Protein AF-0000000078658826 (afdb_homodimer)

Structure (mmCIF, N/CA/C/O backbone):
data_AF-0000000078658826-model_v1
#
loop_
_entity.id
_entity.type
_entity.pdbx_description
1 polymer 'WYL domain-containing protein'
#
loop_
_atom_site.group_PDB
_atom_site.id
_atom_site.type_symbol
_atom_site.label_atom_id
_atom_site.label_alt_id
_atom_site.label_comp_id
_atom_site.label_asym_id
_atom_site.label_entity_id
_atom_site.label_seq_id
_atom_site.pdbx_PDB_ins_code
_atom_site.Cartn_x
_atom_site.Cartn_y
_atom_site.Cartn_z
_atom_site.occupancy
_atom_site.B_iso_or_equiv
_atom_site.auth_seq_id
_atom_site.auth_comp_id
_atom_site.auth_asym_id
_atom_site.auth_atom_id
_atom_site.pdbx_PDB_model_num
ATOM 1 N N . MET A 1 1 ? -10.609 -42.812 -29.875 1 31.66 1 MET A N 1
ATOM 2 C CA . MET A 1 1 ? -9.359 -42.625 -29.156 1 31.66 1 MET A CA 1
ATOM 3 C C . MET A 1 1 ? -9.242 -41.188 -28.656 1 31.66 1 MET A C 1
ATOM 5 O O . MET A 1 1 ? -9.383 -40.25 -29.453 1 31.66 1 MET A O 1
ATOM 9 N N . SER A 1 2 ? -9.516 -40.938 -27.438 1 41.84 2 SER A N 1
ATOM 10 C CA . SER A 1 2 ? -9.594 -39.562 -26.922 1 41.84 2 SER A CA 1
ATOM 11 C C . SER A 1 2 ? -8.344 -38.781 -27.266 1 41.84 2 SER A C 1
ATOM 13 O O . SER A 1 2 ? -7.234 -39.312 -27.234 1 41.84 2 SER A O 1
ATOM 15 N N . ASP A 1 3 ? -8.438 -37.719 -27.938 1 45.75 3 ASP A N 1
ATOM 16 C CA . ASP A 1 3 ? -7.363 -36.812 -28.375 1 45.75 3 ASP A CA 1
ATOM 17 C C . ASP A 1 3 ? -6.367 -36.562 -27.25 1 45.75 3 ASP A C 1
ATOM 19 O O . ASP A 1 3 ? -6.762 -36.344 -26.094 1 45.75 3 ASP A O 1
ATOM 23 N N . PRO A 1 4 ? -5.148 -37 -27.453 1 43.88 4 PRO A N 1
ATOM 24 C CA . PRO A 1 4 ? -4.086 -36.875 -26.453 1 43.88 4 PRO A CA 1
ATOM 25 C C . PRO A 1 4 ? -4.148 -35.562 -25.672 1 43.88 4 PRO A C 1
ATOM 27 O O . PRO A 1 4 ? -3.852 -35.531 -24.469 1 43.88 4 PRO A O 1
ATOM 30 N N . LYS A 1 5 ? -4.375 -34.531 -26.391 1 48.12 5 LYS A N 1
ATOM 31 C CA . LYS A 1 5 ? -4.586 -33.219 -25.781 1 48.12 5 LYS A CA 1
ATOM 32 C C . LYS A 1 5 ? -5.672 -33.312 -24.703 1 48.12 5 LYS A C 1
ATOM 34 O O . LYS A 1 5 ? -5.539 -32.688 -23.641 1 48.12 5 LYS A O 1
ATOM 39 N N . ASP A 1 6 ? -6.586 -34.094 -25.031 1 53.62 6 ASP A N 1
ATOM 40 C CA . ASP A 1 6 ? -7.75 -34.219 -24.156 1 53.62 6 ASP A CA 1
ATOM 41 C C . ASP A 1 6 ? -7.395 -35 -22.891 1 53.62 6 ASP A C 1
ATOM 43 O O . ASP A 1 6 ? -7.871 -34.656 -21.797 1 53.62 6 ASP A O 1
ATOM 47 N N . ARG A 1 7 ? -6.41 -35.844 -23.094 1 57.22 7 ARG A N 1
ATOM 48 C CA . ARG A 1 7 ? -6.027 -36.688 -21.953 1 57.22 7 ARG A CA 1
ATOM 49 C C . ARG A 1 7 ? -5.219 -35.875 -20.938 1 57.22 7 ARG A C 1
ATOM 51 O O . ARG A 1 7 ? -5.43 -36.031 -19.734 1 57.22 7 ARG A O 1
ATOM 58 N N . LEU A 1 8 ? -4.309 -35.125 -21.406 1 54.53 8 LEU A N 1
ATOM 59 C CA . LEU A 1 8 ? -3.518 -34.281 -20.516 1 54.53 8 LEU A CA 1
ATOM 60 C C . LEU A 1 8 ? -4.418 -33.344 -19.703 1 54.53 8 LEU A C 1
ATOM 62 O O . LEU A 1 8 ? -4.281 -33.25 -18.484 1 54.53 8 LEU A O 1
ATOM 66 N N . PHE A 1 9 ? -5.125 -32.719 -20.5 1 56.12 9 PHE A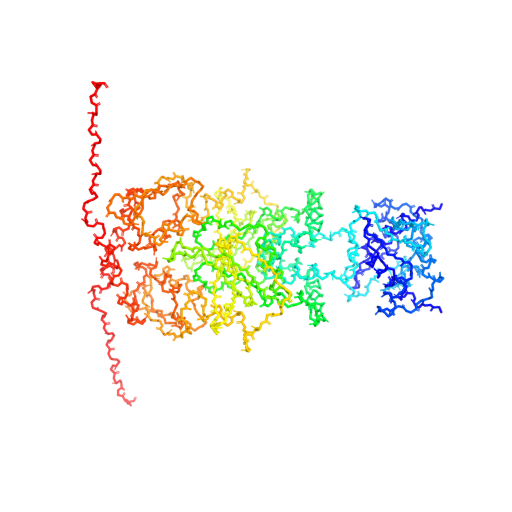 N 1
ATOM 67 C CA . PHE A 1 9 ? -6.016 -31.766 -19.828 1 56.12 9 PHE A CA 1
ATOM 68 C C . PHE A 1 9 ? -6.941 -32.469 -18.859 1 56.12 9 PHE A C 1
ATOM 70 O O . PHE A 1 9 ? -7.266 -31.938 -17.797 1 56.12 9 PHE A O 1
ATOM 77 N N . ARG A 1 10 ? -7.152 -33.688 -19.266 1 63.91 10 ARG A N 1
ATOM 78 C CA . ARG A 1 10 ? -7.973 -34.5 -18.391 1 63.91 10 ARG A CA 1
ATOM 79 C C . ARG A 1 10 ? -7.215 -34.875 -17.109 1 63.91 10 ARG A C 1
ATOM 81 O O . ARG A 1 10 ? -7.762 -34.781 -16.016 1 63.91 10 ARG A O 1
ATOM 88 N N . HIS A 1 11 ? -5.949 -35.156 -17.297 1 63.53 11 HIS A N 1
ATOM 89 C CA . HIS A 1 11 ? -5.145 -35.5 -16.125 1 63.53 11 HIS A CA 1
ATOM 90 C C . HIS A 1 11 ? -4.918 -34.25 -15.242 1 63.53 11 HIS A C 1
ATOM 92 O O . HIS A 1 11 ? -4.949 -34.344 -14.016 1 63.53 11 HIS A O 1
ATOM 98 N N . LEU A 1 12 ? -4.703 -33.219 -15.938 1 59.38 12 LEU A N 1
ATOM 99 C CA . LEU A 1 12 ? -4.555 -32 -15.18 1 59.38 12 LEU A CA 1
ATOM 100 C C . LEU A 1 12 ? -5.84 -31.656 -14.43 1 59.38 12 LEU A C 1
ATOM 102 O O . LEU A 1 12 ? -5.789 -31.219 -13.281 1 59.38 12 LEU A O 1
ATOM 106 N N . ALA A 1 13 ? -6.906 -31.891 -15.125 1 63.84 13 ALA A N 1
ATOM 107 C CA . ALA A 1 13 ? -8.195 -31.703 -14.461 1 63.84 13 ALA A CA 1
ATOM 108 C C . ALA A 1 13 ? -8.352 -32.625 -13.273 1 63.84 13 ALA A C 1
ATOM 110 O O . ALA A 1 13 ? -8.844 -32.219 -12.219 1 63.84 13 ALA A O 1
ATOM 111 N N . LEU A 1 14 ? -7.852 -33.844 -13.516 1 70.25 14 LEU A N 1
ATOM 112 C CA . LEU A 1 14 ? -7.938 -34.844 -12.453 1 70.25 14 LEU A CA 1
ATOM 113 C C . LEU A 1 14 ? -7.102 -34.406 -11.242 1 70.25 14 LEU A C 1
ATOM 115 O O . LEU A 1 14 ? -7.539 -34.562 -10.102 1 70.25 14 LEU A O 1
ATOM 119 N N . LEU A 1 15 ? -5.93 -33.906 -11.586 1 66.25 15 LEU A N 1
ATOM 120 C CA . LEU A 1 15 ? -5.043 -33.469 -10.516 1 66.25 15 LEU A CA 1
ATOM 121 C C . LEU A 1 15 ? -5.676 -32.312 -9.719 1 66.25 15 LEU A C 1
ATOM 123 O O . LEU A 1 15 ? -5.449 -32.188 -8.516 1 66.25 15 LEU A O 1
ATOM 127 N N . ARG A 1 16 ? -6.469 -31.625 -10.414 1 64.69 16 ARG A N 1
ATOM 128 C CA . ARG A 1 16 ? -7.141 -30.484 -9.789 1 64.69 16 ARG A CA 1
ATOM 129 C C . ARG A 1 16 ? -8.367 -30.953 -9.008 1 64.69 16 ARG A C 1
ATOM 131 O O . ARG A 1 16 ? -8.648 -30.422 -7.922 1 64.69 16 ARG A O 1
ATOM 138 N N . LEU A 1 17 ? -9.047 -31.875 -9.547 1 69.94 17 LEU A N 1
ATOM 139 C CA . LEU A 1 17 ? -10.352 -32.25 -9.031 1 69.94 17 LEU A CA 1
ATOM 140 C C . LEU A 1 17 ? -10.211 -33.188 -7.832 1 69.94 17 LEU A C 1
ATOM 142 O O . LEU A 1 17 ? -11.102 -33.25 -6.98 1 69.94 17 LEU A O 1
ATOM 146 N N . ILE A 1 18 ? -9.102 -33.938 -7.707 1 73.69 18 ILE A N 1
ATOM 147 C CA . ILE A 1 18 ? -8.945 -34.906 -6.617 1 73.69 18 ILE A CA 1
ATOM 148 C C . ILE A 1 18 ? -8.516 -34.156 -5.344 1 73.69 18 ILE A C 1
ATOM 150 O O . ILE A 1 18 ? -7.496 -33.469 -5.328 1 73.69 18 ILE A O 1
ATOM 154 N N . PRO A 1 19 ? -9.359 -34.219 -4.363 1 73.75 19 PRO A N 1
ATOM 155 C CA . PRO A 1 19 ? -9.055 -33.531 -3.121 1 73.75 19 PRO A CA 1
ATOM 156 C C . PRO A 1 19 ? -7.898 -34.156 -2.348 1 73.75 19 PRO A C 1
ATOM 158 O O . PRO A 1 19 ? -7.406 -35.219 -2.721 1 73.75 19 PRO A O 1
ATOM 161 N N . ARG A 1 20 ? -7.402 -33.406 -1.362 1 70.38 20 ARG A N 1
ATOM 162 C CA . ARG A 1 20 ? -6.387 -33.906 -0.445 1 70.38 20 ARG A CA 1
ATOM 163 C C . ARG A 1 20 ? -7.027 -34.594 0.745 1 70.38 20 ARG A C 1
ATOM 165 O O . ARG A 1 20 ? -8.102 -34.219 1.202 1 70.38 20 ARG A O 1
ATOM 172 N N . ALA A 1 21 ? -6.242 -35.719 1.244 1 72.5 21 ALA A N 1
ATOM 173 C CA . ALA A 1 21 ? -6.723 -36.375 2.455 1 72.5 21 ALA A CA 1
ATOM 174 C C . ALA A 1 21 ? -6.883 -35.375 3.596 1 72.5 21 ALA A C 1
ATOM 176 O O . ALA A 1 21 ? -6.113 -34.406 3.705 1 72.5 21 ALA A O 1
ATOM 177 N N . PRO A 1 22 ? -8.078 -35.406 4.457 1 78.12 22 PRO A N 1
ATOM 178 C CA . PRO A 1 22 ? -9 -36.531 4.602 1 78.12 22 PRO A CA 1
ATOM 179 C C . PRO A 1 22 ? -10.18 -36.469 3.633 1 78.12 22 PRO A C 1
ATOM 181 O O . PRO A 1 22 ? -11.016 -37.375 3.605 1 78.12 22 PRO A O 1
ATOM 184 N N . LYS A 1 23 ? -10.25 -35.344 2.883 1 80.25 23 LYS A N 1
ATOM 185 C CA . LYS A 1 23 ? -11.312 -35.344 1.884 1 80.25 23 LYS A CA 1
ATOM 186 C C . LYS A 1 23 ? -11.008 -36.312 0.744 1 80.25 23 LYS A C 1
ATOM 188 O O . LYS A 1 23 ? -9.844 -36.562 0.423 1 80.25 23 LYS A O 1
ATOM 193 N N . SER A 1 24 ? -12.086 -37 0.304 1 84.62 24 SER A N 1
ATOM 194 C CA . SER A 1 24 ? -11.945 -37.938 -0.813 1 84.62 24 SER A CA 1
ATOM 195 C C . SER A 1 24 ? -13.086 -37.781 -1.811 1 84.62 24 SER A C 1
ATOM 197 O O . SER A 1 24 ? -14.102 -37.125 -1.506 1 84.62 24 SER A O 1
ATOM 199 N N . ILE A 1 25 ? -12.82 -38.125 -3.029 1 87.19 25 ILE A N 1
ATOM 200 C CA . ILE A 1 25 ? -13.844 -38.062 -4.066 1 87.19 25 ILE A CA 1
ATOM 201 C C . ILE A 1 25 ? -14.031 -39.438 -4.684 1 87.19 25 ILE A C 1
ATOM 203 O O . ILE A 1 25 ? -13.055 -40.156 -4.902 1 87.19 25 ILE A O 1
ATOM 207 N N . SER A 1 26 ? -15.305 -39.812 -4.805 1 88.06 26 SER A N 1
ATOM 208 C CA . SER A 1 26 ? -15.594 -41.125 -5.395 1 88.06 26 SER A CA 1
ATOM 209 C C . SER A 1 26 ? -15.344 -41.125 -6.902 1 88.06 26 SER A C 1
ATOM 211 O O . SER A 1 26 ? -15.375 -40.062 -7.535 1 88.06 26 SER A O 1
ATOM 213 N N . THR A 1 27 ? -15.141 -42.281 -7.434 1 87.19 27 THR A N 1
ATOM 214 C CA . THR A 1 27 ? -14.922 -42.438 -8.867 1 87.19 27 THR A CA 1
ATOM 215 C C . THR A 1 27 ? -16.125 -41.906 -9.656 1 87.19 27 THR A C 1
ATOM 217 O O . THR A 1 27 ? -15.953 -41.25 -10.688 1 87.19 27 THR A O 1
ATOM 220 N N . THR A 1 28 ? -17.25 -42.188 -9.141 1 87.38 28 THR A N 1
ATOM 221 C CA . THR A 1 28 ? -18.484 -41.75 -9.805 1 87.38 28 THR A CA 1
ATOM 222 C C . THR A 1 28 ? -18.594 -40.219 -9.789 1 87.38 28 THR A C 1
ATOM 224 O O . THR A 1 28 ? -18.969 -39.625 -10.789 1 87.38 28 THR A O 1
ATOM 227 N N . GLU A 1 29 ? -18.328 -39.688 -8.688 1 88.44 29 GLU A N 1
ATOM 228 C CA . GLU A 1 29 ? -18.359 -38.25 -8.57 1 88.44 29 GLU A CA 1
ATOM 229 C C . GLU A 1 29 ? -17.297 -37.594 -9.438 1 88.44 29 GLU A C 1
ATOM 231 O O . GLU A 1 29 ? -17.531 -36.531 -10.047 1 88.44 29 GLU A O 1
ATOM 236 N N . LEU A 1 30 ? -16.188 -38.094 -9.43 1 86.88 30 LEU A N 1
ATOM 237 C CA . LEU A 1 30 ? -15.078 -37.625 -10.234 1 86.88 30 LEU A CA 1
ATOM 238 C C . LEU A 1 30 ? -15.422 -37.656 -11.727 1 86.88 30 LEU A C 1
ATOM 240 O O . LEU A 1 30 ? -15.094 -36.719 -12.461 1 86.88 30 LEU A O 1
ATOM 244 N N . LEU A 1 31 ? -16.078 -38.719 -12.078 1 86.19 31 LEU A N 1
ATOM 245 C CA . LEU A 1 31 ? -16.531 -38.875 -13.461 1 86.19 31 LEU A CA 1
ATOM 246 C C . LEU A 1 31 ? -17.516 -37.781 -13.836 1 86.19 31 LEU A C 1
ATOM 248 O O . LEU A 1 31 ? -17.453 -37.219 -14.922 1 86.19 31 LEU A O 1
ATOM 252 N N . LYS A 1 32 ? -18.391 -37.531 -12.984 1 84.5 32 LYS A N 1
ATOM 253 C CA . LYS A 1 32 ? -19.391 -36.469 -13.195 1 84.5 32 LYS A CA 1
ATOM 254 C C . LYS A 1 32 ? -18.719 -35.125 -13.32 1 84.5 32 LYS A C 1
ATOM 256 O O . LYS A 1 32 ? -19.078 -34.312 -14.195 1 84.5 32 LYS A O 1
ATOM 261 N N . LYS A 1 33 ? -17.797 -34.875 -12.461 1 80.06 33 LYS A N 1
ATOM 262 C CA . LYS A 1 33 ? -17.094 -33.594 -12.484 1 80.06 33 LYS A CA 1
ATOM 263 C C . LYS A 1 33 ? -16.266 -33.438 -13.75 1 80.06 33 LYS A C 1
ATOM 265 O O . LYS A 1 33 ? -16.172 -32.344 -14.312 1 80.06 33 LYS A O 1
ATOM 270 N N . LEU A 1 34 ? -15.727 -34.5 -14.203 1 77.69 34 LEU A N 1
ATOM 271 C CA . LEU A 1 34 ? -14.961 -34.469 -15.445 1 77.69 34 LEU A CA 1
ATOM 272 C C . LEU A 1 34 ? -15.867 -34.219 -16.641 1 77.69 34 LEU A C 1
ATOM 274 O O . LEU A 1 34 ? -15.508 -33.469 -17.547 1 77.69 34 LEU A O 1
ATOM 278 N N . LYS A 1 35 ? -16.984 -34.844 -16.562 1 75.56 35 LYS A N 1
ATOM 279 C CA . LYS A 1 35 ? -17.953 -34.656 -17.625 1 75.56 35 LYS A CA 1
ATOM 280 C C . LYS A 1 35 ? -18.422 -33.188 -17.656 1 75.56 35 LYS A C 1
ATOM 282 O O . LYS A 1 35 ? -18.594 -32.625 -18.734 1 75.56 35 LYS A O 1
ATOM 287 N N . ALA A 1 36 ? -18.516 -32.719 -16.516 1 73.06 36 ALA A N 1
ATOM 288 C CA . ALA A 1 36 ? -18.906 -31.312 -16.406 1 73.06 36 ALA A CA 1
ATOM 289 C C . ALA A 1 36 ? -17.828 -30.391 -16.969 1 73.06 36 ALA A C 1
ATOM 291 O O . ALA A 1 36 ? -18.125 -29.297 -17.453 1 73.06 36 ALA A O 1
ATOM 292 N N . GLU A 1 37 ? -16.688 -30.797 -16.938 1 62.56 37 GLU A N 1
ATOM 293 C CA . GLU A 1 37 ? -15.57 -30.031 -17.5 1 62.56 37 GLU A CA 1
ATOM 294 C C . GLU A 1 37 ? -15.305 -30.406 -18.938 1 62.56 37 GLU A C 1
ATOM 296 O O . GLU A 1 37 ? -14.234 -30.125 -19.484 1 62.56 37 GLU A O 1
ATOM 301 N N . ASN A 1 38 ? -16.25 -31.172 -19.5 1 61.78 38 ASN A N 1
ATOM 302 C CA . ASN A 1 38 ? -16.297 -31.516 -20.922 1 61.78 38 ASN A CA 1
ATOM 303 C C . ASN A 1 38 ? -15.297 -32.625 -21.266 1 61.78 38 ASN A C 1
ATOM 305 O O . ASN A 1 38 ? -14.773 -32.656 -22.391 1 61.78 38 ASN A O 1
ATOM 309 N N . PHE A 1 39 ? -14.906 -33.281 -20.266 1 72.69 39 PHE A N 1
ATOM 310 C CA . PHE A 1 39 ? -14.18 -34.5 -20.547 1 72.69 39 PHE A CA 1
ATOM 311 C C . PHE A 1 39 ? -15.125 -35.688 -20.562 1 72.69 39 PHE A C 1
ATOM 313 O O . PHE A 1 39 ? -15.586 -36.156 -19.516 1 72.69 39 PHE A O 1
ATOM 320 N N . ASP A 1 40 ? -15.438 -36.094 -21.766 1 74.81 40 ASP A N 1
ATOM 321 C CA . ASP A 1 40 ? -16.406 -37.188 -21.922 1 74.81 40 ASP A CA 1
ATOM 322 C C . ASP A 1 40 ? -15.695 -38.562 -21.969 1 74.81 40 ASP A C 1
ATOM 324 O O . ASP A 1 40 ? -15.328 -39.031 -23.031 1 74.81 40 ASP A O 1
ATOM 328 N N . ILE A 1 41 ? -15.367 -39.125 -20.828 1 80 41 ILE A N 1
ATOM 329 C CA . ILE A 1 41 ? -14.711 -40.406 -20.734 1 80 41 ILE A CA 1
ATOM 330 C C . ILE A 1 41 ? -15.609 -41.375 -19.953 1 80 41 ILE A C 1
ATOM 332 O O . ILE A 1 41 ? -16.531 -40.969 -19.266 1 80 41 ILE A O 1
ATOM 336 N N . ASP A 1 42 ? -15.43 -42.688 -20.188 1 82.88 42 ASP A N 1
ATOM 337 C CA . ASP A 1 42 ? -16.203 -43.688 -19.438 1 82.88 42 ASP A CA 1
ATOM 338 C C . ASP A 1 42 ? -15.492 -44.062 -18.141 1 82.88 42 ASP A C 1
ATOM 340 O O . ASP A 1 42 ? -14.344 -43.656 -17.906 1 82.88 42 ASP A O 1
ATOM 344 N N . GLN A 1 43 ? -16.203 -44.781 -17.281 1 85.12 43 GLN A N 1
ATOM 345 C CA . GLN A 1 43 ? -15.711 -45.156 -15.961 1 85.12 43 GLN A CA 1
ATOM 346 C C . GLN A 1 43 ? -14.445 -46 -16.062 1 85.12 43 GLN A C 1
ATOM 348 O O . GLN A 1 43 ? -13.531 -45.875 -15.234 1 85.12 43 GLN A O 1
ATOM 353 N N . ARG A 1 44 ? -14.406 -46.812 -17.031 1 81.06 44 ARG A N 1
ATOM 354 C CA . ARG A 1 44 ? -13.258 -47.719 -17.219 1 81.06 44 ARG A CA 1
ATOM 355 C C . ARG A 1 44 ? -12 -46.906 -17.547 1 81.06 44 ARG A C 1
ATOM 357 O O . ARG A 1 44 ? -10.93 -47.156 -17 1 81.06 44 ARG A O 1
ATOM 364 N N . THR A 1 45 ? -12.07 -45.938 -18.406 1 81 45 THR A N 1
ATOM 365 C CA . THR A 1 45 ? -10.969 -45.062 -18.781 1 81 45 THR A CA 1
ATOM 366 C C . THR A 1 45 ? -10.477 -44.25 -17.594 1 81 45 THR A C 1
ATOM 368 O O . THR A 1 45 ? -9.273 -44.125 -17.391 1 81 45 THR A O 1
ATOM 371 N N . LEU A 1 46 ? -11.43 -43.75 -16.859 1 85.62 46 LEU A N 1
ATOM 372 C CA . LEU A 1 46 ? -11.078 -42.969 -15.664 1 85.62 46 LEU A CA 1
ATOM 373 C C . LEU A 1 46 ? -10.32 -43.844 -14.664 1 85.62 46 LEU A C 1
ATOM 375 O O . LEU A 1 46 ? -9.305 -43.406 -14.109 1 85.62 46 LEU A O 1
ATOM 379 N N . GLN A 1 47 ? -10.852 -45.031 -14.492 1 79.25 47 GLN A N 1
ATOM 380 C CA . GLN A 1 47 ? -10.188 -45.938 -13.562 1 79.25 47 GLN A CA 1
ATOM 381 C C . GLN A 1 47 ? -8.781 -46.312 -14.039 1 79.25 47 GLN A C 1
ATOM 383 O O . GLN A 1 47 ? -7.859 -46.406 -13.227 1 79.25 47 GLN A O 1
ATOM 388 N N . ARG A 1 48 ? -8.609 -46.438 -15.258 1 75.81 48 ARG A N 1
ATOM 389 C CA . ARG A 1 48 ? -7.297 -46.688 -15.836 1 75.81 48 ARG A CA 1
ATOM 390 C C . ARG A 1 48 ? -6.355 -45.531 -15.609 1 75.81 48 ARG A C 1
ATOM 392 O O . ARG A 1 48 ? -5.176 -45.719 -15.305 1 75.81 48 ARG A O 1
ATOM 399 N N . ASP A 1 49 ? -6.902 -44.375 -15.789 1 76 49 ASP A N 1
ATOM 400 C CA . ASP A 1 49 ? -6.102 -43.188 -15.562 1 76 49 ASP A CA 1
ATOM 401 C C . ASP A 1 49 ? -5.672 -43.094 -14.102 1 76 49 ASP A C 1
ATOM 403 O O . ASP A 1 49 ? -4.516 -42.781 -13.805 1 76 49 ASP A O 1
ATOM 407 N N . LEU A 1 50 ? -6.625 -43.281 -13.234 1 79.69 50 LEU A N 1
ATOM 408 C CA . LEU A 1 50 ? -6.391 -43.062 -11.805 1 79.69 50 LEU A CA 1
ATOM 409 C C . LEU A 1 50 ? -5.438 -44.125 -11.258 1 79.69 50 LEU A C 1
ATOM 411 O O . LEU A 1 50 ? -4.551 -43.812 -10.461 1 79.69 50 LEU A O 1
ATOM 415 N N . ILE A 1 51 ? -5.711 -45.344 -11.664 1 73.69 51 ILE A N 1
ATOM 416 C CA . ILE A 1 51 ? -4.922 -46.469 -11.156 1 73.69 51 ILE A CA 1
ATOM 417 C C . ILE A 1 51 ? -3.617 -46.594 -11.945 1 73.69 51 ILE A C 1
ATOM 419 O O . ILE A 1 51 ? -2.57 -46.906 -11.375 1 73.69 51 ILE A O 1
ATOM 423 N N . GLY A 1 52 ? -3.633 -46.281 -13.078 1 66.31 52 GLY A N 1
ATOM 424 C CA . GLY A 1 52 ? -2.469 -46.406 -13.938 1 66.31 52 GLY A CA 1
ATOM 425 C C . GLY A 1 52 ? -1.596 -45.188 -13.969 1 66.31 52 GLY A C 1
ATOM 426 O O . GLY A 1 52 ? -0.694 -45.031 -13.141 1 66.31 52 GLY A O 1
ATOM 427 N N . ARG A 1 53 ? -1.978 -44.281 -14.805 1 58.69 53 ARG A N 1
ATOM 428 C CA . ARG A 1 53 ? -1.101 -43.188 -15.203 1 58.69 53 ARG A CA 1
ATOM 429 C C . ARG A 1 53 ? -0.957 -42.156 -14.086 1 58.69 53 ARG A C 1
ATOM 431 O O . ARG A 1 53 ? 0.158 -41.75 -13.734 1 58.69 53 ARG A O 1
ATOM 438 N N . LEU A 1 54 ? -2.09 -41.75 -13.602 1 62.41 54 LEU A N 1
ATOM 439 C CA . LEU A 1 54 ? -2.049 -40.75 -12.547 1 62.41 54 LEU A CA 1
ATOM 440 C C . LEU A 1 54 ? -1.593 -41.344 -11.227 1 62.41 54 LEU A C 1
ATOM 442 O O . LEU A 1 54 ? -0.818 -40.719 -10.492 1 62.41 54 LEU A O 1
ATOM 446 N N . GLY A 1 55 ? -2.125 -42.562 -10.969 1 57.84 55 GLY A N 1
ATOM 447 C CA . GLY A 1 55 ? -1.773 -43.25 -9.734 1 57.84 55 GLY A CA 1
ATOM 448 C C . GLY A 1 55 ? -0.301 -43.594 -9.648 1 57.84 55 GLY A C 1
ATOM 449 O O . GLY A 1 55 ? 0.252 -43.719 -8.555 1 57.84 55 GLY A O 1
ATOM 450 N N . LEU A 1 56 ? 0.269 -43.688 -10.766 1 55.31 56 LEU A N 1
ATOM 451 C CA . LEU A 1 56 ? 1.689 -44.031 -10.805 1 55.31 56 LEU A CA 1
ATOM 452 C C . LEU A 1 56 ? 2.541 -42.781 -10.578 1 55.31 56 LEU A C 1
ATOM 454 O O . LEU A 1 56 ? 3.611 -42.844 -9.977 1 55.31 56 LEU A O 1
ATOM 458 N N . ASP A 1 57 ? 2.037 -41.719 -10.984 1 52.75 57 ASP A N 1
ATOM 459 C CA . ASP A 1 57 ? 2.848 -40.5 -10.961 1 52.75 57 ASP A CA 1
ATOM 460 C C . ASP A 1 57 ? 2.516 -39.656 -9.742 1 52.75 57 ASP A C 1
ATOM 462 O O . ASP A 1 57 ? 3.342 -38.844 -9.289 1 52.75 57 ASP A O 1
ATOM 466 N N . PHE A 1 58 ? 1.371 -39.719 -9.297 1 59.28 58 PHE A N 1
ATOM 467 C CA . PHE A 1 58 ? 0.912 -38.906 -8.172 1 59.28 58 PHE A CA 1
ATOM 468 C C . PHE A 1 58 ? 0.506 -39.812 -7 1 59.28 58 PHE A C 1
ATOM 470 O O . PHE A 1 58 ? 0.016 -40.906 -7.199 1 59.28 58 PHE A O 1
ATOM 477 N N . PRO A 1 59 ? 0.993 -39.312 -5.844 1 61.91 59 PRO A N 1
ATOM 478 C CA . PRO A 1 59 ? 0.603 -40.125 -4.672 1 61.91 59 PRO A CA 1
ATOM 479 C C . PRO A 1 59 ? -0.907 -40.125 -4.445 1 61.91 59 PRO A C 1
ATOM 481 O O . PRO A 1 59 ? -1.402 -39.469 -3.52 1 61.91 59 PRO A O 1
ATOM 484 N N . LEU A 1 60 ? -1.521 -40.812 -5.324 1 70.62 60 LEU A N 1
ATOM 485 C CA . LEU A 1 60 ? -2.971 -40.938 -5.23 1 70.62 60 LEU A CA 1
ATOM 486 C C . LEU A 1 60 ? -3.359 -42.094 -4.305 1 70.62 60 LEU A C 1
ATOM 488 O O . LEU A 1 60 ? -2.875 -43.219 -4.461 1 70.62 60 LEU A O 1
ATOM 492 N N . ASP A 1 61 ? -4.016 -41.719 -3.287 1 76.88 61 ASP A N 1
ATOM 493 C CA . ASP A 1 61 ? -4.547 -42.75 -2.381 1 76.88 61 ASP A CA 1
ATOM 494 C C . ASP A 1 61 ? -5.914 -43.25 -2.854 1 76.88 61 ASP A C 1
ATOM 496 O O . ASP A 1 61 ? -6.766 -42.438 -3.246 1 76.88 61 ASP A O 1
ATOM 500 N N . CYS A 1 62 ? -6.004 -44.531 -2.982 1 81.31 62 CYS A N 1
ATOM 501 C CA . CYS A 1 62 ? -7.273 -45.156 -3.336 1 81.31 62 CYS A CA 1
ATOM 502 C C . CYS A 1 62 ? -7.824 -45.938 -2.168 1 81.31 62 CYS A C 1
ATOM 504 O O . CYS A 1 62 ? -7.184 -46.875 -1.699 1 81.31 62 CYS A O 1
ATOM 506 N N . ASP A 1 63 ? -8.914 -45.469 -1.523 1 80.69 63 ASP A N 1
ATOM 507 C CA . ASP A 1 63 ? -9.641 -46.25 -0.515 1 80.69 63 ASP A CA 1
ATOM 508 C C . ASP A 1 63 ? -10.531 -47.312 -1.163 1 80.69 63 ASP A C 1
ATOM 510 O O . ASP A 1 63 ? -11.602 -46.969 -1.686 1 80.69 63 ASP A O 1
ATOM 514 N N . GLU A 1 64 ? -10.133 -48.531 -1.116 1 74.06 64 GLU A N 1
ATOM 515 C CA . GLU A 1 64 ? -10.852 -49.625 -1.766 1 74.06 64 GLU A CA 1
ATOM 516 C C . GLU A 1 64 ? -11.828 -50.281 -0.805 1 74.06 64 GLU A C 1
ATOM 518 O O . GLU A 1 64 ? -12.43 -51.312 -1.134 1 74.06 64 GLU A O 1
ATOM 523 N N . SER A 1 65 ? -11.914 -49.719 0.482 1 75.56 65 SER A N 1
ATOM 524 C CA . SER A 1 65 ? -12.789 -50.375 1.457 1 75.56 65 SER A CA 1
ATOM 525 C C . SER A 1 65 ? -14.258 -50.125 1.115 1 75.56 65 SER A C 1
ATOM 527 O O . SER A 1 65 ? -15.133 -50.844 1.639 1 75.56 65 SER A O 1
ATOM 529 N N . ARG A 1 66 ? -14.516 -49.094 0.343 1 74.19 66 ARG A N 1
ATOM 530 C CA . ARG A 1 66 ? -15.883 -48.75 -0.045 1 74.19 66 ARG A CA 1
ATOM 531 C C . ARG A 1 66 ? -16 -48.625 -1.559 1 74.19 66 ARG A C 1
ATOM 533 O O . ARG A 1 66 ? -15.109 -48.094 -2.215 1 74.19 66 ARG A O 1
ATOM 540 N N . LYS A 1 67 ? -16.875 -49.344 -2.217 1 76.69 67 LYS A N 1
ATOM 541 C CA . LYS A 1 67 ? -17.203 -49.156 -3.627 1 76.69 67 LYS A CA 1
ATOM 542 C C . LYS A 1 67 ? -18.312 -48.125 -3.801 1 76.69 67 LYS A C 1
ATOM 544 O O . LYS A 1 67 ? -19.312 -48.156 -3.09 1 76.69 67 LYS A O 1
ATOM 549 N N . PRO A 1 68 ? -18.188 -47.062 -4.676 1 78.19 68 PRO A N 1
ATOM 550 C CA . PRO A 1 68 ? -17.094 -46.781 -5.609 1 78.19 68 PRO A CA 1
ATOM 551 C C . PRO A 1 68 ? -15.844 -46.281 -4.918 1 78.19 68 PRO A C 1
ATOM 553 O O . PRO A 1 68 ? -15.938 -45.625 -3.865 1 78.19 68 PRO A O 1
ATOM 556 N N . PHE A 1 69 ? -14.719 -46.719 -5.551 1 83.81 69 PHE A N 1
ATOM 557 C CA . PHE A 1 69 ? -13.422 -46.344 -4.984 1 83.81 69 PHE A CA 1
ATOM 558 C C . PHE A 1 69 ? -13.352 -44.844 -4.738 1 83.81 69 PHE A C 1
ATOM 560 O O . PHE A 1 69 ? -13.922 -44.062 -5.496 1 83.81 69 PHE A O 1
ATOM 567 N N . ARG A 1 70 ? -12.82 -44.469 -3.652 1 86.69 70 ARG A N 1
ATOM 568 C CA . ARG A 1 70 ? -12.602 -43.031 -3.346 1 86.69 70 ARG A CA 1
ATOM 569 C C . ARG A 1 70 ? -11.125 -42.688 -3.453 1 86.69 70 ARG A C 1
ATOM 571 O O . ARG A 1 70 ? -10.258 -43.469 -3.102 1 86.69 70 ARG A O 1
ATOM 578 N N . TRP A 1 71 ? -10.898 -41.531 -4.016 1 85.56 71 TRP A N 1
ATOM 579 C CA . TRP A 1 71 ? -9.547 -41.062 -4.336 1 85.56 71 TRP A CA 1
ATOM 580 C C . TRP A 1 71 ? -9.203 -39.781 -3.586 1 85.56 71 TRP A C 1
ATOM 582 O O . TRP A 1 71 ? -10.062 -38.906 -3.422 1 85.56 71 TRP A O 1
ATOM 592 N N . SER A 1 72 ? -8.07 -39.75 -3.057 1 82.88 72 SER A N 1
ATOM 593 C CA . SER A 1 72 ? -7.555 -38.562 -2.42 1 82.88 72 SER A CA 1
ATOM 594 C C . SER A 1 72 ? -6.039 -38.469 -2.557 1 82.88 72 SER A C 1
ATOM 596 O O . SER A 1 72 ? -5.363 -39.469 -2.744 1 82.88 72 SER A O 1
ATOM 598 N N . PHE A 1 73 ? -5.543 -37.188 -2.646 1 72.38 73 PHE A N 1
ATOM 599 C CA . PHE A 1 73 ? -4.109 -36.969 -2.51 1 72.38 73 PHE A CA 1
ATOM 600 C C . PHE A 1 73 ? -3.709 -36.906 -1.04 1 72.38 73 PHE A C 1
ATOM 602 O O . PHE A 1 73 ? -4.535 -36.594 -0.179 1 72.38 73 PHE A O 1
ATOM 609 N N . PRO A 1 74 ? -2.412 -37.281 -0.799 1 67.5 74 PRO A N 1
ATOM 610 C CA . PRO A 1 74 ? -1.976 -37.094 0.589 1 67.5 74 PRO A CA 1
ATOM 611 C C . PRO A 1 74 ? -2.146 -35.656 1.086 1 67.5 74 PRO A C 1
ATOM 613 O O . PRO A 1 74 ? -2.072 -34.719 0.296 1 67.5 74 PRO A O 1
ATOM 616 N N . SER A 1 75 ? -2.432 -35.5 2.291 1 63.69 75 SER A N 1
ATOM 617 C CA . SER A 1 75 ? -2.725 -34.219 2.926 1 63.69 75 SER A CA 1
ATOM 618 C C . SER A 1 75 ? -1.586 -33.25 2.717 1 63.69 75 SER A C 1
ATOM 620 O O . SER A 1 75 ? -1.811 -32.031 2.686 1 63.69 75 SER A O 1
ATOM 622 N N . ASP A 1 76 ? -0.517 -33.781 2.553 1 49.94 76 ASP A N 1
ATOM 623 C CA . ASP A 1 76 ? 0.665 -32.938 2.512 1 49.94 76 ASP A CA 1
ATOM 624 C C . ASP A 1 76 ? 1.023 -32.562 1.076 1 49.94 76 ASP A C 1
ATOM 626 O O . ASP A 1 76 ? 2.033 -31.891 0.837 1 49.94 76 ASP A O 1
ATOM 630 N N . MET A 1 77 ? 0.301 -33.031 0.157 1 52.28 77 MET A N 1
ATOM 631 C CA . MET A 1 77 ? 0.628 -32.781 -1.24 1 52.28 77 MET A CA 1
ATOM 632 C C . MET A 1 77 ? 0.22 -31.359 -1.631 1 52.28 77 MET A C 1
ATOM 634 O O . MET A 1 77 ? -0.89 -30.922 -1.324 1 52.28 77 MET A O 1
ATOM 638 N N . PRO A 1 78 ? 1.185 -30.531 -2.213 1 45.72 78 PRO A N 1
ATOM 639 C CA . PRO A 1 78 ? 0.822 -29.203 -2.688 1 45.72 78 PRO A CA 1
ATOM 640 C C . PRO A 1 78 ? -0.238 -29.234 -3.785 1 45.72 78 PRO A C 1
ATOM 642 O O . PRO A 1 78 ? -0.351 -30.219 -4.512 1 45.72 78 PRO A O 1
ATOM 645 N N . ARG A 1 79 ? -1.284 -28.469 -3.666 1 47.16 79 ARG A N 1
ATOM 646 C CA . ARG A 1 79 ? -2.322 -28.422 -4.691 1 47.16 79 ARG A CA 1
ATOM 647 C C . ARG A 1 79 ? -1.722 -28.141 -6.062 1 47.16 79 ARG A C 1
ATOM 649 O O . ARG A 1 79 ? -0.85 -27.281 -6.199 1 47.16 79 ARG A O 1
ATOM 656 N N . PHE A 1 80 ? -1.729 -29.156 -6.906 1 43.34 80 PHE A N 1
ATOM 657 C CA . PHE A 1 80 ? -1.232 -29.047 -8.273 1 43.34 80 PHE A CA 1
ATOM 658 C C . PHE A 1 80 ? -2.107 -28.109 -9.094 1 43.34 80 PHE A C 1
ATOM 660 O O . PHE A 1 80 ? -3.162 -28.516 -9.586 1 43.34 80 PHE A O 1
ATOM 667 N N . ASP A 1 81 ? -2.482 -26.984 -8.742 1 43.16 81 ASP A N 1
ATOM 668 C CA . ASP A 1 81 ? -3.344 -26.219 -9.641 1 43.16 81 ASP A CA 1
ATOM 669 C C . ASP A 1 81 ? -2.686 -26.031 -11.008 1 43.16 81 ASP A C 1
ATOM 671 O O . ASP A 1 81 ? -1.62 -25.422 -11.117 1 43.16 81 ASP A O 1
ATOM 675 N N . PHE A 1 82 ? -2.68 -27.078 -12.008 1 40.75 82 PHE A N 1
ATOM 676 C CA . PHE A 1 82 ? -2.375 -26.922 -13.422 1 40.75 82 PHE A CA 1
ATOM 677 C C . PHE A 1 82 ? -2.656 -25.484 -13.883 1 40.75 82 PHE A C 1
ATOM 679 O O . PHE A 1 82 ? -3.27 -24.703 -13.156 1 40.75 82 PHE A O 1
ATOM 686 N N . PRO A 1 83 ? -2.785 -25.234 -15.289 1 42.91 83 PRO A N 1
ATOM 687 C CA . PRO A 1 83 ? -2.824 -23.906 -15.891 1 42.91 83 PRO A CA 1
ATOM 688 C C . PRO A 1 83 ? -3.762 -22.953 -15.156 1 42.91 83 PRO A C 1
ATOM 690 O O . PRO A 1 83 ? -3.49 -21.75 -15.086 1 42.91 83 PRO A O 1
ATOM 693 N N . ALA A 1 84 ? -5.027 -23.406 -14.828 1 45.38 84 ALA A N 1
ATOM 694 C CA . ALA A 1 84 ? -6.031 -22.484 -14.297 1 45.38 84 ALA A CA 1
ATOM 695 C C . ALA A 1 84 ? -5.75 -22.141 -12.836 1 45.38 84 ALA A C 1
ATOM 697 O O . ALA A 1 84 ? -5.465 -23.031 -12.031 1 45.38 84 ALA A O 1
ATOM 698 N N . LEU A 1 85 ? -5.18 -21.094 -12.711 1 57.78 85 LEU A N 1
ATOM 699 C CA . LEU A 1 85 ? -5.09 -20.609 -11.336 1 57.78 85 LEU A CA 1
ATOM 700 C C . LEU A 1 85 ? -6.371 -20.922 -10.562 1 57.78 85 LEU A C 1
ATOM 702 O O . LEU A 1 85 ? -7.473 -20.719 -11.086 1 57.78 85 LEU A O 1
ATOM 706 N N . ASP A 1 86 ? -6.305 -21.812 -9.539 1 64.44 86 ASP A N 1
ATOM 707 C CA . ASP A 1 86 ? -7.508 -21.891 -8.719 1 64.44 86 ASP A CA 1
ATOM 708 C C . ASP A 1 86 ? -8.008 -20.5 -8.344 1 64.44 86 ASP A C 1
ATOM 710 O O . ASP A 1 86 ? -7.266 -19.516 -8.438 1 64.44 86 ASP A O 1
ATOM 714 N N . THR A 1 87 ? -9.227 -20.453 -8.062 1 70 87 THR A N 1
ATOM 715 C CA . THR A 1 87 ? -9.906 -19.172 -7.887 1 70 87 THR A CA 1
ATOM 716 C C . THR A 1 87 ? -9.195 -18.328 -6.828 1 70 87 THR A C 1
ATOM 718 O O . THR A 1 87 ? -8.953 -17.141 -7.035 1 70 87 THR A O 1
ATOM 721 N N . PRO A 1 88 ? -8.812 -18.969 -5.641 1 74 88 PRO A N 1
ATOM 722 C CA . PRO A 1 88 ? -8.07 -18.172 -4.664 1 74 88 PRO A CA 1
ATOM 723 C C . PRO A 1 88 ? -6.758 -17.625 -5.227 1 74 88 PRO A C 1
ATOM 725 O O . PRO A 1 88 ? -6.41 -16.469 -4.977 1 74 88 PRO A O 1
ATOM 728 N N . THR A 1 89 ? -6.117 -18.391 -6.004 1 79.25 89 THR A N 1
ATOM 729 C CA . THR A 1 89 ? -4.855 -17.969 -6.605 1 79.25 89 THR A CA 1
ATOM 730 C C . THR A 1 89 ? -5.094 -16.859 -7.633 1 79.25 89 THR A C 1
ATOM 732 O O . THR A 1 89 ? -4.348 -15.875 -7.68 1 79.25 89 THR A O 1
ATOM 735 N N . ALA A 1 90 ? -6.105 -17.047 -8.383 1 78.19 90 ALA A N 1
ATOM 736 C CA . ALA A 1 90 ? -6.457 -16.016 -9.359 1 78.19 90 ALA A CA 1
ATOM 737 C C . ALA A 1 90 ? -6.785 -14.688 -8.664 1 78.19 90 ALA A C 1
ATOM 739 O O . ALA A 1 90 ? -6.336 -13.625 -9.094 1 78.19 90 ALA A O 1
ATOM 740 N N . LEU A 1 91 ? -7.543 -14.805 -7.641 1 82.81 91 LEU A N 1
ATOM 741 C CA . LEU A 1 91 ? -7.906 -13.617 -6.867 1 82.81 91 LEU A CA 1
ATOM 742 C C . LEU A 1 91 ? -6.668 -12.953 -6.281 1 82.81 91 LEU A C 1
ATOM 744 O O . LEU A 1 91 ? -6.539 -11.727 -6.324 1 82.81 91 LEU A O 1
ATOM 748 N N . ALA A 1 92 ? -5.801 -13.734 -5.766 1 85.5 92 ALA A N 1
ATOM 749 C CA . ALA A 1 92 ? -4.555 -13.219 -5.203 1 85.5 92 ALA A CA 1
ATOM 750 C C . ALA A 1 92 ? -3.758 -12.445 -6.246 1 85.5 92 ALA A C 1
ATOM 752 O O . ALA A 1 92 ? -3.299 -11.328 -5.984 1 85.5 92 ALA A O 1
ATOM 753 N N . PHE A 1 93 ? -3.637 -12.992 -7.402 1 83.94 93 PHE A N 1
ATOM 754 C CA . PHE A 1 93 ? -2.889 -12.336 -8.469 1 83.94 93 PHE A CA 1
ATOM 755 C C . PHE A 1 93 ? -3.566 -11.039 -8.891 1 83.94 93 PHE A C 1
ATOM 757 O O . PHE A 1 93 ? -2.9 -10.023 -9.094 1 83.94 93 PHE A O 1
ATOM 764 N N . ALA A 1 94 ? -4.836 -11.094 -9.047 1 85.56 94 ALA A N 1
ATOM 765 C CA . ALA A 1 94 ? -5.574 -9.906 -9.477 1 85.56 94 ALA A CA 1
ATOM 766 C C . ALA A 1 94 ? -5.406 -8.766 -8.469 1 85.56 94 ALA A C 1
ATOM 768 O O . ALA A 1 94 ? -5.172 -7.621 -8.859 1 85.56 94 ALA A O 1
ATOM 769 N N . LEU A 1 95 ? -5.504 -9.133 -7.207 1 87.38 95 LEU A N 1
ATOM 770 C CA . LEU A 1 95 ? -5.441 -8.117 -6.164 1 87.38 95 LEU A CA 1
ATOM 771 C C . LEU A 1 95 ? -4.008 -7.648 -5.945 1 87.38 95 LEU A C 1
ATOM 773 O O . LEU A 1 95 ? -3.779 -6.508 -5.531 1 87.38 95 LEU A O 1
ATOM 777 N N . ALA A 1 96 ? -3.072 -8.484 -6.238 1 89.81 96 ALA A N 1
ATOM 778 C CA . ALA A 1 96 ? -1.671 -8.18 -5.965 1 89.81 96 ALA A CA 1
ATOM 779 C C . ALA A 1 96 ? -1.049 -7.383 -7.105 1 89.81 96 ALA A C 1
ATOM 781 O O . ALA A 1 96 ? 0.016 -6.781 -6.945 1 89.81 96 ALA A O 1
ATOM 782 N N . GLN A 1 97 ? -1.642 -7.391 -8.25 1 87.5 97 GLN A N 1
ATOM 783 C CA . GLN A 1 97 ? -1.023 -6.863 -9.469 1 87.5 97 GLN A CA 1
ATOM 784 C C . GLN A 1 97 ? -0.609 -5.406 -9.289 1 87.5 97 GLN A C 1
ATOM 786 O O . GLN A 1 97 ? 0.519 -5.031 -9.609 1 87.5 97 GLN A O 1
ATOM 791 N N . SER A 1 98 ? -1.479 -4.598 -8.766 1 82.75 98 SER A N 1
ATOM 792 C CA . SER A 1 98 ? -1.188 -3.178 -8.609 1 82.75 98 SER A CA 1
ATOM 793 C C . SER A 1 98 ? 0.001 -2.957 -7.684 1 82.75 98 SER A C 1
ATOM 795 O O . SER A 1 98 ? 0.818 -2.062 -7.914 1 82.75 98 SER A O 1
ATOM 797 N N . HIS A 1 99 ? 0.055 -3.719 -6.645 1 84.38 99 HIS A N 1
ATOM 798 C CA . HIS A 1 99 ? 1.167 -3.643 -5.703 1 84.38 99 HIS A CA 1
ATOM 799 C C . HIS A 1 99 ? 2.465 -4.125 -6.348 1 84.38 99 HIS A C 1
ATOM 801 O O . HIS A 1 99 ? 3.51 -3.49 -6.191 1 84.38 99 HIS A O 1
ATOM 807 N N . LEU A 1 100 ? 2.398 -5.191 -7.039 1 87.69 100 LEU A N 1
ATOM 808 C CA . LEU A 1 100 ? 3.578 -5.805 -7.637 1 87.69 100 LEU A CA 1
ATOM 809 C C . LEU A 1 100 ? 4.16 -4.914 -8.727 1 87.69 100 LEU A C 1
ATOM 811 O O . LEU A 1 100 ? 5.375 -4.898 -8.945 1 87.69 100 LEU A O 1
ATOM 815 N N . ASN A 1 101 ? 3.35 -4.16 -9.391 1 83 101 ASN A N 1
ATOM 816 C CA . ASN A 1 101 ? 3.809 -3.211 -10.398 1 83 101 ASN A CA 1
ATOM 817 C C . ASN A 1 101 ? 4.762 -2.178 -9.797 1 83 101 ASN A C 1
ATOM 819 O O . ASN A 1 101 ? 5.594 -1.611 -10.508 1 83 101 ASN A O 1
ATOM 823 N N . LYS A 1 102 ? 4.703 -2.025 -8.531 1 77.06 102 LYS A N 1
ATOM 824 C CA . LYS A 1 102 ? 5.512 -1.008 -7.867 1 77.06 102 LYS A CA 1
ATOM 825 C C . LYS A 1 102 ? 6.812 -1.6 -7.336 1 77.06 102 LYS A C 1
ATOM 827 O O . LYS A 1 102 ? 7.773 -0.871 -7.078 1 77.06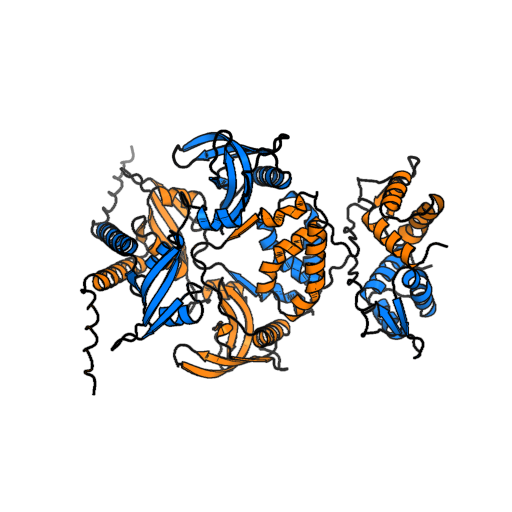 102 LYS A O 1
ATOM 832 N N . VAL A 1 103 ? 6.801 -2.883 -7.199 1 82.88 103 VAL A N 1
ATOM 833 C CA . VAL A 1 103 ? 7.91 -3.438 -6.438 1 82.88 103 VAL A CA 1
ATOM 834 C C . VAL A 1 103 ? 8.688 -4.426 -7.297 1 82.88 103 VAL A C 1
ATOM 836 O O . VAL A 1 103 ? 9.812 -4.805 -6.961 1 82.88 103 VAL A O 1
ATOM 839 N N . LEU A 1 104 ? 8.18 -4.809 -8.391 1 84.38 104 LEU A N 1
ATOM 840 C CA . LEU A 1 104 ? 8.883 -5.777 -9.227 1 84.38 104 LEU A CA 1
ATOM 841 C C . LEU A 1 104 ? 9.547 -5.09 -10.414 1 84.38 104 LEU A C 1
ATOM 843 O O . LEU A 1 104 ? 8.984 -4.156 -10.992 1 84.38 104 LEU A O 1
ATOM 847 N N . PRO A 1 105 ? 10.625 -5.617 -10.797 1 76.62 105 PRO A N 1
ATOM 848 C CA . PRO A 1 105 ? 11.219 -5.148 -12.055 1 76.62 105 PRO A CA 1
ATOM 849 C C . PRO A 1 105 ? 10.336 -5.43 -13.266 1 76.62 105 PRO A C 1
ATOM 851 O O . PRO A 1 105 ? 9.609 -6.426 -13.289 1 76.62 105 PRO A O 1
ATOM 854 N N . PRO A 1 106 ? 10.406 -4.598 -14.227 1 77.44 106 PRO A N 1
ATOM 855 C CA . PRO A 1 106 ? 9.586 -4.777 -15.422 1 77.44 106 PRO A CA 1
ATOM 856 C C . PRO A 1 106 ? 9.797 -6.137 -16.094 1 77.44 106 PRO A C 1
ATOM 858 O O . PRO A 1 106 ? 8.844 -6.734 -16.594 1 77.44 106 PRO A O 1
ATOM 861 N N . SER A 1 107 ? 11.016 -6.641 -16.094 1 74.25 107 SER A N 1
ATOM 862 C CA . SER A 1 107 ? 11.305 -7.926 -16.719 1 74.25 107 SER A CA 1
ATOM 863 C C . SER A 1 107 ? 10.555 -9.062 -16.031 1 74.25 107 SER A C 1
ATOM 865 O O . SER A 1 107 ? 10.094 -10 -16.688 1 74.25 107 SER A O 1
ATOM 867 N N . ILE A 1 108 ? 10.5 -8.945 -14.797 1 77.06 108 ILE A N 1
ATOM 868 C CA . ILE A 1 108 ? 9.789 -9.969 -14.039 1 77.06 108 ILE A CA 1
ATOM 869 C C . ILE A 1 108 ? 8.289 -9.812 -14.25 1 77.06 108 ILE A C 1
ATOM 871 O O . ILE A 1 108 ? 7.562 -10.797 -14.375 1 77.06 108 ILE A O 1
ATOM 875 N N . LEU A 1 109 ? 7.785 -8.562 -14.242 1 84.62 109 LEU A N 1
ATOM 876 C CA . LEU A 1 109 ? 6.375 -8.305 -14.516 1 84.62 109 LEU A CA 1
ATOM 877 C C . LEU A 1 109 ? 5.965 -8.883 -15.859 1 84.62 109 LEU A C 1
ATOM 879 O O . LEU A 1 109 ? 4.863 -9.422 -16 1 84.62 109 LEU A O 1
ATOM 883 N N . GLU A 1 110 ? 6.84 -8.719 -16.75 1 79 110 GLU A N 1
ATOM 884 C CA . GLU A 1 110 ? 6.57 -9.273 -18.078 1 79 110 GLU A CA 1
ATOM 885 C C . GLU A 1 110 ? 6.418 -10.789 -18.016 1 79 110 GLU A C 1
ATOM 887 O O . GLU A 1 110 ? 5.562 -11.359 -18.703 1 79 110 GLU A O 1
ATOM 892 N N . LEU A 1 111 ? 7.25 -11.422 -17.25 1 71.75 111 LEU A N 1
ATOM 893 C CA . LEU A 1 111 ? 7.176 -12.867 -17.078 1 71.75 111 LEU A CA 1
ATOM 894 C C . LEU A 1 111 ? 5.871 -13.266 -16.391 1 71.75 111 LEU A C 1
ATOM 896 O O . LEU A 1 111 ? 5.352 -14.359 -16.641 1 71.75 111 LEU A O 1
ATOM 900 N N . LEU A 1 112 ? 5.336 -12.375 -15.602 1 81.31 112 LEU A N 1
ATOM 901 C CA . LEU A 1 112 ? 4.133 -12.68 -14.836 1 81.31 112 LEU A CA 1
ATOM 902 C C . LEU A 1 112 ? 2.881 -12.25 -15.594 1 81.31 112 LEU A C 1
ATOM 904 O O . LEU A 1 112 ? 1.764 -12.586 -15.195 1 81.31 112 LEU A O 1
ATOM 908 N N . ALA A 1 113 ? 3.039 -11.5 -16.656 1 80.62 113 ALA A N 1
ATOM 909 C CA . ALA A 1 113 ? 1.92 -10.93 -17.391 1 80.62 113 ALA A CA 1
ATOM 910 C C . ALA A 1 113 ? 0.885 -12 -17.734 1 80.62 113 ALA A C 1
ATOM 912 O O . ALA A 1 113 ? -0.314 -11.797 -17.531 1 80.62 113 ALA A O 1
ATOM 913 N N . PRO A 1 114 ? 1.305 -13.172 -18.188 1 72.25 114 PRO A N 1
ATOM 914 C CA . PRO A 1 114 ? 0.315 -14.211 -18.484 1 72.25 114 PRO A CA 1
ATOM 915 C C . PRO A 1 114 ? -0.48 -14.641 -17.25 1 72.25 114 PRO A C 1
ATOM 917 O O . PRO A 1 114 ? -1.667 -14.961 -17.359 1 72.25 114 PRO A O 1
ATOM 920 N N . HIS A 1 115 ? 0.182 -14.703 -16.141 1 76.31 115 HIS A N 1
ATOM 921 C CA . HIS A 1 115 ? -0.5 -15.07 -14.898 1 76.31 115 HIS A CA 1
ATOM 922 C C . HIS A 1 115 ? -1.555 -14.039 -14.523 1 76.31 115 HIS A C 1
ATOM 924 O O . HIS A 1 115 ? -2.662 -14.391 -14.109 1 76.31 115 HIS A O 1
ATOM 930 N N . PHE A 1 116 ? -1.223 -12.766 -14.68 1 82.44 116 PHE A N 1
ATOM 931 C CA . PHE A 1 116 ? -2.191 -11.711 -14.406 1 82.44 116 PHE A CA 1
ATOM 932 C C . PHE A 1 116 ? -3.369 -11.797 -15.367 1 82.44 116 PHE A C 1
ATOM 934 O O . PHE A 1 116 ? -4.523 -11.688 -14.953 1 82.44 116 PHE A O 1
ATOM 941 N N . ASP A 1 117 ? -3.029 -11.984 -16.594 1 77.19 117 ASP A N 1
ATOM 942 C CA . ASP A 1 117 ? -4.074 -12.086 -17.609 1 77.19 117 ASP A CA 1
ATOM 943 C C . ASP A 1 117 ? -4.996 -13.266 -17.328 1 77.19 117 ASP A C 1
ATOM 945 O O . ASP A 1 117 ? -6.219 -13.141 -17.406 1 77.19 117 ASP A O 1
ATOM 949 N N . LEU A 1 118 ? -4.391 -14.375 -17.047 1 72.38 118 LEU A N 1
ATOM 950 C CA . LEU A 1 118 ? -5.164 -15.57 -16.734 1 72.38 118 LEU A CA 1
ATOM 951 C C . LEU A 1 118 ? -6.047 -15.344 -15.508 1 72.38 118 LEU A C 1
ATOM 953 O O . LEU A 1 118 ? -7.207 -15.758 -15.492 1 72.38 118 LEU A O 1
ATOM 957 N N . ALA A 1 119 ? -5.461 -14.773 -14.516 1 79.06 119 ALA A N 1
ATOM 958 C CA . ALA A 1 119 ? -6.211 -14.492 -13.297 1 79.06 119 ALA A CA 1
ATOM 959 C C . ALA A 1 119 ? -7.441 -13.633 -13.594 1 79.06 119 ALA A C 1
ATOM 961 O O . ALA A 1 119 ? -8.547 -13.953 -13.156 1 79.06 119 ALA A O 1
ATOM 962 N N . HIS A 1 120 ? -7.242 -12.617 -14.391 1 78.25 120 HIS A N 1
ATOM 963 C CA . HIS A 1 120 ? -8.344 -11.727 -14.734 1 78.25 120 HIS A CA 1
ATOM 964 C C . HIS A 1 120 ? -9.398 -12.445 -15.555 1 78.25 120 HIS A C 1
ATOM 966 O O . HIS A 1 120 ? -10.594 -12.312 -15.297 1 78.25 120 HIS A O 1
ATOM 972 N N . ARG A 1 121 ? -8.992 -13.164 -16.469 1 72.25 121 ARG A N 1
ATOM 973 C CA . ARG A 1 121 ? -9.922 -13.906 -17.328 1 72.25 121 ARG A CA 1
ATOM 974 C C . ARG A 1 121 ? -10.719 -14.922 -16.516 1 72.25 121 ARG A C 1
ATOM 976 O O . ARG A 1 121 ? -11.93 -15.062 -16.719 1 72.25 121 ARG A O 1
ATOM 983 N N . GLN A 1 122 ? -10.023 -15.609 -15.719 1 69.69 122 GLN A N 1
ATOM 984 C CA . GLN A 1 122 ? -10.68 -16.609 -14.891 1 69.69 122 GLN A CA 1
ATOM 985 C C . GLN A 1 122 ? -11.734 -15.977 -13.992 1 69.69 122 GLN A C 1
ATOM 987 O O . GLN A 1 122 ? -12.844 -16.5 -13.852 1 69.69 122 GLN A O 1
ATOM 992 N N . LEU A 1 123 ? -11.414 -14.945 -13.367 1 75.88 123 LEU A N 1
ATOM 993 C CA . LEU A 1 123 ? -12.352 -14.266 -12.477 1 75.88 123 LEU A CA 1
ATOM 994 C C . LEU A 1 123 ? -13.539 -13.719 -13.258 1 75.88 123 LEU A C 1
ATOM 996 O O . LEU A 1 123 ? -14.672 -13.742 -12.766 1 75.88 123 LEU A O 1
ATOM 1000 N N . GLN A 1 124 ? -13.227 -13.18 -14.375 1 71.69 124 GLN A N 1
ATOM 1001 C CA . GLN A 1 124 ? -14.297 -12.641 -15.211 1 71.69 124 GLN A CA 1
ATOM 1002 C C . GLN A 1 124 ? -15.25 -13.742 -15.664 1 71.69 124 GLN A C 1
ATOM 1004 O O . GLN A 1 124 ? -16.438 -13.508 -15.859 1 71.69 124 GLN A O 1
ATOM 1009 N N . GLY A 1 125 ? -14.734 -14.852 -15.906 1 64.94 125 GLY A N 1
ATOM 1010 C CA . GLY A 1 125 ? -15.531 -15.977 -16.375 1 64.94 125 GLY A CA 1
ATOM 1011 C C . GLY A 1 125 ? -16.391 -16.594 -15.281 1 64.94 125 GLY A C 1
ATOM 1012 O O . GLY A 1 125 ? -17.328 -17.344 -15.57 1 64.94 125 GLY A O 1
ATOM 1013 N N . LEU A 1 126 ? -16.062 -16.281 -14.055 1 61.81 126 LEU A N 1
ATOM 1014 C CA . LEU A 1 126 ? -16.797 -16.844 -12.922 1 61.81 126 LEU A CA 1
ATOM 1015 C C . LEU A 1 126 ? -18 -15.984 -12.562 1 61.81 126 LEU A C 1
ATOM 1017 O O . LEU A 1 126 ? -18.062 -15.43 -11.461 1 61.81 126 LEU A O 1
ATOM 1021 N N . GLU A 1 127 ? -18.875 -15.633 -13.469 1 57.75 127 GLU A N 1
ATOM 1022 C CA . GLU A 1 127 ? -19.984 -14.711 -13.281 1 57.75 127 GLU A CA 1
ATOM 1023 C C . GLU A 1 127 ? -20.719 -14.984 -11.969 1 57.75 127 GLU A C 1
ATOM 1025 O O . GLU A 1 127 ? -21.156 -14.047 -11.297 1 57.75 127 GLU A O 1
ATOM 1030 N N . HIS A 1 128 ? -20.734 -16.281 -11.562 1 63.09 128 HIS A N 1
ATOM 1031 C CA . HIS A 1 128 ? -21.578 -16.578 -10.398 1 63.09 128 HIS A CA 1
ATOM 1032 C C . HIS A 1 128 ? -20.719 -16.891 -9.172 1 63.09 128 HIS A C 1
ATOM 1034 O O . HIS A 1 128 ? -21.25 -17.25 -8.117 1 63.09 128 HIS A O 1
ATOM 1040 N N . ASN A 1 129 ? -19.469 -16.641 -9.266 1 68.38 129 ASN A N 1
ATOM 1041 C CA . ASN A 1 129 ? -18.578 -16.891 -8.133 1 68.38 129 ASN A CA 1
ATOM 1042 C C . ASN A 1 129 ? -18.328 -15.617 -7.332 1 68.38 129 ASN A C 1
ATOM 1044 O O . ASN A 1 129 ? -17.891 -14.609 -7.887 1 68.38 129 ASN A O 1
ATOM 1048 N N . PRO A 1 130 ? -18.766 -15.594 -6.055 1 73.25 130 PRO A N 1
ATOM 1049 C CA . PRO A 1 130 ? -18.578 -14.414 -5.203 1 73.25 130 PRO A CA 1
ATOM 1050 C C . PRO A 1 130 ? -17.125 -13.914 -5.207 1 73.25 130 PRO A C 1
ATOM 1052 O O . PRO A 1 130 ? -16.891 -12.711 -5.062 1 73.25 130 PRO A O 1
ATOM 1055 N N . LEU A 1 131 ? -16.25 -14.789 -5.473 1 73.75 131 LEU A N 1
ATOM 1056 C CA . LEU A 1 131 ? -14.836 -14.398 -5.457 1 73.75 131 LEU A CA 1
ATOM 1057 C C . LEU A 1 131 ? -14.492 -13.539 -6.664 1 73.75 131 LEU A C 1
ATOM 1059 O O . LEU A 1 131 ? -13.586 -12.703 -6.594 1 73.75 131 LEU A O 1
ATOM 1063 N N . ALA A 1 132 ? -15.211 -13.711 -7.691 1 74 132 ALA A N 1
ATOM 1064 C CA . ALA A 1 132 ? -14.961 -12.953 -8.914 1 74 132 ALA A CA 1
ATOM 1065 C C . ALA A 1 132 ? -15.281 -11.477 -8.719 1 74 132 ALA A C 1
ATOM 1067 O O . ALA A 1 132 ? -14.672 -10.609 -9.359 1 74 132 ALA A O 1
ATOM 1068 N N . ASN A 1 133 ? -16.141 -11.164 -7.801 1 78.75 133 ASN A N 1
ATOM 1069 C CA . ASN A 1 133 ? -16.562 -9.789 -7.582 1 78.75 133 ASN A CA 1
ATOM 1070 C C . ASN A 1 133 ? -15.797 -9.141 -6.426 1 78.75 133 ASN A C 1
ATOM 1072 O O . ASN A 1 133 ? -15.961 -7.949 -6.156 1 78.75 133 ASN A O 1
ATOM 1076 N N . TRP A 1 134 ? -15.016 -9.891 -5.82 1 82.19 134 TRP A N 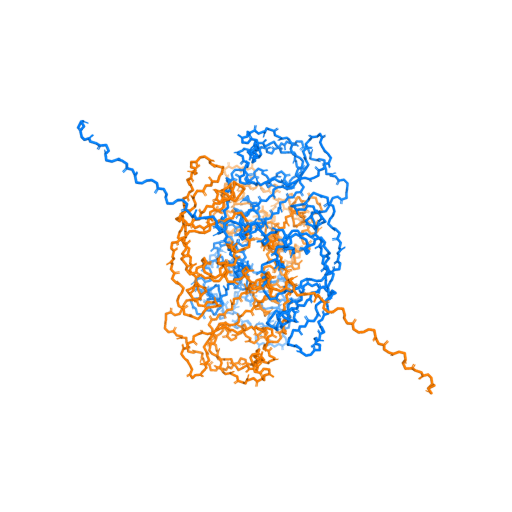1
ATOM 1077 C CA . TRP A 1 134 ? -14.328 -9.438 -4.617 1 82.19 134 TRP A CA 1
ATOM 1078 C C . TRP A 1 134 ? -13.422 -8.242 -4.922 1 82.19 134 TRP A C 1
ATOM 1080 O O . TRP A 1 134 ? -13.406 -7.266 -4.168 1 82.19 134 TRP A O 1
ATOM 1090 N N . PRO A 1 135 ? -12.695 -8.234 -6.078 1 80.81 135 PRO A N 1
ATOM 1091 C CA . PRO A 1 135 ? -11.836 -7.082 -6.359 1 80.81 135 PRO A CA 1
ATOM 1092 C C . PRO A 1 135 ? -12.617 -5.77 -6.418 1 80.81 135 PRO A C 1
ATOM 1094 O O . PRO A 1 135 ? -12.062 -4.707 -6.109 1 80.81 135 PRO A O 1
ATOM 1097 N N . GLY A 1 136 ? -13.812 -5.863 -6.75 1 85.62 136 GLY A N 1
ATOM 1098 C CA . GLY A 1 136 ? -14.648 -4.672 -6.809 1 85.62 136 GLY A CA 1
ATOM 1099 C C . GLY A 1 136 ? -15.195 -4.258 -5.453 1 85.62 136 GLY A C 1
ATOM 1100 O O . GLY A 1 136 ? -15.727 -3.154 -5.305 1 85.62 136 GLY A O 1
ATOM 1101 N N . ARG A 1 137 ? -15.008 -5.078 -4.461 1 89.44 137 ARG A N 1
ATOM 1102 C CA . ARG A 1 137 ? -15.625 -4.836 -3.16 1 89.44 137 ARG A CA 1
ATOM 1103 C C . ARG A 1 137 ? -14.57 -4.531 -2.102 1 89.44 137 ARG A C 1
ATOM 1105 O O . ARG A 1 137 ? -14.906 -4.297 -0.937 1 89.44 137 ARG A O 1
ATOM 1112 N N . VAL A 1 138 ? -13.367 -4.547 -2.545 1 89.19 138 VAL A N 1
ATOM 1113 C CA . VAL A 1 138 ? -12.305 -4.246 -1.6 1 89.19 138 VAL A CA 1
ATOM 1114 C C . VAL A 1 138 ? -11.367 -3.193 -2.193 1 89.19 138 VAL A C 1
ATOM 1116 O O . VAL A 1 138 ? -11.094 -3.207 -3.395 1 89.19 138 VAL A O 1
ATOM 1119 N N . ARG A 1 139 ? -10.898 -2.285 -1.372 1 87.56 139 ARG A N 1
ATOM 1120 C CA . ARG A 1 139 ? -9.961 -1.25 -1.803 1 87.56 139 ARG A CA 1
ATOM 1121 C C . ARG A 1 139 ? -8.961 -0.924 -0.699 1 87.56 139 ARG A C 1
ATOM 1123 O O . ARG A 1 139 ? -9.312 -0.933 0.484 1 87.56 139 ARG A O 1
ATOM 1130 N N . VAL A 1 140 ? -7.781 -0.716 -1.14 1 81.69 140 VAL A N 1
ATOM 1131 C CA . VAL A 1 140 ? -6.766 -0.133 -0.267 1 81.69 140 VAL A CA 1
ATOM 1132 C C . VAL A 1 140 ? -6.473 1.302 -0.702 1 81.69 140 VAL A C 1
ATOM 1134 O O . VAL A 1 140 ? -6.148 1.55 -1.866 1 81.69 140 VAL A O 1
ATOM 1137 N N . ILE A 1 141 ? -6.594 2.189 0.184 1 81.12 141 ILE A N 1
ATOM 1138 C CA . ILE A 1 141 ? -6.379 3.592 -0.161 1 81.12 141 ILE A CA 1
ATOM 1139 C C . ILE A 1 141 ? -5.324 4.195 0.761 1 81.12 141 ILE A C 1
ATOM 1141 O O . ILE A 1 141 ? -5.129 3.723 1.883 1 81.12 141 ILE A O 1
ATOM 1145 N N . PRO A 1 142 ? -4.555 5.145 0.264 1 76.69 142 PRO A N 1
ATOM 1146 C CA . PRO A 1 142 ? -3.531 5.793 1.09 1 76.69 142 PRO A CA 1
ATOM 1147 C C . PRO A 1 142 ? -4.129 6.613 2.23 1 76.69 142 PRO A C 1
ATOM 1149 O O . PRO A 1 142 ? -5.32 6.93 2.213 1 76.69 142 PRO A O 1
ATOM 1152 N N . ASN A 1 143 ? -3.121 6.801 3.186 1 74.88 143 ASN A N 1
ATOM 1153 C CA . ASN A 1 143 ? -3.496 7.707 4.266 1 74.88 143 ASN A CA 1
ATOM 1154 C C . ASN A 1 143 ? -3.277 9.164 3.875 1 74.88 143 ASN A C 1
ATOM 1156 O O . ASN A 1 143 ? -2.193 9.531 3.424 1 74.88 143 ASN A O 1
ATOM 1160 N N . GLY A 1 144 ? -4.277 9.914 3.793 1 74.94 144 GLY A N 1
ATOM 1161 C CA . GLY A 1 144 ? -4.125 11.312 3.441 1 74.94 144 GLY A CA 1
ATOM 1162 C C . GLY A 1 144 ? -4.223 11.57 1.949 1 74.94 144 GLY A C 1
ATOM 1163 O O . GLY A 1 144 ? -4.781 10.758 1.21 1 74.94 144 GLY A O 1
ATOM 1164 N N . LYS A 1 145 ? -3.646 12.703 1.532 1 78.75 145 LYS A N 1
ATOM 1165 C CA . LYS A 1 145 ? -3.713 13.094 0.127 1 78.75 145 LYS A CA 1
ATOM 1166 C C . LYS A 1 145 ? -2.641 12.375 -0.692 1 78.75 145 LYS A C 1
ATOM 1168 O O . LYS A 1 145 ? -1.462 12.398 -0.33 1 78.75 145 LYS A O 1
ATOM 1173 N N . ALA A 1 146 ? -3.109 11.727 -1.65 1 77.06 146 ALA A N 1
ATOM 1174 C CA . ALA A 1 146 ? -2.182 11.078 -2.578 1 77.06 146 ALA A CA 1
ATOM 1175 C C . ALA A 1 146 ? -1.942 11.953 -3.807 1 77.06 146 ALA A C 1
ATOM 1177 O O . ALA A 1 146 ? -2.881 12.266 -4.543 1 77.06 146 ALA A O 1
ATOM 1178 N N . LEU A 1 147 ? -0.66 12.359 -4.012 1 83.69 147 LEU A N 1
ATOM 1179 C CA . LEU A 1 147 ? -0.289 13.078 -5.223 1 83.69 147 LEU A CA 1
ATOM 1180 C C . LEU A 1 147 ? -0.158 12.125 -6.402 1 83.69 147 LEU A C 1
ATOM 1182 O O . LEU A 1 147 ? -0.1 10.906 -6.219 1 83.69 147 LEU A O 1
ATOM 1186 N N . LEU A 1 148 ? -0.2 12.703 -7.516 1 86.12 148 LEU A N 1
ATOM 1187 C CA . LEU A 1 148 ? -0.014 11.875 -8.703 1 86.12 148 LEU A CA 1
ATOM 1188 C C . LEU A 1 148 ? 1.435 11.414 -8.82 1 86.12 148 LEU A C 1
ATOM 1190 O O . LEU A 1 148 ? 2.361 12.203 -8.633 1 86.12 148 LEU A O 1
ATOM 1194 N N . PRO A 1 149 ? 1.591 10.18 -9.109 1 84.5 149 PRO A N 1
ATOM 1195 C CA . PRO A 1 149 ? 2.951 9.633 -9.109 1 84.5 149 PRO A CA 1
ATOM 1196 C C . PRO A 1 149 ? 3.836 10.266 -10.18 1 84.5 149 PRO A C 1
ATOM 1198 O O . PRO A 1 149 ? 3.352 10.609 -11.266 1 84.5 149 PRO A O 1
ATOM 1201 N N . ALA A 1 150 ? 5.07 10.391 -9.836 1 87.19 150 ALA A N 1
ATOM 1202 C CA . ALA A 1 150 ? 6.074 10.828 -10.805 1 87.19 150 ALA A CA 1
ATOM 1203 C C . ALA A 1 150 ? 6.367 9.727 -11.82 1 87.19 150 ALA A C 1
ATOM 1205 O O . ALA A 1 150 ? 6.551 8.562 -11.453 1 87.19 150 ALA A O 1
ATOM 1206 N N . ALA A 1 151 ? 6.422 10.039 -13.031 1 81.81 151 ALA A N 1
ATOM 1207 C CA . ALA A 1 151 ? 6.633 9.062 -14.086 1 81.81 151 ALA A CA 1
ATOM 1208 C C . ALA A 1 151 ? 8.109 8.68 -14.195 1 81.81 151 ALA A C 1
ATOM 1210 O O . ALA A 1 151 ? 8.984 9.547 -14.211 1 81.81 151 ALA A O 1
ATOM 1211 N N . VAL A 1 152 ? 8.383 7.434 -14.125 1 87.25 152 VAL A N 1
ATOM 1212 C CA . VAL A 1 152 ? 9.719 6.914 -14.367 1 87.25 152 VAL A CA 1
ATOM 1213 C C . VAL A 1 152 ? 9.773 6.215 -15.719 1 87.25 152 VAL A C 1
ATOM 1215 O O . VAL A 1 152 ? 8.906 5.395 -16.031 1 87.25 152 VAL A O 1
ATOM 1218 N N . GLU A 1 153 ? 10.734 6.562 -16.484 1 87 153 GLU A N 1
ATOM 1219 C CA . GLU A 1 153 ? 10.891 5.906 -17.781 1 87 153 GLU A CA 1
ATOM 1220 C C . GLU A 1 153 ? 11.109 4.406 -17.609 1 87 153 GLU A C 1
ATOM 1222 O O . GLU A 1 153 ? 11.875 3.977 -16.75 1 87 153 GLU A O 1
ATOM 1227 N N . ALA A 1 154 ? 10.539 3.656 -18.438 1 82.5 154 ALA A N 1
ATOM 1228 C CA . ALA A 1 154 ? 10.586 2.201 -18.344 1 82.5 154 ALA A CA 1
ATOM 1229 C C . ALA A 1 154 ? 12.016 1.688 -18.453 1 82.5 154 ALA A C 1
ATOM 1231 O O . ALA A 1 154 ? 12.398 0.749 -17.75 1 82.5 154 ALA A O 1
ATOM 1232 N N . THR A 1 155 ? 12.758 2.271 -19.328 1 86.69 155 THR A N 1
ATOM 1233 C CA . THR A 1 155 ? 14.141 1.842 -19.531 1 86.69 155 THR A CA 1
ATOM 1234 C C . THR A 1 155 ? 14.977 2.104 -18.281 1 86.69 155 THR A C 1
ATOM 1236 O O . THR A 1 155 ? 15.805 1.276 -17.906 1 86.69 155 THR A O 1
ATOM 1239 N N . VAL A 1 156 ? 14.766 3.227 -17.688 1 92.44 156 VAL A N 1
ATOM 1240 C CA . VAL A 1 156 ? 15.477 3.564 -16.453 1 92.44 156 VAL A CA 1
ATOM 1241 C C . VAL A 1 156 ? 15.109 2.564 -15.359 1 92.44 156 VAL A C 1
ATOM 1243 O O . VAL A 1 156 ? 15.992 2.035 -14.68 1 92.44 156 VAL A O 1
ATOM 1246 N N . TRP A 1 157 ? 13.859 2.352 -15.258 1 88.38 157 TRP A N 1
ATOM 1247 C CA . TRP A 1 157 ? 13.406 1.385 -14.266 1 88.38 157 TRP A CA 1
ATOM 1248 C C . TRP A 1 157 ? 14.07 0.028 -14.484 1 88.38 157 TRP A C 1
ATOM 1250 O O . TRP A 1 157 ? 14.547 -0.592 -13.539 1 88.38 157 TRP A O 1
ATOM 1260 N N . SER A 1 158 ? 14.078 -0.403 -15.664 1 86.56 158 SER A N 1
ATOM 1261 C CA . SER A 1 158 ? 14.633 -1.711 -15.992 1 86.56 158 SER A CA 1
ATOM 1262 C C . SER A 1 158 ? 16.125 -1.776 -15.656 1 86.56 158 SER A C 1
ATOM 1264 O O . SER A 1 158 ? 16.594 -2.748 -15.062 1 86.56 158 SER A O 1
ATOM 1266 N N . GLU A 1 159 ? 16.844 -0.751 -16.031 1 92.5 159 GLU A N 1
ATOM 1267 C CA . GLU A 1 159 ? 18.281 -0.714 -15.781 1 92.5 159 GLU A CA 1
ATOM 1268 C C . GLU A 1 159 ? 18.578 -0.666 -14.289 1 92.5 159 GLU A C 1
ATOM 1270 O O . GLU A 1 159 ? 19.484 -1.353 -13.812 1 92.5 159 GLU A O 1
ATOM 1275 N N . VAL A 1 160 ? 17.844 0.118 -13.609 1 94.31 160 VAL A N 1
ATOM 1276 C CA . VAL A 1 160 ? 18.047 0.237 -12.172 1 94.31 160 VAL A CA 1
ATOM 1277 C C . VAL A 1 160 ? 17.719 -1.094 -11.492 1 94.31 160 VAL A C 1
ATOM 1279 O O . VAL A 1 160 ? 18.484 -1.581 -10.664 1 94.31 160 VAL A O 1
ATOM 1282 N N . ALA A 1 161 ? 16.594 -1.632 -11.844 1 88.5 161 ALA A N 1
ATOM 1283 C CA . ALA A 1 161 ? 16.172 -2.9 -11.266 1 88.5 161 ALA A CA 1
ATOM 1284 C C . ALA A 1 161 ? 17.188 -4 -11.539 1 88.5 161 ALA A C 1
ATOM 1286 O O . ALA A 1 161 ? 17.516 -4.793 -10.648 1 88.5 161 ALA A O 1
ATOM 1287 N N . MET A 1 162 ? 17.656 -4.031 -12.688 1 86.25 162 MET A N 1
ATOM 1288 C CA . MET A 1 162 ? 18.656 -5.023 -13.062 1 86.25 162 MET A CA 1
ATOM 1289 C C . MET A 1 162 ? 19.922 -4.848 -12.234 1 86.25 162 MET A C 1
ATOM 1291 O O . MET A 1 162 ? 20.5 -5.828 -11.742 1 86.25 162 MET A O 1
ATOM 1295 N N . ALA A 1 163 ? 20.359 -3.631 -12.133 1 93.44 163 ALA A N 1
ATOM 1296 C CA . ALA A 1 163 ? 21.562 -3.342 -11.359 1 93.44 163 ALA A CA 1
ATOM 1297 C C . ALA A 1 163 ? 21.406 -3.781 -9.906 1 93.44 163 ALA A C 1
ATOM 1299 O O . ALA A 1 163 ? 22.312 -4.371 -9.328 1 93.44 163 ALA A O 1
ATOM 1300 N N . VAL A 1 164 ? 20.312 -3.502 -9.352 1 91.81 164 VAL A N 1
ATOM 1301 C CA . VAL A 1 164 ? 20.047 -3.877 -7.969 1 91.81 164 VAL A CA 1
ATOM 1302 C C . VAL A 1 164 ? 19.953 -5.398 -7.855 1 91.81 164 VAL A C 1
ATOM 1304 O O . VAL A 1 164 ? 20.531 -5.992 -6.941 1 91.81 164 VAL A O 1
ATOM 1307 N N . LEU A 1 165 ? 19.281 -5.984 -8.773 1 83.88 165 LEU A N 1
ATOM 1308 C CA . LEU A 1 165 ? 19.047 -7.426 -8.773 1 83.88 165 LEU A CA 1
ATOM 1309 C C . LEU A 1 165 ? 20.359 -8.18 -8.914 1 83.88 165 LEU A C 1
ATOM 1311 O O . LEU A 1 165 ? 20.625 -9.125 -8.164 1 83.88 165 LEU A O 1
ATOM 1315 N N . GLU A 1 166 ? 21.156 -7.797 -9.828 1 84.19 166 GLU A N 1
ATOM 1316 C CA . GLU A 1 166 ? 22.391 -8.5 -10.156 1 84.19 166 GLU A CA 1
ATOM 1317 C C . GLU A 1 166 ? 23.578 -7.945 -9.359 1 84.19 166 GLU A C 1
ATOM 1319 O O . GLU A 1 166 ? 24.703 -8.398 -9.531 1 84.19 166 GLU A O 1
ATOM 1324 N N . ARG A 1 167 ? 23.344 -6.996 -8.586 1 89.56 167 ARG A N 1
ATOM 1325 C CA . ARG A 1 167 ? 24.375 -6.367 -7.766 1 89.56 167 ARG A CA 1
ATOM 1326 C C . ARG A 1 167 ? 25.516 -5.852 -8.633 1 89.56 167 ARG A C 1
ATOM 1328 O O . ARG A 1 167 ? 26.688 -6.184 -8.391 1 89.56 167 ARG A O 1
ATOM 1335 N N . ARG A 1 168 ? 25.125 -5.016 -9.562 1 94.56 168 ARG A N 1
ATOM 1336 C CA . ARG A 1 168 ? 26.078 -4.406 -10.484 1 94.56 168 ARG A CA 1
ATOM 1337 C C . ARG A 1 168 ? 26.078 -2.889 -10.336 1 94.56 168 ARG A C 1
ATOM 1339 O O . ARG A 1 168 ? 25.125 -2.301 -9.836 1 94.56 168 ARG A O 1
ATOM 1346 N N . GLN A 1 169 ? 27.172 -2.369 -10.82 1 97.06 169 GLN A N 1
ATOM 1347 C CA . GLN A 1 169 ? 27.281 -0.915 -10.789 1 97.06 169 GLN A CA 1
ATOM 1348 C C . GLN A 1 169 ? 26.359 -0.276 -11.82 1 97.06 169 GLN A C 1
ATOM 1350 O O . GLN A 1 169 ? 25.969 -0.922 -12.797 1 97.06 169 GLN A O 1
ATOM 1355 N N . LEU A 1 170 ? 25.969 0.983 -11.547 1 97.56 170 LEU A N 1
ATOM 1356 C CA . LEU A 1 170 ? 25.016 1.694 -12.383 1 97.56 170 LEU A CA 1
ATOM 1357 C C . LEU A 1 170 ? 25.5 3.1 -12.703 1 97.56 170 LEU A C 1
ATOM 1359 O O . LEU A 1 170 ? 25.859 3.865 -11.805 1 97.56 170 LEU A O 1
ATOM 1363 N N . ASP A 1 171 ? 25.578 3.4 -13.984 1 97.75 171 ASP A N 1
ATOM 1364 C CA . ASP A 1 171 ? 25.844 4.77 -14.422 1 97.75 171 ASP A CA 1
ATOM 1365 C C . ASP A 1 171 ? 24.531 5.516 -14.68 1 97.75 171 ASP A C 1
ATOM 1367 O O . ASP A 1 171 ? 23.672 5.031 -15.414 1 97.75 171 ASP A O 1
ATOM 1371 N N . ILE A 1 172 ? 24.438 6.645 -14.023 1 96.44 172 ILE A N 1
ATOM 1372 C CA . ILE A 1 172 ? 23.203 7.387 -14.234 1 96.44 172 ILE A CA 1
ATOM 1373 C C . ILE A 1 172 ? 23.516 8.836 -14.57 1 96.44 172 ILE A C 1
ATOM 1375 O O . ILE A 1 172 ? 24.594 9.344 -14.219 1 96.44 172 ILE A O 1
ATOM 1379 N N . ARG A 1 173 ? 22.688 9.469 -15.352 1 95.62 173 ARG A N 1
ATOM 1380 C CA . ARG A 1 173 ? 22.594 10.914 -15.5 1 95.62 173 ARG A CA 1
ATOM 1381 C C . ARG A 1 173 ? 21.422 11.477 -14.68 1 95.62 173 ARG A C 1
ATOM 1383 O O . ARG A 1 173 ? 20.266 11.219 -14.992 1 95.62 173 ARG A O 1
ATOM 1390 N N . TYR A 1 174 ? 21.781 12.211 -13.68 1 93.31 174 TYR A N 1
ATOM 1391 C CA . TYR A 1 174 ? 20.812 12.602 -12.664 1 93.31 174 TYR A CA 1
ATOM 1392 C C . TYR A 1 174 ? 20.562 14.109 -12.688 1 93.31 174 TYR A C 1
ATOM 1394 O O . TYR A 1 174 ? 21.516 14.898 -12.742 1 93.31 174 TYR A O 1
ATOM 1402 N N . HIS A 1 175 ? 19.25 14.484 -12.695 1 87.5 175 HIS A N 1
ATOM 1403 C CA . HIS A 1 175 ? 18.844 15.883 -12.633 1 87.5 175 HIS A CA 1
ATOM 1404 C C . HIS A 1 175 ? 18.578 16.312 -11.195 1 87.5 175 HIS A C 1
ATOM 1406 O O . HIS A 1 175 ? 17.484 16.125 -10.672 1 87.5 175 HIS A O 1
ATOM 1412 N N . SER A 1 176 ? 19.625 16.938 -10.617 1 77.19 176 SER A N 1
ATOM 1413 C CA . SER A 1 176 ? 19.5 17.328 -9.211 1 77.19 176 SER A CA 1
ATOM 1414 C C . SER A 1 176 ? 18.734 18.625 -9.062 1 77.19 176 SER A C 1
ATOM 1416 O O . SER A 1 176 ? 18.812 19.516 -9.922 1 77.19 176 SER A O 1
ATOM 1418 N N . ARG A 1 177 ? 17.984 18.781 -8 1 67.62 177 ARG A N 1
ATOM 1419 C CA . ARG A 1 177 ? 17.188 19.953 -7.672 1 67.62 177 ARG A CA 1
ATOM 1420 C C . ARG A 1 177 ? 18.062 21.188 -7.469 1 67.62 177 ARG A C 1
ATOM 1422 O O . ARG A 1 177 ? 17.719 22.281 -7.93 1 67.62 177 ARG A O 1
ATOM 1429 N N . SER A 1 178 ? 19.062 20.984 -6.648 1 59.62 178 SER A N 1
ATOM 1430 C CA . SER A 1 178 ? 19.859 22.109 -6.148 1 59.62 178 SER A CA 1
ATOM 1431 C C . SER A 1 178 ? 20.594 22.812 -7.285 1 59.62 178 SER A C 1
ATOM 1433 O O . SER A 1 178 ? 20.734 24.031 -7.273 1 59.62 178 SER A O 1
ATOM 1435 N N . LYS A 1 179 ? 21.016 22.016 -8.273 1 58.44 179 LYS A N 1
ATOM 1436 C CA . LYS A 1 179 ? 21.922 22.641 -9.227 1 58.44 179 LYS A CA 1
ATOM 1437 C C . LYS A 1 179 ? 21.297 22.719 -10.617 1 58.44 179 LYS A C 1
ATOM 1439 O O . LYS A 1 179 ? 21.859 23.297 -11.539 1 58.44 179 LYS A O 1
ATOM 1444 N N . ALA A 1 180 ? 20.078 22.406 -10.758 1 65.44 180 ALA A N 1
ATOM 1445 C CA . ALA A 1 180 ? 19.375 22.391 -12.039 1 65.44 180 ALA A CA 1
ATOM 1446 C C . ALA A 1 180 ? 20.281 21.875 -13.148 1 65.44 180 ALA A C 1
ATOM 1448 O O . ALA A 1 180 ? 20.219 22.344 -14.289 1 65.44 180 ALA A O 1
ATOM 1449 N N . GLU A 1 181 ? 21.391 21.141 -12.664 1 75.56 181 GLU A N 1
ATOM 1450 C CA . GLU A 1 181 ? 22.328 20.594 -13.648 1 75.56 181 GLU A CA 1
ATOM 1451 C C . GLU A 1 181 ? 22.297 19.078 -13.656 1 75.56 181 GLU A C 1
ATOM 1453 O O . GLU A 1 181 ? 21.953 18.453 -12.648 1 75.56 181 GLU A O 1
ATOM 1458 N N . HIS A 1 182 ? 22.562 18.562 -14.812 1 84.62 182 HIS A N 1
ATOM 1459 C CA . HIS A 1 182 ? 22.703 17.125 -14.977 1 84.62 182 HIS A CA 1
ATOM 1460 C C . HIS A 1 182 ? 24.094 16.656 -14.547 1 84.62 182 HIS A C 1
ATOM 1462 O O . HIS A 1 182 ? 25.094 17.266 -14.914 1 84.62 182 HIS A O 1
ATOM 1468 N N . LYS A 1 183 ? 24.094 15.695 -13.664 1 90.12 183 LYS A N 1
ATOM 1469 C CA . LYS A 1 183 ? 25.344 15.117 -13.203 1 90.12 183 LYS A CA 1
ATOM 1470 C C . LYS A 1 183 ? 25.438 13.641 -13.555 1 90.12 183 LYS A C 1
ATOM 1472 O O . LYS A 1 183 ? 24.453 12.906 -13.43 1 90.12 183 LYS A O 1
ATOM 1477 N N . ALA A 1 184 ? 26.609 13.344 -14.055 1 93.25 184 ALA A N 1
ATOM 1478 C CA . ALA A 1 184 ? 26.875 11.93 -14.273 1 93.25 184 ALA A CA 1
ATOM 1479 C C . ALA A 1 184 ? 27.422 11.273 -13 1 93.25 184 ALA A C 1
ATOM 1481 O O . ALA A 1 184 ? 28.391 11.766 -12.406 1 93.25 184 ALA A O 1
ATOM 1482 N N . LEU A 1 185 ? 26.797 10.203 -12.617 1 95.38 185 LEU A N 1
ATOM 1483 C CA . LEU A 1 185 ? 27.188 9.539 -11.375 1 95.38 185 LEU A CA 1
ATOM 1484 C C . LEU A 1 185 ? 27.328 8.039 -11.586 1 95.38 185 LEU A C 1
ATOM 1486 O O . LEU A 1 185 ? 26.562 7.434 -12.344 1 95.38 185 LEU A O 1
ATOM 1490 N N . ARG A 1 186 ? 28.359 7.477 -10.93 1 97.31 186 ARG A N 1
ATOM 1491 C CA . ARG A 1 186 ? 28.469 6.027 -10.805 1 97.31 186 ARG A CA 1
ATOM 1492 C C . ARG A 1 186 ? 27.969 5.555 -9.445 1 97.31 186 ARG A C 1
ATOM 1494 O O . ARG A 1 186 ? 28.531 5.922 -8.414 1 97.31 186 ARG A O 1
ATOM 1501 N N . ILE A 1 187 ? 26.953 4.656 -9.484 1 97.19 187 ILE A N 1
ATOM 1502 C CA . ILE A 1 187 ? 26.281 4.281 -8.25 1 97.19 187 ILE A CA 1
ATOM 1503 C C . ILE A 1 187 ? 26.5 2.795 -7.977 1 97.19 187 ILE A C 1
ATOM 1505 O O . ILE A 1 187 ? 26.5 1.979 -8.898 1 97.19 187 ILE A O 1
ATOM 1509 N N . HIS A 1 188 ? 26.75 2.502 -6.758 1 96.94 188 HIS A N 1
ATOM 1510 C CA . HIS A 1 188 ? 26.641 1.149 -6.223 1 96.94 188 HIS A CA 1
ATOM 1511 C C . HIS A 1 188 ? 25.297 0.925 -5.559 1 96.94 188 HIS A C 1
ATOM 1513 O O . HIS A 1 188 ? 25.109 1.233 -4.379 1 96.94 188 HIS A O 1
ATOM 1519 N N . PRO A 1 189 ? 24.344 0.393 -6.312 1 95.81 189 PRO A N 1
ATOM 1520 C CA . PRO A 1 189 ? 22.953 0.317 -5.836 1 95.81 189 PRO A CA 1
ATOM 1521 C C . PRO A 1 189 ? 22.781 -0.709 -4.723 1 95.81 189 PRO A C 1
ATOM 1523 O O . PRO A 1 189 ? 23.391 -1.778 -4.754 1 95.81 189 PRO A O 1
ATOM 1526 N N . SER A 1 190 ? 21.938 -0.419 -3.787 1 93.5 190 SER A N 1
ATOM 1527 C CA . SER A 1 190 ? 21.688 -1.285 -2.641 1 93.5 190 SER A CA 1
ATOM 1528 C C . SER A 1 190 ? 20.219 -1.688 -2.559 1 93.5 190 SER A C 1
ATOM 1530 O O . SER A 1 190 ? 19.875 -2.689 -1.927 1 93.5 190 SER A O 1
ATOM 1532 N N . GLY A 1 191 ? 19.375 -0.87 -3.102 1 94.12 191 GLY A N 1
ATOM 1533 C CA . GLY A 1 191 ? 17.953 -1.211 -3.049 1 94.12 191 GLY A CA 1
ATOM 1534 C C . GLY A 1 191 ? 17.062 -0.138 -3.639 1 94.12 191 GLY A C 1
ATOM 1535 O O . GLY A 1 191 ? 17.547 0.888 -4.117 1 94.12 191 GLY A O 1
ATOM 1536 N N . ILE A 1 192 ? 15.734 -0.451 -3.672 1 93 192 ILE A N 1
ATOM 1537 C CA . ILE A 1 192 ? 14.711 0.46 -4.176 1 93 192 ILE A CA 1
ATOM 1538 C C . ILE A 1 192 ? 13.633 0.654 -3.115 1 93 192 ILE A C 1
ATOM 1540 O O . ILE A 1 192 ? 13.164 -0.314 -2.51 1 93 192 ILE A O 1
ATOM 1544 N N . VAL A 1 193 ? 13.297 1.85 -2.865 1 91.69 193 VAL A N 1
ATOM 1545 C CA . VAL A 1 193 ? 12.242 2.188 -1.914 1 91.69 193 VAL A CA 1
ATOM 1546 C C . VAL A 1 193 ? 11.148 2.98 -2.619 1 91.69 193 VAL A C 1
ATOM 1548 O O . VAL A 1 193 ? 11.422 3.992 -3.268 1 91.69 193 VAL A O 1
ATOM 1551 N N . SER A 1 194 ? 9.977 2.477 -2.521 1 87.44 194 SER A N 1
ATOM 1552 C CA . SER A 1 194 ? 8.828 3.188 -3.07 1 87.44 194 SER A CA 1
ATOM 1553 C C . SER A 1 194 ? 8.016 3.857 -1.969 1 87.44 194 SER A C 1
ATOM 1555 O O . SER A 1 194 ? 7.531 3.189 -1.051 1 87.44 194 SER A O 1
ATOM 1557 N N . ARG A 1 195 ? 7.91 5.09 -2.09 1 84.62 195 ARG A N 1
ATOM 1558 C CA . ARG A 1 195 ? 7.086 5.879 -1.181 1 84.62 195 ARG A CA 1
ATOM 1559 C C . ARG A 1 195 ? 5.957 6.578 -1.93 1 84.62 195 ARG A C 1
ATOM 1561 O O . ARG A 1 195 ? 6.148 7.656 -2.492 1 84.62 195 ARG A O 1
ATOM 1568 N N . HIS A 1 196 ? 4.812 5.918 -1.834 1 76 196 HIS A N 1
ATOM 1569 C CA . HIS A 1 196 ? 3.592 6.387 -2.482 1 76 196 HIS A CA 1
ATOM 1570 C C . HIS A 1 196 ? 3.857 6.797 -3.926 1 76 196 HIS A C 1
ATOM 1572 O O . HIS A 1 196 ? 4.082 5.945 -4.789 1 76 196 HIS A O 1
ATOM 1578 N N . ALA A 1 197 ? 4.148 8.227 -4.156 1 77.62 197 ALA A N 1
ATOM 1579 C CA . ALA A 1 197 ? 4.16 8.758 -5.52 1 77.62 197 ALA A CA 1
ATOM 1580 C C . ALA A 1 197 ? 5.57 8.742 -6.102 1 77.62 197 ALA A C 1
ATOM 1582 O O . ALA A 1 197 ? 5.758 9.016 -7.293 1 77.62 197 ALA A O 1
ATOM 1583 N N . VAL A 1 198 ? 6.555 8.352 -5.277 1 87.31 198 VAL A N 1
ATOM 1584 C CA . VAL A 1 198 ? 7.926 8.461 -5.766 1 87.31 198 VAL A CA 1
ATOM 1585 C C . VAL A 1 198 ? 8.703 7.195 -5.426 1 87.31 198 VAL A C 1
ATOM 1587 O O . VAL A 1 198 ? 8.586 6.664 -4.316 1 87.31 198 VAL A O 1
ATOM 1590 N N . SER A 1 199 ? 9.461 6.723 -6.297 1 90.75 199 SER A N 1
ATOM 1591 C CA . SER A 1 199 ? 10.398 5.621 -6.082 1 90.75 199 SER A CA 1
ATOM 1592 C C . SER A 1 199 ? 11.836 6.125 -6.016 1 90.75 199 SER A C 1
ATOM 1594 O O . SER A 1 199 ? 12.227 7.012 -6.781 1 90.75 199 SER A O 1
ATOM 1596 N N . TYR A 1 200 ? 12.586 5.504 -5.102 1 93.38 200 TYR A N 1
ATOM 1597 C CA . TYR A 1 200 ? 13.961 5.938 -4.875 1 93.38 200 TYR A CA 1
ATOM 1598 C C . TYR A 1 200 ? 14.938 4.781 -5.066 1 93.38 200 TYR A C 1
ATOM 1600 O O . TYR A 1 200 ? 14.672 3.66 -4.625 1 93.38 200 TYR A O 1
ATOM 1608 N N . LEU A 1 201 ? 15.992 5.117 -5.703 1 96.06 201 LEU A N 1
ATOM 1609 C CA . LEU A 1 201 ? 17.156 4.242 -5.691 1 96.06 201 LEU A CA 1
ATOM 1610 C C . LEU A 1 201 ? 18.062 4.551 -4.496 1 96.06 201 LEU A C 1
ATOM 1612 O O . LEU A 1 201 ? 18.406 5.707 -4.266 1 96.06 201 LEU A O 1
ATOM 1616 N N . VAL A 1 202 ? 18.328 3.562 -3.76 1 95.38 202 VAL A N 1
ATOM 1617 C CA . VAL A 1 202 ? 19.234 3.697 -2.627 1 95.38 202 VAL A CA 1
ATOM 1618 C C . VAL A 1 202 ? 20.594 3.096 -2.982 1 95.38 202 VAL A C 1
ATOM 1620 O O . VAL A 1 202 ? 20.672 1.975 -3.494 1 95.38 202 VAL A O 1
ATOM 1623 N N . GLY A 1 203 ? 21.594 3.867 -2.705 1 94.81 203 GLY A N 1
ATOM 1624 C CA . GLY A 1 203 ? 22.922 3.361 -3.008 1 94.81 203 GLY A CA 1
ATOM 1625 C C . GLY A 1 203 ? 24.031 4.352 -2.686 1 94.81 203 GLY A C 1
ATOM 1626 O O . GLY A 1 203 ? 23.75 5.457 -2.211 1 94.81 203 GLY A O 1
ATOM 1627 N N . ARG A 1 204 ? 25.219 3.912 -2.973 1 94.75 204 ARG A N 1
ATOM 1628 C CA . ARG A 1 204 ? 26.422 4.719 -2.74 1 94.75 204 ARG A CA 1
ATOM 1629 C C . ARG A 1 204 ? 27.016 5.211 -4.059 1 94.75 204 ARG A C 1
ATOM 1631 O O . ARG A 1 204 ? 27.078 4.461 -5.035 1 94.75 204 ARG A O 1
ATOM 1638 N N . VAL A 1 205 ? 27.391 6.465 -4.031 1 94.88 205 VAL A N 1
ATOM 1639 C CA . VAL A 1 205 ? 28.109 7.004 -5.188 1 94.88 205 VAL A CA 1
ATOM 1640 C C . VAL A 1 205 ? 29.578 6.594 -5.133 1 94.88 205 VAL A C 1
ATOM 1642 O O . VAL A 1 205 ? 30.188 6.602 -4.062 1 94.88 205 VAL A O 1
ATOM 1645 N N . GLU A 1 206 ? 30.062 6.305 -6.234 1 94.69 206 GLU A N 1
ATOM 1646 C CA . GLU A 1 206 ? 31.484 5.953 -6.297 1 94.69 206 GLU A CA 1
ATOM 1647 C C . GLU A 1 206 ? 32.344 7.078 -5.738 1 94.69 206 GLU A C 1
ATOM 1649 O O . GLU A 1 206 ? 32.156 8.242 -6.086 1 94.69 206 GLU A O 1
ATOM 1654 N N . GLY A 1 207 ? 33.281 6.672 -4.891 1 91.69 207 GLY A N 1
ATOM 1655 C CA . GLY A 1 207 ? 34.156 7.664 -4.297 1 91.69 207 GLY A CA 1
ATOM 1656 C C . GLY A 1 207 ? 33.656 8.18 -2.957 1 91.69 207 GLY A C 1
ATOM 1657 O O . GLY A 1 207 ? 34.375 8.867 -2.244 1 91.69 207 GLY A O 1
ATOM 1658 N N . TYR A 1 208 ? 32.438 7.902 -2.656 1 91 208 TYR A N 1
ATOM 1659 C CA . TYR A 1 208 ? 31.844 8.312 -1.382 1 91 208 TYR A CA 1
ATOM 1660 C C . TYR A 1 208 ? 31.469 7.105 -0.537 1 91 208 TYR A C 1
ATOM 1662 O O . TYR A 1 208 ? 31.328 5.996 -1.059 1 91 208 TYR A O 1
ATOM 1670 N N . SER A 1 209 ? 31.359 7.273 0.684 1 87.19 209 SER A N 1
ATOM 1671 C CA . SER A 1 209 ? 31.078 6.148 1.573 1 87.19 209 SER A CA 1
ATOM 1672 C C . SER A 1 209 ? 29.625 6.176 2.057 1 87.19 209 SER A C 1
ATOM 1674 O O . SER A 1 209 ? 29.109 5.16 2.518 1 87.19 209 SER A O 1
ATOM 1676 N N . ASP A 1 210 ? 29 7.285 1.948 1 88.06 210 ASP A N 1
ATOM 1677 C CA . ASP A 1 210 ? 27.641 7.398 2.486 1 88.06 210 ASP A CA 1
ATOM 1678 C C . ASP A 1 210 ? 26.609 6.859 1.496 1 88.06 210 ASP A C 1
ATOM 1680 O O . ASP A 1 210 ? 26.766 7.023 0.284 1 88.06 210 ASP A O 1
ATOM 1684 N N . VAL A 1 211 ? 25.656 6.203 2.02 1 91.25 211 VAL A N 1
ATOM 1685 C CA . VAL A 1 211 ? 24.516 5.742 1.224 1 91.25 211 VAL A CA 1
ATOM 1686 C C . VAL A 1 211 ? 23.5 6.863 1.082 1 91.25 211 VAL A C 1
ATOM 1688 O O . VAL A 1 211 ? 23.172 7.543 2.059 1 91.25 211 VAL A O 1
ATOM 1691 N N . ARG A 1 212 ? 23.031 7.023 -0.129 1 91.62 212 ARG A N 1
ATOM 1692 C CA . ARG A 1 212 ? 22.062 8.086 -0.411 1 91.62 212 ARG A CA 1
ATOM 1693 C C . ARG A 1 212 ? 20.891 7.547 -1.209 1 91.62 212 ARG A C 1
ATOM 1695 O O . ARG A 1 212 ? 20.891 6.395 -1.648 1 91.62 212 ARG A O 1
ATOM 1702 N N . GLN A 1 213 ? 19.875 8.391 -1.247 1 92.94 213 GLN A N 1
ATOM 1703 C CA . GLN A 1 213 ? 18.719 8.062 -2.059 1 92.94 213 GLN A CA 1
ATOM 1704 C C . GLN A 1 213 ? 18.609 8.984 -3.268 1 92.94 213 GLN A C 1
ATOM 1706 O O . GLN A 1 213 ? 18.922 10.172 -3.18 1 92.94 213 GLN A O 1
ATOM 1711 N N . PHE A 1 214 ? 18.219 8.445 -4.371 1 93.38 214 PHE A N 1
ATOM 1712 C CA . PHE A 1 214 ? 18.047 9.172 -5.625 1 93.38 214 PHE A CA 1
ATOM 1713 C C . PHE A 1 214 ? 16.641 8.953 -6.184 1 93.38 214 PHE A C 1
ATOM 1715 O O . PHE A 1 214 ? 16.25 7.82 -6.457 1 93.38 214 PHE A O 1
ATOM 1722 N N . ALA A 1 215 ? 15.93 10.039 -6.359 1 92.94 215 ALA A N 1
ATOM 1723 C CA . ALA A 1 215 ? 14.609 9.914 -6.977 1 92.94 215 ALA A CA 1
ATOM 1724 C C . ALA A 1 215 ? 14.719 9.359 -8.391 1 92.94 215 ALA A C 1
ATOM 1726 O O . ALA A 1 215 ? 15.398 9.93 -9.242 1 92.94 215 ALA A O 1
ATOM 1727 N N . MET A 1 216 ? 14.047 8.344 -8.695 1 93.31 216 MET A N 1
ATOM 1728 C CA . MET A 1 216 ? 14.219 7.629 -9.961 1 93.31 216 MET A CA 1
ATOM 1729 C C . MET A 1 216 ? 13.68 8.445 -11.125 1 93.31 216 MET A C 1
ATOM 1731 O O . MET A 1 216 ? 14.203 8.359 -12.242 1 93.31 216 MET A O 1
ATOM 1735 N N . HIS A 1 217 ? 12.578 9.188 -10.852 1 91.56 217 HIS A N 1
ATOM 1736 C CA . HIS A 1 217 ? 11.992 9.969 -11.938 1 91.56 217 HIS A CA 1
ATOM 1737 C C . HIS A 1 217 ? 12.945 11.07 -12.391 1 91.56 217 HIS A C 1
ATOM 1739 O O . HIS A 1 217 ? 12.758 11.672 -13.453 1 91.56 217 HIS A O 1
ATOM 1745 N N . ARG A 1 218 ? 13.984 11.391 -11.648 1 93.38 218 ARG A N 1
ATOM 1746 C CA . ARG A 1 218 ? 14.961 12.414 -11.984 1 93.38 218 ARG A CA 1
ATOM 1747 C C . ARG A 1 218 ? 16.172 11.812 -12.703 1 93.38 218 ARG A C 1
ATOM 1749 O O . ARG A 1 218 ? 17.109 12.523 -13.062 1 93.38 218 ARG A O 1
ATOM 1756 N N . ILE A 1 219 ? 16.156 10.523 -12.812 1 95 219 ILE A N 1
ATOM 1757 C CA . ILE A 1 219 ? 17.188 9.844 -13.602 1 95 219 ILE A CA 1
ATOM 1758 C C . ILE A 1 219 ? 16.797 9.883 -15.078 1 95 219 ILE A C 1
ATOM 1760 O O . ILE A 1 219 ? 15.812 9.273 -15.492 1 95 219 ILE A O 1
ATOM 1764 N N . GLN A 1 220 ? 17.578 10.484 -15.805 1 92.06 220 GLN A N 1
ATOM 1765 C CA . GLN A 1 220 ? 17.281 10.648 -17.219 1 92.06 220 GLN A CA 1
ATOM 1766 C C . GLN A 1 220 ? 17.75 9.445 -18.031 1 92.06 220 GLN A C 1
ATOM 1768 O O . GLN A 1 220 ? 17.141 9.078 -19.031 1 92.06 220 GLN A O 1
ATOM 1773 N N . GLN A 1 221 ? 18.891 9.031 -17.594 1 94.44 221 GLN A N 1
ATOM 1774 C CA . GLN A 1 221 ? 19.5 7.863 -18.234 1 94.44 221 GLN A CA 1
ATOM 1775 C C . GLN A 1 221 ? 20.156 6.953 -17.203 1 94.44 221 GLN A C 1
ATOM 1777 O O . GLN A 1 221 ? 20.75 7.43 -16.234 1 94.44 221 GLN A O 1
ATOM 1782 N N . ALA A 1 222 ? 20.031 5.703 -17.469 1 96.44 222 ALA A N 1
ATOM 1783 C CA . ALA A 1 222 ? 20.641 4.703 -16.609 1 96.44 222 ALA A CA 1
ATOM 1784 C C . ALA A 1 222 ? 21.219 3.545 -17.406 1 96.44 222 ALA A C 1
ATOM 1786 O O . ALA A 1 222 ? 20.609 3.102 -18.391 1 96.44 222 ALA A O 1
ATOM 1787 N N . THR A 1 223 ? 22.375 3.178 -17.047 1 96.31 223 THR A N 1
ATOM 1788 C CA . THR A 1 223 ? 23.016 2.031 -17.688 1 96.31 223 THR A CA 1
ATOM 1789 C C . THR A 1 223 ? 23.594 1.079 -16.656 1 96.31 223 THR A C 1
ATOM 1791 O O . THR A 1 223 ? 24.469 1.457 -15.883 1 96.31 223 THR A O 1
ATOM 1794 N N . CYS A 1 224 ? 23.062 -0.097 -16.609 1 95.44 224 CYS A N 1
ATOM 1795 C CA . CYS A 1 224 ? 23.609 -1.144 -15.75 1 95.44 224 CYS A CA 1
ATOM 1796 C C . CYS A 1 224 ? 24.953 -1.652 -16.297 1 95.44 224 CYS A C 1
ATOM 1798 O O . CYS A 1 224 ? 25.016 -2.117 -17.438 1 95.44 224 CYS A O 1
ATOM 1800 N N . LEU A 1 225 ? 25.953 -1.608 -15.469 1 96.38 225 LEU A N 1
ATOM 1801 C CA . LEU A 1 225 ? 27.297 -1.998 -15.898 1 96.38 225 LEU A CA 1
ATOM 1802 C C . LEU A 1 225 ? 27.562 -3.461 -15.57 1 96.38 225 LEU A C 1
ATOM 1804 O O . LEU A 1 225 ? 26.75 -4.113 -14.906 1 96.38 225 LEU A O 1
ATOM 1808 N N . ASP A 1 226 ? 28.688 -3.984 -16 1 93.69 226 ASP A N 1
ATOM 1809 C CA . ASP A 1 226 ? 29.047 -5.375 -15.758 1 93.69 226 ASP A CA 1
ATOM 1810 C C . ASP A 1 226 ? 29.812 -5.52 -14.438 1 93.69 226 ASP A C 1
ATOM 1812 O O . ASP A 1 226 ? 29.812 -6.598 -13.836 1 93.69 226 ASP A O 1
ATOM 1816 N N . GLN A 1 227 ? 30.375 -4.461 -14.039 1 94.38 227 GLN A N 1
ATOM 1817 C CA . GLN A 1 227 ? 31.156 -4.484 -12.812 1 94.38 227 GLN A CA 1
ATOM 1818 C C . GLN A 1 227 ? 30.266 -4.715 -11.586 1 94.38 227 GLN A C 1
ATOM 1820 O O . GLN A 1 227 ? 29.172 -4.168 -11.5 1 94.38 227 GLN A O 1
ATOM 1825 N N . ALA A 1 228 ? 30.781 -5.473 -10.727 1 93.44 228 ALA A N 1
ATOM 1826 C CA . ALA A 1 228 ? 30.062 -5.762 -9.492 1 93.44 228 ALA A CA 1
ATOM 1827 C C . ALA A 1 228 ? 30.031 -4.543 -8.57 1 93.44 228 ALA A C 1
ATOM 1829 O O . ALA A 1 228 ? 30.984 -3.748 -8.555 1 93.44 228 ALA A O 1
ATOM 1830 N N . CYS A 1 229 ? 28.938 -4.441 -7.871 1 91.44 229 CYS A N 1
ATOM 1831 C CA . CYS A 1 229 ? 28.859 -3.338 -6.922 1 91.44 229 CYS A CA 1
ATOM 1832 C C . CYS A 1 229 ? 29.547 -3.701 -5.605 1 91.44 229 CYS A C 1
ATOM 1834 O O . CYS A 1 229 ? 29.781 -4.879 -5.328 1 91.44 229 CYS A O 1
ATOM 1836 N N . VAL A 1 230 ? 29.984 -2.723 -4.926 1 89.56 230 VAL A N 1
ATOM 1837 C CA . VAL A 1 230 ? 30.562 -2.867 -3.594 1 89.56 230 VAL A CA 1
ATOM 1838 C C . VAL A 1 230 ? 29.547 -2.396 -2.545 1 89.56 230 VAL A C 1
ATOM 1840 O O . VAL A 1 230 ? 29.219 -1.21 -2.482 1 89.56 230 VAL A O 1
ATOM 1843 N N . GLU A 1 231 ? 29 -3.307 -1.822 1 82 231 GLU A N 1
ATOM 1844 C CA . GLU A 1 231 ? 28.047 -2.955 -0.786 1 82 231 GLU A CA 1
ATOM 1845 C C . GLU A 1 231 ? 28.734 -2.631 0.532 1 82 231 GLU A C 1
ATOM 1847 O O . GLU A 1 231 ? 29.703 -3.291 0.907 1 82 231 GLU A O 1
ATOM 1852 N N . PRO A 1 232 ? 28.234 -1.613 1.073 1 83.88 232 PRO A N 1
ATOM 1853 C CA . PRO A 1 232 ? 28.797 -1.34 2.396 1 83.88 232 PRO A CA 1
ATOM 1854 C C . PRO A 1 232 ? 28.578 -2.488 3.379 1 83.88 232 PRO A C 1
ATOM 1856 O O . PRO A 1 232 ? 27.547 -3.15 3.34 1 83.88 232 PRO A O 1
ATOM 1859 N N . ALA A 1 233 ? 29.547 -2.762 4.168 1 82.19 233 ALA A N 1
ATOM 1860 C CA . ALA A 1 233 ? 29.484 -3.846 5.145 1 82.19 233 ALA A CA 1
ATOM 1861 C C . ALA A 1 233 ? 28.281 -3.666 6.074 1 82.19 233 ALA A C 1
ATOM 1863 O O . ALA A 1 233 ? 28.078 -2.582 6.625 1 82.19 233 ALA A O 1
ATOM 1864 N N . GLY A 1 234 ? 27.5 -4.691 6.18 1 83.31 234 GLY A N 1
ATOM 1865 C CA . GLY A 1 234 ? 26.406 -4.703 7.137 1 83.31 234 GLY A CA 1
ATOM 1866 C C . GLY A 1 234 ? 25.203 -3.895 6.688 1 83.31 234 GLY A C 1
ATOM 1867 O O . GLY A 1 234 ? 24.328 -3.568 7.492 1 83.31 234 GLY A O 1
ATOM 1868 N N . PHE A 1 235 ? 25.172 -3.51 5.484 1 87.56 235 PHE A N 1
ATOM 1869 C CA . PHE A 1 235 ? 24.062 -2.688 5.02 1 87.56 235 PHE A CA 1
ATOM 1870 C C . PHE A 1 235 ? 22.75 -3.469 5.062 1 87.56 235 PHE A C 1
ATOM 1872 O O . PHE A 1 235 ? 22.703 -4.613 4.609 1 87.56 235 PHE A O 1
ATOM 1879 N N . GLU A 1 236 ? 21.734 -2.82 5.641 1 88.88 236 GLU A N 1
ATOM 1880 C CA . GLU A 1 236 ? 20.359 -3.297 5.621 1 88.88 236 GLU A CA 1
ATOM 1881 C C . GLU A 1 236 ? 19.391 -2.188 5.207 1 88.88 236 GLU A C 1
ATOM 1883 O O . GLU A 1 236 ? 19.359 -1.122 5.824 1 88.88 236 GLU A O 1
ATOM 1888 N N . LEU A 1 237 ? 18.641 -2.484 4.18 1 90.69 237 LEU A N 1
ATOM 1889 C CA . LEU A 1 237 ? 17.734 -1.484 3.627 1 90.69 237 LEU A CA 1
ATOM 1890 C C . LEU A 1 237 ? 16.781 -0.974 4.695 1 90.69 237 LEU A C 1
ATOM 1892 O O . LEU A 1 237 ? 16.531 0.23 4.789 1 90.69 237 LEU A O 1
ATOM 1896 N N . ASP A 1 238 ? 16.297 -1.858 5.574 1 87.19 238 ASP A N 1
ATOM 1897 C CA . ASP A 1 238 ? 15.344 -1.48 6.613 1 87.19 238 ASP A CA 1
ATOM 1898 C C . ASP A 1 238 ? 15.984 -0.531 7.625 1 87.19 238 ASP A C 1
ATOM 1900 O O . ASP A 1 238 ? 15.328 0.4 8.102 1 87.19 238 ASP A O 1
ATOM 1904 N N . THR A 1 239 ? 17.219 -0.804 7.914 1 84.38 239 THR A N 1
ATOM 1905 C CA . THR A 1 239 ? 17.938 0.074 8.828 1 84.38 239 THR A CA 1
ATOM 1906 C C . THR A 1 239 ? 18.125 1.457 8.211 1 84.38 239 THR A C 1
ATOM 1908 O O . THR A 1 239 ? 17.969 2.473 8.883 1 84.38 239 THR A O 1
ATOM 1911 N N . PHE A 1 240 ? 18.469 1.483 6.953 1 87.31 240 PHE A N 1
ATOM 1912 C CA . PHE A 1 240 ? 18.641 2.752 6.254 1 87.31 240 PHE A CA 1
ATOM 1913 C C . PHE A 1 240 ? 17.328 3.535 6.23 1 87.31 240 PHE A C 1
ATOM 1915 O O . PHE A 1 240 ? 17.328 4.754 6.414 1 87.31 240 PHE A O 1
ATOM 1922 N N . ILE A 1 241 ? 16.172 2.902 6.047 1 85.75 241 ILE A N 1
ATOM 1923 C CA . ILE A 1 241 ? 14.859 3.535 5.992 1 85.75 241 ILE A CA 1
ATOM 1924 C C . ILE A 1 241 ? 14.531 4.156 7.348 1 85.75 241 ILE A C 1
ATOM 1926 O O . ILE A 1 241 ? 14 5.27 7.414 1 85.75 241 ILE A O 1
ATOM 1930 N N . ARG A 1 242 ? 14.875 3.51 8.383 1 76.56 242 ARG A N 1
ATOM 1931 C CA . ARG A 1 242 ? 14.57 3.979 9.727 1 76.56 242 ARG A CA 1
ATOM 1932 C C . ARG A 1 242 ? 15.484 5.137 10.125 1 76.56 242 ARG A C 1
ATOM 1934 O O . ARG A 1 242 ? 15.07 6.031 10.867 1 76.56 242 ARG A O 1
ATOM 1941 N N . SER A 1 243 ? 16.641 5.141 9.57 1 72.38 243 SER A N 1
ATOM 1942 C CA . SER A 1 243 ? 17.625 6.07 10.125 1 72.38 243 SER A CA 1
ATOM 1943 C C . SER A 1 243 ? 18.141 7.027 9.055 1 72.38 243 SER A C 1
ATOM 1945 O O . SER A 1 243 ? 18.672 8.094 9.375 1 72.38 243 SER A O 1
ATOM 1947 N N . GLY A 1 244 ? 17.859 6.738 7.91 1 65 244 GLY A N 1
ATOM 1948 C CA . GLY A 1 244 ? 18.594 7.504 6.922 1 65 244 GLY A CA 1
ATOM 1949 C C . GLY A 1 244 ? 17.734 8.016 5.785 1 65 244 GLY A C 1
ATOM 1950 O O . GLY A 1 244 ? 18.125 8.938 5.066 1 65 244 GLY A O 1
ATOM 1951 N N . PHE A 1 245 ? 16.656 7.465 5.703 1 74.19 245 PHE A N 1
ATOM 1952 C CA . PHE A 1 245 ? 15.836 7.836 4.562 1 74.19 245 PHE A CA 1
ATOM 1953 C C . PHE A 1 245 ? 15.195 9.203 4.773 1 74.19 245 PHE A C 1
ATOM 1955 O O . PHE A 1 245 ? 14.453 9.406 5.734 1 74.19 245 PHE A O 1
ATOM 1962 N N . ASN A 1 246 ? 15.484 10.141 3.996 1 66.06 246 ASN A N 1
ATOM 1963 C CA . ASN A 1 246 ? 15.031 11.531 4.027 1 66.06 246 ASN A CA 1
ATOM 1964 C C . ASN A 1 246 ? 15.695 12.312 5.156 1 66.06 246 ASN A C 1
ATOM 1966 O O . ASN A 1 246 ? 15.188 13.352 5.582 1 66.06 246 ASN A O 1
ATOM 1970 N N . HIS A 1 247 ? 16.703 11.711 5.805 1 67 247 HIS A N 1
ATOM 1971 C CA . HIS A 1 247 ? 17.422 12.375 6.891 1 67 247 HIS A CA 1
ATOM 1972 C C . HIS A 1 247 ? 18.922 12.156 6.777 1 67 247 HIS A C 1
ATOM 1974 O O . HIS A 1 247 ? 19.359 11.109 6.293 1 67 247 HIS A O 1
ATOM 1980 N N . LYS A 1 248 ? 19.406 13.359 7.137 1 63.28 248 LYS A N 1
ATOM 1981 C CA . LYS A 1 248 ? 20.859 13.242 7.223 1 63.28 248 LYS A CA 1
ATOM 1982 C C . LYS A 1 248 ? 21.297 12.648 8.562 1 63.28 248 LYS A C 1
ATOM 1984 O O . LYS A 1 248 ? 21.094 13.266 9.609 1 63.28 248 LYS A O 1
ATOM 1989 N N . GLY A 1 249 ? 21.609 11.43 8.68 1 62.5 249 GLY A N 1
ATOM 1990 C CA . GLY A 1 249 ? 22.172 10.844 9.883 1 62.5 249 GLY A CA 1
ATOM 1991 C C . GLY A 1 249 ? 21.219 9.898 10.594 1 62.5 249 GLY A C 1
ATOM 1992 O O . GLY A 1 249 ? 20.125 9.609 10.086 1 62.5 249 GLY A O 1
ATOM 1993 N N . GLN A 1 250 ? 21.531 9.43 11.781 1 69.62 250 GLN A N 1
ATOM 1994 C CA . GLN A 1 250 ? 20.75 8.477 12.562 1 69.62 250 GLN A CA 1
ATOM 1995 C C . GLN A 1 250 ? 19.594 9.164 13.289 1 69.62 250 GLN A C 1
ATOM 1997 O O . GLN A 1 250 ? 19.766 10.25 13.852 1 69.62 250 GLN A O 1
ATOM 2002 N N . ILE A 1 251 ? 18.469 8.727 13.102 1 77.94 251 ILE A N 1
ATOM 2003 C CA . ILE A 1 251 ? 17.281 9.25 13.773 1 77.94 251 ILE A CA 1
ATOM 2004 C C . ILE A 1 251 ? 17.172 8.641 15.172 1 77.94 251 ILE A C 1
ATOM 2006 O O . ILE A 1 251 ? 17.047 7.422 15.312 1 77.94 251 ILE A O 1
ATOM 2010 N N . GLY A 1 252 ? 17.375 9.438 16.203 1 81.75 252 GLY A N 1
ATOM 2011 C CA . GLY A 1 252 ? 17.219 8.969 17.578 1 81.75 252 GLY A CA 1
ATOM 2012 C C . GLY A 1 252 ? 15.766 8.969 18.031 1 81.75 252 GLY A C 1
ATOM 2013 O O . GLY A 1 252 ? 14.898 9.523 17.359 1 81.75 252 GLY A O 1
ATOM 2014 N N . GLN A 1 253 ? 15.57 8.234 19.078 1 89.25 253 GLN A N 1
ATOM 2015 C CA . GLN A 1 253 ? 14.266 8.242 19.719 1 89.25 253 GLN A CA 1
ATOM 2016 C C . GLN A 1 253 ? 14.172 9.367 20.75 1 89.25 253 GLN A C 1
ATOM 2018 O O . GLN A 1 253 ? 15.18 9.773 21.344 1 89.25 253 GLN A O 1
ATOM 2023 N N . GLN A 1 254 ? 12.969 9.867 20.875 1 93.38 254 GLN A N 1
ATOM 2024 C CA . GLN A 1 254 ? 12.766 10.914 21.875 1 93.38 254 GLN A CA 1
ATOM 2025 C C . GLN A 1 254 ? 11.398 10.781 22.547 1 93.38 254 GLN A C 1
ATOM 2027 O O . GLN A 1 254 ? 10.5 10.133 22 1 93.38 254 GLN A O 1
ATOM 2032 N N . ARG A 1 255 ? 11.328 11.375 23.672 1 95.94 255 ARG A N 1
ATOM 2033 C CA . ARG A 1 255 ? 10.086 11.367 24.438 1 95.94 255 ARG A CA 1
ATOM 2034 C C . ARG A 1 255 ? 9.148 12.477 23.969 1 95.94 255 ARG A C 1
ATOM 2036 O O . ARG A 1 255 ? 9.57 13.625 23.812 1 95.94 255 ARG A O 1
ATOM 2043 N N . LEU A 1 256 ? 7.918 12.117 23.688 1 97.06 256 LEU A N 1
ATOM 2044 C CA . LEU A 1 256 ? 6.875 13.062 23.312 1 97.06 256 LEU A CA 1
ATOM 2045 C C . LEU A 1 256 ? 5.805 13.148 24.391 1 97.06 256 LEU A C 1
ATOM 2047 O O . LEU A 1 256 ? 5.234 12.133 24.797 1 97.06 256 LEU A O 1
ATOM 2051 N N . VAL A 1 257 ? 5.609 14.312 24.953 1 97.69 257 VAL A N 1
ATOM 2052 C CA . VAL A 1 257 ? 4.547 14.586 25.922 1 97.69 257 VAL A CA 1
ATOM 2053 C C . VAL A 1 257 ? 3.621 15.672 25.375 1 97.69 257 VAL A C 1
ATOM 2055 O O . VAL A 1 257 ? 4.082 16.75 25 1 97.69 257 VAL A O 1
ATOM 2058 N N . ALA A 1 258 ? 2.35 15.375 25.344 1 97.62 258 ALA A N 1
ATOM 2059 C CA . ALA A 1 258 ? 1.41 16.344 24.797 1 97.62 258 ALA A CA 1
ATOM 2060 C C . ALA A 1 258 ? 0.015 16.156 25.375 1 97.62 258 ALA A C 1
ATOM 2062 O O . ALA A 1 258 ? -0.339 15.062 25.828 1 97.62 258 ALA A O 1
ATOM 2063 N N . ASP A 1 259 ? -0.723 17.234 25.469 1 97.19 259 ASP A N 1
ATOM 2064 C CA . ASP A 1 259 ? -2.16 17.141 25.719 1 97.19 259 ASP A CA 1
ATOM 2065 C C . ASP A 1 259 ? -2.93 17.031 24.391 1 97.19 259 ASP A C 1
ATOM 2067 O O . ASP A 1 259 ? -2.727 17.828 23.484 1 97.19 259 ASP A O 1
ATOM 2071 N N . VAL A 1 260 ? -3.779 16.047 24.328 1 96.94 260 VAL A N 1
ATOM 2072 C CA . VAL A 1 260 ? -4.484 15.812 23.062 1 96.94 260 VAL A CA 1
ATOM 2073 C C . VAL A 1 260 ? -5.988 15.914 23.281 1 96.94 260 VAL A C 1
ATOM 2075 O O . VAL A 1 260 ? -6.492 15.531 24.344 1 96.94 260 VAL A O 1
ATOM 2078 N N . ALA A 1 261 ? -6.68 16.422 22.281 1 95.56 261 ALA A N 1
ATOM 2079 C CA . ALA A 1 261 ? -8.133 16.531 22.312 1 95.56 261 ALA A CA 1
ATOM 2080 C C . ALA A 1 261 ? -8.789 15.156 22.391 1 95.56 261 ALA A C 1
ATOM 2082 O O . ALA A 1 261 ? -8.172 14.148 22.031 1 95.56 261 ALA A O 1
ATOM 2083 N N . PRO A 1 262 ? -10.016 15.109 22.766 1 93.31 262 PRO A N 1
ATOM 2084 C CA . PRO A 1 262 ? -10.703 13.836 22.953 1 93.31 262 PRO A CA 1
ATOM 2085 C C . PRO A 1 262 ? -10.742 12.992 21.672 1 93.31 262 PRO A C 1
ATOM 2087 O O . PRO A 1 262 ? -10.547 11.773 21.734 1 93.31 262 PRO A O 1
ATOM 2090 N N . SER A 1 263 ? -10.961 13.633 20.609 1 91 263 SER A N 1
ATOM 2091 C CA . SER A 1 263 ? -11.047 12.891 19.359 1 91 263 SER A CA 1
ATOM 2092 C C . SER A 1 263 ? -9.719 12.242 19 1 91 263 SER A C 1
ATOM 2094 O O . SER A 1 263 ? -9.68 11.094 18.547 1 91 263 SER A O 1
ATOM 2096 N N . ILE A 1 264 ? -8.656 12.953 19.266 1 93.25 264 ILE A N 1
ATOM 2097 C CA . ILE A 1 264 ? -7.32 12.438 18.984 1 93.25 264 ILE A CA 1
ATOM 2098 C C . ILE A 1 264 ? -6.973 11.336 19.984 1 93.25 264 ILE A C 1
ATOM 2100 O O . ILE A 1 264 ? -6.391 10.312 19.609 1 93.25 264 ILE A O 1
ATOM 2104 N N . ALA A 1 265 ? -7.332 11.594 21.203 1 94 265 ALA A N 1
ATOM 2105 C CA . ALA A 1 265 ? -7.098 10.578 22.234 1 94 265 ALA A CA 1
ATOM 2106 C C . ALA A 1 265 ? -7.781 9.266 21.859 1 94 265 ALA A C 1
ATOM 2108 O O . ALA A 1 265 ? -7.184 8.195 21.984 1 94 265 ALA A O 1
ATOM 2109 N N . TRP A 1 266 ? -8.945 9.414 21.469 1 89 266 TRP A N 1
ATOM 2110 C CA . TRP A 1 266 ? -9.703 8.242 21.062 1 89 266 TRP A CA 1
ATOM 2111 C C . TRP A 1 266 ? -8.992 7.516 19.922 1 89 266 TRP A C 1
ATOM 2113 O O . TRP A 1 266 ? -8.836 6.293 19.953 1 89 266 TRP A O 1
ATOM 2123 N N . MET A 1 267 ? -8.633 8.227 18.953 1 89.06 267 MET A N 1
ATOM 2124 C CA . MET A 1 267 ? -7.93 7.66 17.797 1 89.06 267 MET A CA 1
ATOM 2125 C C . MET A 1 267 ? -6.652 6.957 18.25 1 89.06 267 MET A C 1
ATOM 2127 O O . MET A 1 267 ? -6.371 5.84 17.812 1 89.06 267 MET A O 1
ATOM 2131 N N . LEU A 1 268 ? -5.918 7.555 19.125 1 93 268 LEU A N 1
ATOM 2132 C CA . LEU A 1 268 ? -4.621 7.031 19.547 1 93 268 LEU A CA 1
ATOM 2133 C C . LEU A 1 268 ? -4.789 5.812 20.438 1 93 268 LEU A C 1
ATOM 2135 O O . LEU A 1 268 ? -3.855 5.02 20.609 1 93 268 LEU A O 1
ATOM 2139 N N . HIS A 1 269 ? -5.953 5.73 21.016 1 90.88 269 HIS A N 1
ATOM 2140 C CA . HIS A 1 269 ? -6.258 4.508 21.75 1 90.88 269 HIS A CA 1
ATOM 2141 C C . HIS A 1 269 ? -6.402 3.318 20.812 1 90.88 269 HIS A C 1
ATOM 2143 O O . HIS A 1 269 ? -6.035 2.195 21.156 1 90.88 269 HIS A O 1
ATOM 2149 N N . GLU A 1 270 ? -6.941 3.637 19.734 1 89.06 270 GLU A N 1
ATOM 2150 C CA . GLU A 1 270 ? -7.207 2.596 18.734 1 89.06 270 GLU A CA 1
ATOM 2151 C C . GLU A 1 270 ? -5.984 2.338 17.859 1 89.06 270 GLU A C 1
ATOM 2153 O O . GLU A 1 270 ? -5.695 1.19 17.516 1 89.06 270 GLU A O 1
ATOM 2158 N N . THR A 1 271 ? -5.352 3.391 17.5 1 90.12 271 THR A N 1
ATOM 2159 C CA . THR A 1 271 ? -4.152 3.336 16.656 1 90.12 271 THR A CA 1
ATOM 2160 C C . THR A 1 271 ? -3.012 4.121 17.297 1 90.12 271 THR A C 1
ATOM 2162 O O . THR A 1 271 ? -2.762 5.273 16.938 1 90.12 271 THR A O 1
ATOM 2165 N N . PRO A 1 272 ? -2.266 3.416 18.125 1 92.5 272 PRO A N 1
ATOM 2166 C CA . PRO A 1 272 ? -1.238 4.113 18.906 1 92.5 272 PRO A CA 1
ATOM 2167 C C . PRO A 1 272 ? -0.125 4.688 18.031 1 92.5 272 PRO A C 1
ATOM 2169 O O . PRO A 1 272 ? 0.121 4.188 16.938 1 92.5 272 PRO A O 1
ATOM 2172 N N . LEU A 1 273 ? 0.446 5.695 18.578 1 91.94 273 LEU A N 1
ATOM 2173 C CA . LEU A 1 273 ? 1.564 6.363 17.922 1 91.94 273 LEU A CA 1
ATOM 2174 C C . LEU A 1 273 ? 2.83 5.516 18.016 1 91.94 273 LEU A C 1
ATOM 2176 O O . LEU A 1 273 ? 3.656 5.535 17.094 1 91.94 273 LEU A O 1
ATOM 2180 N N . SER A 1 274 ? 2.998 4.875 19.062 1 91.44 274 SER A N 1
ATOM 2181 C CA . SER A 1 274 ? 4.141 4.004 19.312 1 91.44 274 SER A CA 1
ATOM 2182 C C . SER A 1 274 ? 3.775 2.863 20.25 1 91.44 274 SER A C 1
ATOM 2184 O O . SER A 1 274 ? 2.711 2.883 20.875 1 91.44 274 SER A O 1
ATOM 2186 N N . ALA A 1 275 ? 4.664 1.894 20.281 1 90 275 ALA A N 1
ATOM 2187 C CA . ALA A 1 275 ? 4.441 0.766 21.188 1 90 275 ALA A CA 1
ATOM 2188 C C . ALA A 1 275 ? 4.449 1.221 22.641 1 90 275 ALA A C 1
ATOM 2190 O O . ALA A 1 275 ? 3.723 0.671 23.469 1 90 275 ALA A O 1
ATOM 2191 N N . GLU A 1 276 ? 5.273 2.178 22.891 1 92.81 276 GLU A N 1
ATOM 2192 C CA . GLU A 1 276 ? 5.332 2.752 24.234 1 92.81 276 GLU A CA 1
ATOM 2193 C C . GLU A 1 276 ? 4.512 4.035 24.328 1 92.81 276 GLU A C 1
ATOM 2195 O O . GLU A 1 276 ? 5.035 5.129 24.109 1 92.81 276 GLU A O 1
ATOM 2200 N N . GLN A 1 277 ? 3.271 3.904 24.469 1 95.38 277 GLN A N 1
ATOM 2201 C CA . GLN A 1 277 ? 2.344 5.027 24.516 1 95.38 277 GLN A CA 1
ATOM 2202 C C . GLN A 1 277 ? 1.418 4.926 25.719 1 95.38 277 GLN A C 1
ATOM 2204 O O . GLN A 1 277 ? 0.971 3.832 26.078 1 95.38 277 GLN A O 1
ATOM 2209 N N . SER A 1 278 ? 1.17 6.055 26.359 1 96.25 278 SER A N 1
ATOM 2210 C CA . SER A 1 278 ? 0.174 6.109 27.422 1 96.25 278 SER A CA 1
ATOM 2211 C C . SER A 1 278 ? -0.714 7.344 27.297 1 96.25 278 SER A C 1
ATOM 2213 O O . SER A 1 278 ? -0.261 8.391 26.844 1 96.25 278 SER A O 1
ATOM 2215 N N . LEU A 1 279 ? -1.932 7.207 27.625 1 96.19 279 LEU A N 1
ATOM 2216 C CA . LEU A 1 279 ? -2.92 8.281 27.656 1 96.19 279 LEU A CA 1
ATOM 2217 C C . LEU A 1 279 ? -3.566 8.375 29.047 1 96.19 279 LEU A C 1
ATOM 2219 O O . LEU A 1 279 ? -4.137 7.398 29.531 1 96.19 279 LEU A O 1
ATOM 2223 N N . THR A 1 280 ? -3.422 9.516 29.656 1 96.12 280 THR A N 1
ATOM 2224 C CA . THR A 1 280 ? -3.98 9.727 31 1 96.12 280 THR A CA 1
ATOM 2225 C C . THR A 1 280 ? -4.918 10.93 31 1 96.12 280 THR A C 1
ATOM 2227 O O . THR A 1 280 ? -4.613 11.961 30.406 1 96.12 280 THR A O 1
ATOM 2230 N N . PRO A 1 281 ? -6.055 10.805 31.656 1 94.62 281 PRO A N 1
ATOM 2231 C CA . PRO A 1 281 ? -6.984 11.93 31.734 1 94.62 281 PRO A CA 1
ATOM 2232 C C . PRO A 1 281 ? -6.406 13.125 32.469 1 94.62 281 PRO A C 1
ATOM 2234 O O . PRO A 1 281 ? -5.68 12.945 33.469 1 94.62 281 PRO A O 1
ATOM 2237 N N . LEU A 1 282 ? -6.664 14.273 31.984 1 93.5 282 LEU A N 1
ATOM 2238 C CA . LEU A 1 282 ? -6.27 15.508 32.656 1 93.5 282 LEU A CA 1
ATOM 2239 C C . LEU A 1 282 ? -7.379 15.992 33.594 1 93.5 282 LEU A C 1
ATOM 2241 O O . LEU A 1 282 ? -8.555 15.961 33.219 1 93.5 282 LEU A O 1
ATOM 2245 N N . ALA A 1 283 ? -6.973 16.375 34.719 1 88.44 283 ALA A N 1
ATOM 2246 C CA . ALA A 1 283 ? -7.957 16.844 35.688 1 88.44 283 ALA A CA 1
ATOM 2247 C C . ALA A 1 283 ? -8.703 18.062 35.156 1 88.44 283 ALA A C 1
ATOM 2249 O O . ALA A 1 283 ? -8.086 19.016 34.688 1 88.44 283 ALA A O 1
ATOM 2250 N N . GLY A 1 284 ? -10.078 18.047 35.156 1 89.44 284 GLY A N 1
ATOM 2251 C CA . GLY A 1 284 ? -10.922 19.188 34.812 1 89.44 284 GLY A CA 1
ATOM 2252 C C . GLY A 1 284 ? -11.047 19.391 33.312 1 89.44 284 GLY A C 1
ATOM 2253 O O . GLY A 1 284 ? -11.477 20.453 32.844 1 89.44 284 GLY A O 1
ATOM 2254 N N . SER A 1 285 ? -10.555 18.5 32.531 1 90.56 285 SER A N 1
ATOM 2255 C CA . SER A 1 285 ? -10.602 18.656 31.094 1 90.56 285 SER A CA 1
ATOM 2256 C C . SER A 1 285 ? -10.953 17.328 30.406 1 90.56 285 SER A C 1
ATOM 2258 O O . SER A 1 285 ? -10.781 16.266 31 1 90.56 285 SER A O 1
ATOM 2260 N N . ASP A 1 286 ? -11.469 17.438 29.203 1 92.94 286 ASP A N 1
ATOM 2261 C CA . ASP A 1 286 ? -11.734 16.234 28.422 1 92.94 286 ASP A CA 1
ATOM 2262 C C . ASP A 1 286 ? -10.516 15.828 27.594 1 92.94 286 ASP A C 1
ATOM 2264 O O . ASP A 1 286 ? -10.547 14.82 26.891 1 92.94 286 ASP A O 1
ATOM 2268 N N . TRP A 1 287 ? -9.531 16.625 27.812 1 95.06 287 TRP A N 1
ATOM 2269 C CA . TRP A 1 287 ? -8.281 16.297 27.141 1 95.06 287 TRP A CA 1
ATOM 2270 C C . TRP A 1 287 ? -7.508 15.234 27.906 1 95.06 287 TRP A C 1
ATOM 2272 O O . TRP A 1 287 ? -7.805 14.953 29.078 1 95.06 287 TRP A O 1
ATOM 2282 N N . GLN A 1 288 ? -6.625 14.594 27.188 1 96.94 288 GLN A N 1
ATOM 2283 C CA . GLN A 1 288 ? -5.781 13.586 27.828 1 96.94 288 GLN A CA 1
ATOM 2284 C C . GLN A 1 288 ? -4.301 13.891 27.594 1 96.94 288 GLN A C 1
ATOM 2286 O O . GLN A 1 288 ? -3.934 14.516 26.609 1 96.94 288 GLN A O 1
ATOM 2291 N N . ARG A 1 289 ? -3.494 13.422 28.641 1 97.06 289 ARG A N 1
ATOM 2292 C CA . ARG A 1 289 ? -2.045 13.547 28.531 1 97.06 289 ARG A CA 1
ATOM 2293 C C . ARG A 1 289 ? -1.455 12.344 27.781 1 97.06 289 ARG A C 1
ATOM 2295 O O . ARG A 1 289 ? -1.59 11.203 28.234 1 97.06 289 ARG A O 1
ATOM 2302 N N . LEU A 1 290 ? -0.845 12.648 26.641 1 97.44 290 LEU A N 1
ATOM 2303 C CA . LEU A 1 290 ? -0.176 11.641 25.828 1 97.44 290 LEU A CA 1
ATOM 2304 C C . LEU A 1 290 ? 1.313 11.586 26.156 1 97.44 290 LEU A C 1
ATOM 2306 O O . LEU A 1 290 ? 1.986 12.617 26.172 1 97.44 290 LEU A O 1
ATOM 2310 N N . GLN A 1 291 ? 1.798 10.461 26.469 1 97.62 291 GLN A N 1
ATOM 2311 C CA . GLN A 1 291 ? 3.229 10.188 26.562 1 97.62 291 GLN A CA 1
ATOM 2312 C C . GLN A 1 291 ? 3.631 9.039 25.656 1 97.62 291 GLN A C 1
ATOM 2314 O O . GLN A 1 291 ? 3.021 7.969 25.688 1 97.62 291 GLN A O 1
ATOM 2319 N N . ALA A 1 292 ? 4.621 9.305 24.828 1 96.81 292 ALA A N 1
ATOM 2320 C CA . ALA A 1 292 ? 5.047 8.281 23.875 1 96.81 292 ALA A CA 1
ATOM 2321 C C . ALA A 1 292 ? 6.52 8.445 23.516 1 96.81 292 ALA A C 1
ATOM 2323 O O . ALA A 1 292 ? 7.086 9.531 23.688 1 96.81 292 ALA A O 1
ATOM 2324 N N . THR A 1 293 ? 7.141 7.398 23.109 1 95.44 293 THR A N 1
ATOM 2325 C CA . THR A 1 293 ? 8.477 7.434 22.531 1 95.44 293 THR A CA 1
ATOM 2326 C C . THR A 1 293 ? 8.398 7.395 21 1 95.44 293 THR A C 1
ATOM 2328 O O . THR A 1 293 ? 7.867 6.445 20.438 1 95.44 293 THR A O 1
ATOM 2331 N N . VAL A 1 294 ? 8.938 8.445 20.375 1 92.5 294 VAL A N 1
ATOM 2332 C CA . VAL A 1 294 ? 8.805 8.555 18.922 1 92.5 294 VAL A CA 1
ATOM 2333 C C . VAL A 1 294 ? 10.156 8.898 18.297 1 92.5 294 VAL A C 1
ATOM 2335 O O . VAL A 1 294 ? 11.031 9.445 18.969 1 92.5 294 VAL A O 1
ATOM 2338 N N . PRO A 1 295 ? 10.305 8.539 17.078 1 88.25 295 PRO A N 1
ATOM 2339 C CA . PRO A 1 295 ? 11.523 8.977 16.391 1 88.25 295 PRO A CA 1
ATOM 2340 C C . PRO A 1 295 ? 11.57 10.484 16.172 1 88.25 295 PRO A C 1
ATOM 2342 O O . PRO A 1 295 ? 10.523 11.109 15.953 1 88.25 295 PRO A O 1
ATOM 2345 N N . ASP A 1 296 ? 12.766 11.039 16.234 1 88.44 296 ASP A N 1
ATOM 2346 C CA . ASP A 1 296 ? 12.969 12.445 15.898 1 88.44 296 ASP A CA 1
ATOM 2347 C C . ASP A 1 296 ? 13.062 12.648 14.391 1 88.44 296 ASP A C 1
ATOM 2349 O O . ASP A 1 296 ? 14.125 13 13.867 1 88.44 296 ASP A O 1
ATOM 2353 N N . ASP A 1 297 ? 11.953 12.445 13.742 1 84.81 297 ASP A N 1
ATOM 2354 C CA . ASP A 1 297 ? 11.93 12.531 12.289 1 84.81 297 ASP A CA 1
ATOM 2355 C C . ASP A 1 297 ? 10.898 13.562 11.82 1 84.81 297 ASP A C 1
ATOM 2357 O O . ASP A 1 297 ? 10.039 13.992 12.594 1 84.81 297 ASP A O 1
ATOM 2361 N N . GLN A 1 298 ? 11.07 13.945 10.602 1 82 298 GLN A N 1
ATOM 2362 C CA . GLN A 1 298 ? 10.219 14.977 10.031 1 82 298 GLN A CA 1
ATOM 2363 C C . GLN A 1 298 ? 8.789 14.477 9.859 1 82 298 GLN A C 1
ATOM 2365 O O . GLN A 1 298 ? 7.832 15.242 10 1 82 298 GLN A O 1
ATOM 2370 N N . GLU A 1 299 ? 8.633 13.242 9.57 1 83.44 299 GLU A N 1
ATOM 2371 C CA . GLU A 1 299 ? 7.305 12.672 9.352 1 83.44 299 GLU A CA 1
ATOM 2372 C C . GLU A 1 299 ? 6.445 12.773 10.609 1 83.44 299 GLU A C 1
ATOM 2374 O O . GLU A 1 299 ? 5.281 13.18 10.539 1 83.44 299 GLU A O 1
ATOM 2379 N N . THR A 1 300 ? 7.066 12.352 11.695 1 89.06 300 THR A N 1
ATOM 2380 C CA . THR A 1 300 ? 6.332 12.422 12.961 1 89.06 300 THR A CA 1
ATOM 2381 C C . THR A 1 300 ? 6.039 13.867 13.336 1 89.06 300 THR A C 1
ATOM 2383 O O . THR A 1 300 ? 4.934 14.195 13.773 1 89.06 300 THR A O 1
ATOM 2386 N N . PHE A 1 301 ? 7.062 14.688 13.18 1 89.25 301 PHE A N 1
ATOM 2387 C CA . PHE A 1 301 ? 6.879 16.094 13.477 1 89.25 301 PHE A CA 1
ATOM 2388 C C . PHE A 1 301 ? 5.754 16.688 12.633 1 89.25 301 PHE A C 1
ATOM 2390 O O . PHE A 1 301 ? 4.898 17.406 13.148 1 89.25 301 PHE A O 1
ATOM 2397 N N . TRP A 1 302 ? 5.734 16.375 11.367 1 83.25 302 TRP A N 1
ATOM 2398 C CA . TRP A 1 302 ? 4.715 16.875 10.461 1 83.25 302 TRP A CA 1
ATOM 2399 C C . TRP A 1 302 ? 3.33 16.391 10.867 1 83.25 302 TRP A C 1
ATOM 2401 O O . TRP A 1 302 ? 2.35 17.141 10.773 1 83.25 302 TRP A O 1
ATOM 2411 N N . TRP A 1 303 ? 3.293 15.227 11.289 1 87.69 303 TRP A N 1
ATOM 2412 C CA . TRP A 1 303 ? 2.021 14.664 11.742 1 87.69 303 TRP A CA 1
ATOM 2413 C C . TRP A 1 303 ? 1.503 15.414 12.961 1 87.69 303 TRP A C 1
ATOM 2415 O O . TRP A 1 303 ? 0.325 15.773 13.023 1 87.69 303 TRP A O 1
ATOM 2425 N N . VAL A 1 304 ? 2.369 15.672 13.883 1 91.25 304 VAL A N 1
ATOM 2426 C CA . VAL A 1 304 ? 2.014 16.391 15.102 1 91.25 304 VAL A CA 1
ATOM 2427 C C . VAL A 1 304 ? 1.566 17.812 14.75 1 91.25 304 VAL A C 1
ATOM 2429 O O . VAL A 1 304 ? 0.541 18.281 15.25 1 91.25 304 VAL A O 1
ATOM 2432 N N . PHE A 1 305 ? 2.342 18.453 13.906 1 88.25 305 PHE A N 1
ATOM 2433 C CA . PHE A 1 305 ? 2.014 19.797 13.469 1 88.25 305 PHE A CA 1
ATOM 2434 C C . PHE A 1 305 ? 0.651 19.828 12.781 1 88.25 305 PHE A C 1
ATOM 2436 O O . PHE A 1 305 ? -0.114 20.781 12.953 1 88.25 305 PHE A O 1
ATOM 2443 N N . GLY A 1 306 ? 0.333 18.859 12.039 1 87.19 306 GLY A N 1
ATOM 2444 C CA . GLY A 1 306 ? -0.909 18.781 11.289 1 87.19 306 GLY A CA 1
ATOM 2445 C C . GLY A 1 306 ? -2.135 18.641 12.172 1 87.19 306 GLY A C 1
ATOM 2446 O O . GLY A 1 306 ? -3.248 18.953 11.75 1 87.19 306 GLY A O 1
ATOM 2447 N N . LEU A 1 307 ? -1.961 18.234 13.375 1 89.44 307 LEU A N 1
ATOM 2448 C CA . LEU A 1 307 ? -3.088 18.078 14.289 1 89.44 307 LEU A CA 1
ATOM 2449 C C . LEU A 1 307 ? -3.613 19.438 14.75 1 89.44 307 LEU A C 1
ATOM 2451 O O . LEU A 1 307 ? -4.727 19.531 15.266 1 89.44 307 LEU A O 1
ATOM 2455 N N . GLY A 1 308 ? -2.748 20.422 14.617 1 88.94 308 GLY A N 1
ATOM 2456 C CA . GLY A 1 308 ? -3.188 21.781 14.859 1 88.94 308 GLY A CA 1
ATOM 2457 C C . GLY A 1 308 ? -3.623 22.016 16.297 1 88.94 308 GLY A C 1
ATOM 2458 O O . GLY A 1 308 ? -2.877 21.719 17.234 1 88.94 308 GLY A O 1
ATOM 2459 N N . GLU A 1 309 ? -4.898 22.422 16.438 1 91.44 309 GLU A N 1
ATOM 2460 C CA . GLU A 1 309 ? -5.43 22.812 17.734 1 91.44 309 GLU A CA 1
ATOM 2461 C C . GLU A 1 309 ? -5.797 21.594 18.562 1 91.44 309 GLU A C 1
ATOM 2463 O O . GLU A 1 309 ? -6.133 21.719 19.75 1 91.44 309 GLU A O 1
ATOM 2468 N N . SER A 1 310 ? -5.664 20.453 18.016 1 93.88 310 SER A N 1
ATOM 2469 C CA . SER A 1 310 ? -6.086 19.25 18.703 1 93.88 310 SER A CA 1
ATOM 2470 C C . SER A 1 310 ? -4.945 18.656 19.531 1 93.88 310 SER A C 1
ATOM 2472 O O . SER A 1 310 ? -5.102 17.609 20.156 1 93.88 310 SER A O 1
ATOM 2474 N N . ILE A 1 311 ? -3.814 19.359 19.547 1 94.94 311 ILE A N 1
ATOM 2475 C CA . ILE A 1 311 ? -2.688 18.844 20.328 1 94.94 311 ILE A CA 1
ATOM 2476 C C . ILE A 1 311 ? -1.866 20.016 20.875 1 94.94 311 ILE A C 1
ATOM 2478 O O . ILE A 1 311 ? -1.65 21.016 20.172 1 94.94 311 ILE A O 1
ATOM 2482 N N . ARG A 1 312 ? -1.434 19.938 22.078 1 95.44 312 ARG A N 1
ATOM 2483 C CA . ARG A 1 312 ? -0.5 20.859 22.703 1 95.44 312 ARG A CA 1
ATOM 2484 C C . ARG A 1 312 ? 0.749 20.141 23.188 1 95.44 312 ARG A C 1
ATOM 2486 O O . ARG A 1 312 ? 0.689 19.375 24.156 1 95.44 312 ARG A O 1
ATOM 2493 N N . LEU A 1 313 ? 1.816 20.438 22.594 1 96.19 313 LEU A N 1
ATOM 2494 C CA . LEU A 1 313 ? 3.064 19.766 22.938 1 96.19 313 LEU A CA 1
ATOM 2495 C C . LEU A 1 313 ? 3.684 20.375 24.188 1 96.19 313 LEU A C 1
ATOM 2497 O O . LEU A 1 313 ? 3.678 21.594 24.359 1 96.19 313 LEU A O 1
ATOM 2501 N N . HIS A 1 314 ? 4.176 19.5 25.062 1 96.06 314 HIS A N 1
ATOM 2502 C CA . HIS A 1 314 ? 4.98 19.906 26.203 1 96.06 314 HIS A CA 1
ATOM 2503 C C . HIS A 1 314 ? 6.441 19.5 26.016 1 96.06 314 HIS A C 1
ATOM 2505 O O . HIS A 1 314 ? 7.34 20.172 26.531 1 96.06 314 HIS A O 1
ATOM 2511 N N . GLU A 1 315 ? 6.621 18.328 25.438 1 95.5 315 GLU A N 1
ATOM 2512 C CA . GLU A 1 315 ? 7.918 17.781 25.031 1 95.5 315 GLU A CA 1
ATOM 2513 C C . GLU A 1 315 ? 7.836 17.125 23.656 1 95.5 315 GLU A C 1
ATOM 2515 O O . GLU A 1 315 ? 6.785 16.609 23.266 1 95.5 315 GLU A O 1
ATOM 2520 N N . PRO A 1 316 ? 9.023 17.219 22.953 1 96.12 316 PRO A N 1
ATOM 2521 C CA . PRO A 1 316 ? 10.328 17.828 23.203 1 96.12 316 PRO A CA 1
ATOM 2522 C C . PRO A 1 316 ? 10.336 19.328 22.891 1 96.12 316 PRO A C 1
ATOM 2524 O O . PRO A 1 316 ? 9.594 19.797 22.016 1 96.12 316 PRO A O 1
ATOM 2527 N N . GLN A 1 317 ? 11.234 20.094 23.484 1 95.25 317 GLN A N 1
ATOM 2528 C CA . GLN A 1 317 ? 11.289 21.547 23.375 1 95.25 317 GLN A CA 1
ATOM 2529 C C . GLN A 1 317 ? 11.602 21.984 21.953 1 95.25 317 GLN A C 1
ATOM 2531 O O . GLN A 1 317 ? 11 22.938 21.438 1 95.25 317 GLN A O 1
ATOM 2536 N N . PRO A 1 318 ? 12.5 21.312 21.297 1 94.62 318 PRO A N 1
ATOM 2537 C CA . PRO A 1 318 ? 12.805 21.734 19.938 1 94.62 318 PRO A CA 1
ATOM 2538 C C . PRO A 1 318 ? 11.586 21.734 19.031 1 94.62 318 PRO A C 1
ATOM 2540 O O . PRO A 1 318 ? 11.453 22.594 18.156 1 94.62 318 PRO A O 1
ATOM 2543 N N . TRP A 1 319 ? 10.672 20.828 19.203 1 94.94 319 TRP A N 1
ATOM 2544 C CA . TRP A 1 319 ? 9.461 20.766 18.391 1 94.94 319 TRP A CA 1
ATOM 2545 C C . TRP A 1 319 ? 8.516 21.906 18.734 1 94.94 319 TRP A C 1
ATOM 2547 O O . TRP A 1 319 ? 7.867 22.484 17.844 1 94.94 319 TRP A O 1
ATOM 2557 N N . ILE A 1 320 ? 8.477 22.219 19.969 1 94.75 320 ILE A N 1
ATOM 2558 C CA . ILE A 1 320 ? 7.641 23.344 20.391 1 94.75 320 ILE A CA 1
ATOM 2559 C C . ILE A 1 320 ? 8.133 24.625 19.734 1 94.75 320 ILE A C 1
ATOM 2561 O O . ILE A 1 320 ? 7.34 25.406 19.203 1 94.75 320 ILE A O 1
ATOM 2565 N N . ASP A 1 321 ? 9.414 24.812 19.781 1 95 321 ASP A N 1
ATOM 2566 C CA . ASP A 1 321 ? 10.016 26 19.188 1 95 321 ASP A CA 1
ATOM 2567 C C . ASP A 1 321 ? 9.75 26.047 17.672 1 95 321 ASP A C 1
ATOM 2569 O O . ASP A 1 321 ? 9.445 27.109 17.125 1 95 321 ASP A O 1
ATOM 2573 N N . ALA A 1 322 ? 9.883 24.938 17.094 1 93.75 322 ALA A N 1
ATOM 2574 C CA . ALA A 1 322 ? 9.648 24.844 15.656 1 93.75 322 ALA A CA 1
ATOM 2575 C C . ALA A 1 322 ? 8.203 25.188 15.32 1 93.75 322 ALA A C 1
ATOM 2577 O O . ALA A 1 322 ? 7.93 25.859 14.312 1 93.75 322 ALA A O 1
ATOM 2578 N N . ILE A 1 323 ? 7.305 24.719 16.125 1 92.81 323 ILE A N 1
ATOM 2579 C CA . ILE A 1 323 ? 5.883 24.969 15.906 1 92.81 323 ILE A CA 1
ATOM 2580 C C . ILE A 1 323 ? 5.602 26.469 16.031 1 92.81 323 ILE A C 1
ATOM 2582 O O . ILE A 1 323 ? 4.926 27.047 15.188 1 92.81 323 ILE A O 1
ATOM 2586 N N . LYS A 1 324 ? 6.09 27.094 17.078 1 92.44 324 LYS A N 1
ATOM 2587 C CA . LYS A 1 324 ? 5.891 28.516 17.281 1 92.44 324 LYS A CA 1
ATOM 2588 C C . LYS A 1 324 ? 6.461 29.328 16.125 1 92.44 324 LYS A C 1
ATOM 2590 O O . LYS A 1 324 ? 5.824 30.266 15.641 1 92.44 324 LYS A O 1
ATOM 2595 N N . ASP A 1 325 ? 7.637 28.906 15.734 1 93.19 325 ASP A N 1
ATOM 2596 C CA . ASP A 1 325 ? 8.273 29.562 14.594 1 93.19 325 ASP A CA 1
ATOM 2597 C C . ASP A 1 325 ? 7.41 29.453 13.344 1 93.19 325 ASP A C 1
ATOM 2599 O O . ASP A 1 325 ? 7.215 30.438 12.625 1 93.19 325 ASP A O 1
ATOM 2603 N N . LYS A 1 326 ? 6.945 28.328 13.07 1 91.06 326 LYS A N 1
ATOM 2604 C CA . LYS A 1 326 ? 6.09 28.094 11.914 1 91.06 326 LYS A CA 1
ATOM 2605 C C . LYS A 1 326 ? 4.809 28.922 12 1 91.06 326 LYS A C 1
ATOM 2607 O O . LYS A 1 326 ? 4.344 29.469 10.992 1 91.06 326 LYS A O 1
ATOM 2612 N N . LEU A 1 327 ? 4.215 28.953 13.164 1 90.5 327 LEU A N 1
ATOM 2613 C CA . LEU A 1 327 ? 2.994 29.734 13.367 1 90.5 327 LEU A CA 1
ATOM 2614 C C . LEU A 1 327 ? 3.227 31.203 13.055 1 90.5 327 LEU A C 1
ATOM 2616 O O . LEU A 1 327 ? 2.404 31.844 12.391 1 90.5 327 LEU A O 1
ATOM 2620 N N . ASP A 1 328 ? 4.309 31.688 13.492 1 91.62 328 ASP A N 1
ATOM 2621 C CA . ASP A 1 328 ? 4.652 33.094 13.25 1 91.62 328 ASP A CA 1
ATOM 2622 C C . ASP A 1 328 ? 4.824 33.344 11.758 1 91.62 328 ASP A C 1
ATOM 2624 O O . ASP A 1 328 ? 4.32 34.344 11.242 1 91.62 328 ASP A O 1
ATOM 2628 N N . LYS A 1 329 ? 5.473 32.469 11.125 1 92.38 329 LYS A N 1
ATOM 2629 C CA . LYS A 1 329 ? 5.75 32.656 9.695 1 92.38 329 LYS A CA 1
ATOM 2630 C C . LYS A 1 329 ? 4.469 32.594 8.875 1 92.38 329 LYS A C 1
ATOM 2632 O O . LYS A 1 329 ? 4.277 33.375 7.941 1 92.38 329 LYS A O 1
ATOM 2637 N N . VAL A 1 330 ? 3.613 31.656 9.211 1 90.69 330 VAL A N 1
ATOM 2638 C CA . VAL A 1 330 ? 2.365 31.5 8.469 1 90.69 330 VAL A CA 1
ATOM 2639 C C . VAL A 1 330 ? 1.458 32.719 8.727 1 90.69 330 VAL A C 1
ATOM 2641 O O . VAL A 1 330 ? 0.822 33.219 7.809 1 90.69 330 VAL A O 1
ATOM 2644 N N . THR A 1 331 ? 1.389 33.094 9.953 1 89.31 331 THR A N 1
ATOM 2645 C CA . THR A 1 331 ? 0.583 34.281 10.289 1 89.31 331 THR A CA 1
ATOM 2646 C C . THR A 1 331 ? 1.062 35.5 9.531 1 89.31 331 THR A C 1
ATOM 2648 O O . THR A 1 331 ? 0.251 36.281 9.039 1 89.31 331 THR A O 1
ATOM 2651 N N . ALA A 1 332 ? 2.32 35.625 9.398 1 89.75 332 ALA A N 1
ATOM 2652 C CA . ALA A 1 332 ? 2.9 36.75 8.664 1 89.75 332 ALA A CA 1
ATOM 2653 C C . ALA A 1 332 ? 2.545 36.688 7.184 1 89.75 332 ALA A C 1
ATOM 2655 O O . ALA A 1 332 ? 2.336 37.719 6.539 1 89.75 332 ALA A O 1
ATOM 2656 N N . LEU A 1 333 ? 2.516 35.5 6.676 1 89.06 333 LEU A N 1
ATOM 2657 C CA . LEU A 1 333 ? 2.188 35.312 5.27 1 89.06 333 LEU A CA 1
ATOM 2658 C C . LEU A 1 333 ? 0.774 35.781 4.965 1 89.06 333 LEU A C 1
ATOM 2660 O O . LEU A 1 333 ? 0.521 36.344 3.887 1 89.06 333 LEU A O 1
ATOM 2664 N N . TYR A 1 334 ? -0.164 35.625 5.797 1 88.56 334 TYR A N 1
ATOM 2665 C CA . TYR A 1 334 ? -1.56 35.969 5.547 1 88.56 334 TYR A CA 1
ATOM 2666 C C . TYR A 1 334 ? -1.864 37.406 6.016 1 88.56 334 TYR A C 1
ATOM 2668 O O . TYR A 1 334 ? -2.928 37.938 5.711 1 88.56 334 TYR A O 1
ATOM 2676 N N . ALA A 1 335 ? -1.064 38 6.789 1 81.62 335 ALA A N 1
ATOM 2677 C CA . ALA A 1 335 ? -1.246 39.375 7.246 1 81.62 335 ALA A CA 1
ATOM 2678 C C . ALA A 1 335 ? -0.958 40.375 6.121 1 81.62 335 ALA A C 1
ATOM 2680 O O . ALA A 1 335 ? -1.536 41.469 6.086 1 81.62 335 ALA A O 1
ATOM 2681 N N . THR A 1 336 ? -0.021 40.188 5.234 1 70.19 336 THR A N 1
ATOM 2682 C CA . THR A 1 336 ? 0.333 41.094 4.148 1 70.19 336 THR A CA 1
ATOM 2683 C C . THR A 1 336 ? -0.715 41.062 3.039 1 70.19 336 THR A C 1
ATOM 2685 O O . THR A 1 336 ? -1.104 39.969 2.592 1 70.19 336 THR A O 1
ATOM 2688 N N . PRO A 1 337 ? -1.465 42.219 2.811 1 63.06 337 PRO A N 1
ATOM 2689 C CA . PRO A 1 337 ? -2.51 42.281 1.786 1 63.06 337 PRO A CA 1
ATOM 2690 C C . PRO A 1 337 ? -2.049 41.719 0.44 1 63.06 337 PRO A C 1
ATOM 2692 O O . PRO A 1 337 ? -0.866 41.812 0.104 1 63.06 337 PRO A O 1
ATOM 2695 N N . ALA A 1 338 ? -2.68 40.656 -0.079 1 57.91 338 ALA A N 1
ATOM 2696 C CA . ALA A 1 338 ? -2.445 40.094 -1.407 1 57.91 338 ALA A CA 1
ATOM 2697 C C . ALA A 1 338 ? -2.299 41.219 -2.449 1 57.91 338 ALA A C 1
ATOM 2699 O O . ALA A 1 338 ? -3.172 42.062 -2.576 1 57.91 338 ALA A O 1
ATOM 2700 N N . ASN A 1 339 ? -1.158 41.844 -2.732 1 45.75 339 ASN A N 1
ATOM 2701 C CA . ASN A 1 339 ? -1.126 42.812 -3.822 1 45.75 339 ASN A CA 1
ATOM 2702 C C . ASN A 1 339 ? -1.903 42.312 -5.039 1 45.75 339 ASN A C 1
ATOM 2704 O O . ASN A 1 339 ? -1.567 41.281 -5.613 1 45.75 339 ASN A O 1
ATOM 2708 N N . PRO A 1 340 ? -3.178 42.719 -5.211 1 45.25 340 PRO A N 1
ATOM 2709 C CA . PRO A 1 340 ? -3.896 42.438 -6.457 1 45.25 340 PRO A CA 1
ATOM 2710 C C . PRO A 1 340 ? -3.051 42.719 -7.699 1 45.25 340 PRO A C 1
ATOM 2712 O O . PRO A 1 340 ? -2.307 43.688 -7.738 1 45.25 340 PRO A O 1
ATOM 2715 N N . GLY A 1 341 ? -2.402 41.875 -8.422 1 38.09 341 GLY A N 1
ATOM 2716 C CA . GLY A 1 341 ? -1.87 42.219 -9.727 1 38.09 341 GLY A CA 1
ATOM 2717 C C . GLY A 1 341 ? -2.627 43.344 -10.383 1 38.09 341 GLY A C 1
ATOM 2718 O O . GLY A 1 341 ? -3.818 43.531 -10.133 1 38.09 341 GLY A O 1
ATOM 2719 N N . GLN A 1 342 ? -1.815 44.5 -10.828 1 35.66 342 GLN A N 1
ATOM 2720 C CA . GLN A 1 342 ? -2.027 45.562 -11.781 1 35.66 342 GLN A CA 1
ATOM 2721 C C . GLN A 1 342 ? -2.82 45.094 -12.992 1 35.66 342 GLN A C 1
ATOM 2723 O O . GLN A 1 342 ? -2.535 44.031 -13.539 1 35.66 342 GLN A O 1
ATOM 2728 N N . PRO A 1 343 ? -4.02 45.594 -13.266 1 33.72 343 PRO A N 1
ATOM 2729 C CA . PRO A 1 343 ? -4.711 45.531 -14.555 1 33.72 343 PRO A CA 1
ATOM 2730 C C . PRO A 1 343 ? -3.771 45.719 -15.742 1 33.72 343 PRO A C 1
ATOM 2732 O O . PRO A 1 343 ? -2.752 46.406 -15.617 1 33.72 343 PRO A O 1
ATOM 2735 N N . SER A 1 344 ? -3.537 44.719 -16.609 1 30.64 344 SER A N 1
ATOM 2736 C CA . SER A 1 344 ? -2.977 44.875 -17.938 1 30.64 344 SER A CA 1
ATOM 2737 C C . SER A 1 344 ? -3.531 46.125 -18.609 1 30.64 344 SER A C 1
ATOM 2739 O O . SER A 1 344 ? -4.738 46.375 -18.578 1 30.64 344 SER A O 1
ATOM 2741 N N . SER A 1 345 ? -2.742 47.25 -18.688 1 29.42 345 SER A N 1
ATOM 2742 C CA . SER A 1 345 ? -2.904 48.375 -19.609 1 29.42 345 SER A CA 1
ATOM 2743 C C . SER A 1 345 ? -3.338 47.875 -20.984 1 29.42 345 SER A C 1
ATOM 2745 O O . SER A 1 345 ? -2.848 46.844 -21.469 1 29.42 345 SER A O 1
ATOM 2747 N N . THR A 1 346 ? -4.523 48.344 -21.516 1 27.06 346 THR A N 1
ATOM 2748 C CA . THR A 1 346 ? -5.113 48.375 -22.859 1 27.06 346 THR A CA 1
ATOM 2749 C C . THR A 1 346 ? -4.078 48.812 -23.891 1 27.06 346 THR A C 1
ATOM 2751 O O . THR A 1 346 ? -3.613 49.969 -23.859 1 27.06 346 THR A O 1
ATOM 2754 N N . CYS A 1 347 ? -3.061 48 -24.234 1 25.83 347 CYS A N 1
ATOM 2755 C CA . CYS A 1 347 ? -2.395 48.375 -25.484 1 25.83 347 CYS A CA 1
ATOM 2756 C C . CYS A 1 347 ? -3.412 48.688 -26.562 1 25.83 347 CYS A C 1
ATOM 2758 O O . CYS A 1 347 ? -4.336 47.906 -26.812 1 25.83 347 CYS A O 1
ATOM 2760 N N . ASP A 1 348 ? -3.543 49.969 -26.891 1 23.78 348 ASP A N 1
ATOM 2761 C CA . ASP A 1 348 ? -4.102 50.594 -28.078 1 23.78 348 ASP A CA 1
ATOM 2762 C C . ASP A 1 348 ? -3.672 49.844 -29.344 1 23.78 348 ASP A C 1
ATOM 2764 O O . ASP A 1 348 ? -2.543 49.375 -29.438 1 23.78 348 ASP A O 1
ATOM 2768 N N . PRO A 1 349 ? -4.637 49.531 -30.281 1 27.23 349 PRO A N 1
ATOM 2769 C CA . PRO A 1 349 ? -4.527 49.062 -31.656 1 27.23 349 PRO A CA 1
ATOM 2770 C C . PRO A 1 349 ? -3.584 49.906 -32.5 1 27.23 349 PRO A C 1
ATOM 2772 O O . PRO A 1 349 ? -3.367 49.625 -33.688 1 27.23 349 PRO A O 1
ATOM 2775 N N . PHE A 1 350 ? -2.279 50.312 -32.219 1 21.53 350 PHE A N 1
ATOM 2776 C CA . PHE A 1 350 ? -1.803 50.406 -33.594 1 21.53 350 PHE A CA 1
ATOM 2777 C C . PHE A 1 350 ? -1.474 49.031 -34.125 1 21.53 350 PHE A C 1
ATOM 2779 O O . PHE A 1 350 ? -1.073 48.125 -33.375 1 21.53 350 PHE A O 1
ATOM 2786 N N . MET B 1 1 ? 11.664 -50.719 -14.016 1 31.86 1 MET B N 1
ATOM 2787 C CA . MET B 1 1 ? 10.438 -49.969 -14.328 1 31.86 1 MET B CA 1
ATOM 2788 C C . MET B 1 1 ? 10.336 -48.719 -13.492 1 31.86 1 MET B C 1
ATOM 2790 O O . MET B 1 1 ? 10.453 -48.75 -12.266 1 31.86 1 MET B O 1
ATOM 2794 N N . SER B 1 2 ? 10.625 -47.594 -14.047 1 42.22 2 SER B N 1
ATOM 2795 C CA . SER B 1 2 ? 10.719 -46.344 -13.281 1 42.22 2 SER B CA 1
ATOM 2796 C C . SER B 1 2 ? 9.461 -46.125 -12.445 1 42.22 2 SER B C 1
ATOM 2798 O O . SER B 1 2 ? 8.352 -46.406 -12.891 1 42.22 2 SER B O 1
ATOM 2800 N N . ASP B 1 3 ? 9.547 -45.969 -11.203 1 46.06 3 ASP B N 1
ATOM 2801 C CA . ASP B 1 3 ? 8.469 -45.75 -10.242 1 46.06 3 ASP B CA 1
ATOM 2802 C C . ASP B 1 3 ? 7.492 -44.688 -10.742 1 46.06 3 ASP B C 1
ATOM 2804 O O . ASP B 1 3 ? 7.906 -43.656 -11.273 1 46.06 3 ASP B O 1
ATOM 2808 N N . PRO B 1 4 ? 6.258 -45.094 -10.922 1 44.06 4 PRO B N 1
ATOM 2809 C CA . PRO B 1 4 ? 5.215 -44.219 -11.453 1 44.06 4 PRO B CA 1
ATOM 2810 C C . PRO B 1 4 ? 5.309 -42.781 -10.906 1 44.06 4 PRO B C 1
ATOM 2812 O O . PRO B 1 4 ? 5.031 -41.844 -11.633 1 44.06 4 PRO B O 1
ATOM 2815 N N . LYS B 1 5 ? 5.535 -42.719 -9.648 1 48.03 5 LYS B N 1
ATOM 2816 C CA . LYS B 1 5 ? 5.777 -41.438 -9.008 1 48.03 5 LYS B CA 1
ATOM 2817 C C . LYS B 1 5 ? 6.887 -40.656 -9.719 1 48.03 5 LYS B C 1
ATOM 2819 O O . LYS B 1 5 ? 6.781 -39.438 -9.906 1 48.03 5 LYS B O 1
ATOM 2824 N N . ASP B 1 6 ? 7.781 -41.438 -10.141 1 53.97 6 ASP B N 1
ATOM 2825 C CA . ASP B 1 6 ? 8.953 -40.844 -10.789 1 53.97 6 ASP B CA 1
ATOM 2826 C C . ASP B 1 6 ? 8.609 -40.312 -12.172 1 53.97 6 ASP B C 1
ATOM 2828 O O . ASP B 1 6 ? 9.109 -39.25 -12.578 1 53.97 6 ASP B O 1
ATOM 2832 N N . ARG B 1 7 ? 7.609 -40.969 -12.719 1 57.56 7 ARG B N 1
ATOM 2833 C CA . ARG B 1 7 ? 7.23 -40.594 -14.078 1 57.56 7 ARG B CA 1
ATOM 2834 C C . ARG B 1 7 ? 6.457 -39.281 -14.078 1 57.56 7 ARG B C 1
ATOM 2836 O O . ARG B 1 7 ? 6.684 -38.406 -14.93 1 57.56 7 ARG B O 1
ATOM 2843 N N . LEU B 1 8 ? 5.543 -39.188 -13.195 1 54.56 8 LEU B N 1
ATOM 2844 C CA . LEU B 1 8 ? 4.785 -37.938 -13.078 1 54.56 8 LEU B CA 1
ATOM 2845 C C . LEU B 1 8 ? 5.711 -36.75 -12.836 1 54.56 8 LEU B C 1
ATOM 2847 O O . LEU B 1 8 ? 5.602 -35.719 -13.508 1 54.56 8 LEU B O 1
ATOM 2851 N N . PHE B 1 9 ? 6.422 -36.969 -11.828 1 56.19 9 PHE B N 1
ATOM 2852 C CA . PHE B 1 9 ? 7.336 -35.875 -11.492 1 56.19 9 PHE B CA 1
ATOM 2853 C C . PHE B 1 9 ? 8.273 -35.594 -12.656 1 56.19 9 PHE B C 1
A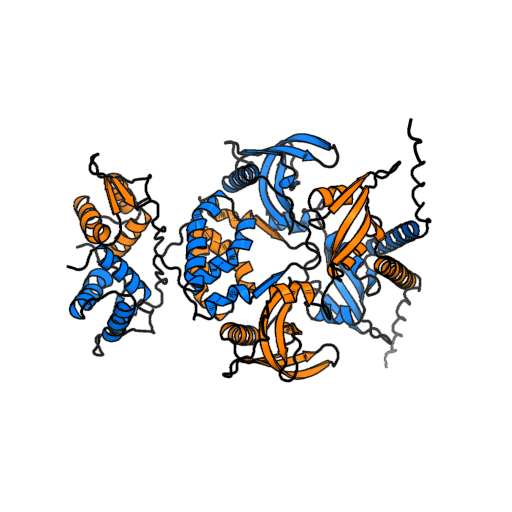TOM 2855 O O . PHE B 1 9 ? 8.625 -34.438 -12.898 1 56.19 9 PHE B O 1
ATOM 2862 N N . ARG B 1 10 ? 8.453 -36.656 -13.359 1 64.12 10 ARG B N 1
ATOM 2863 C CA . ARG B 1 10 ? 9.273 -36.5 -14.555 1 64.12 10 ARG B CA 1
ATOM 2864 C C . ARG B 1 10 ? 8.531 -35.719 -15.625 1 64.12 10 ARG B C 1
ATOM 2866 O O . ARG B 1 10 ? 9.094 -34.812 -16.25 1 64.12 10 ARG B O 1
ATOM 2873 N N . HIS B 1 11 ? 7.258 -35.969 -15.727 1 63.5 11 HIS B N 1
ATOM 2874 C CA . HIS B 1 11 ? 6.469 -35.25 -16.719 1 63.5 11 HIS B CA 1
ATOM 2875 C C . HIS B 1 11 ? 6.273 -33.781 -16.297 1 63.5 11 HIS B C 1
ATOM 2877 O O . HIS B 1 11 ? 6.324 -32.906 -17.125 1 63.5 11 HIS B O 1
ATOM 2883 N N . LEU B 1 12 ? 6.062 -33.719 -15.07 1 59.44 12 LEU B N 1
ATOM 2884 C CA . LEU B 1 12 ? 5.945 -32.344 -14.562 1 59.44 12 LEU B CA 1
ATOM 2885 C C . LEU B 1 12 ? 7.25 -31.578 -14.766 1 59.44 12 LEU B C 1
ATOM 2887 O O . LEU B 1 12 ? 7.23 -30.406 -15.125 1 59.44 12 LEU B O 1
ATOM 2891 N N . ALA B 1 13 ? 8.305 -32.312 -14.516 1 63.72 13 ALA B N 1
ATOM 2892 C CA . ALA B 1 13 ? 9.609 -31.688 -14.773 1 63.72 13 ALA B CA 1
ATOM 2893 C C . ALA B 1 13 ? 9.773 -31.344 -16.25 1 63.72 13 ALA B C 1
ATOM 2895 O O . ALA B 1 13 ? 10.289 -30.266 -16.578 1 63.72 13 ALA B O 1
ATOM 2896 N N . LEU B 1 14 ? 9.258 -32.25 -17.047 1 70.44 14 LEU B N 1
ATOM 2897 C CA . LEU B 1 14 ? 9.344 -32.031 -18.484 1 70.44 14 LEU B CA 1
ATOM 2898 C C . LEU B 1 14 ? 8.539 -30.812 -18.906 1 70.44 14 LEU B C 1
ATOM 2900 O O . LEU B 1 14 ? 8.992 -30 -19.719 1 70.44 14 LEU B O 1
ATOM 2904 N N . LEU B 1 15 ? 7.367 -30.734 -18.281 1 66.31 15 LEU B N 1
ATOM 2905 C CA . LEU B 1 15 ? 6.508 -29.594 -18.594 1 66.31 15 LEU B CA 1
ATOM 2906 C C . LEU B 1 15 ? 7.172 -28.281 -18.203 1 66.31 15 LEU B C 1
ATOM 2908 O O . LEU B 1 15 ? 6.965 -27.25 -18.844 1 66.31 15 LEU B O 1
ATOM 2912 N N . ARG B 1 16 ? 7.957 -28.406 -17.219 1 64.56 16 ARG B N 1
ATOM 2913 C CA . ARG B 1 16 ? 8.656 -27.219 -16.719 1 64.56 16 ARG B CA 1
ATOM 2914 C C . ARG B 1 16 ? 9.891 -26.922 -17.562 1 64.56 16 ARG B C 1
ATOM 2916 O O . ARG B 1 16 ? 10.203 -25.766 -17.828 1 64.56 16 ARG B O 1
ATOM 2923 N N . LEU B 1 17 ? 10.555 -27.938 -17.969 1 69.94 17 LEU B N 1
ATOM 2924 C CA . LEU B 1 17 ? 11.867 -27.812 -18.594 1 69.94 17 LEU B CA 1
ATOM 2925 C C . LEU B 1 17 ? 11.734 -27.453 -20.062 1 69.94 17 LEU B C 1
ATOM 2927 O O . LEU B 1 17 ? 12.633 -26.844 -20.641 1 69.94 17 LEU B O 1
ATOM 2931 N N . ILE B 1 18 ? 10.609 -27.781 -20.719 1 73.81 18 ILE B N 1
ATOM 2932 C CA . ILE B 1 18 ? 10.461 -27.531 -22.156 1 73.81 18 ILE B CA 1
ATOM 2933 C C . ILE B 1 18 ? 10.07 -26.062 -22.359 1 73.81 18 ILE B C 1
ATOM 2935 O O . ILE B 1 18 ? 9.062 -25.594 -21.844 1 73.81 18 ILE B O 1
ATOM 2939 N N . PRO B 1 19 ? 10.922 -25.359 -23.031 1 73.62 19 PRO B N 1
ATOM 2940 C CA . PRO B 1 19 ? 10.656 -23.938 -23.25 1 73.62 19 PRO B CA 1
ATOM 2941 C C . PRO B 1 19 ? 9.5 -23.688 -24.234 1 73.62 19 PRO B C 1
ATOM 2943 O O . PRO B 1 19 ? 8.992 -24.641 -24.828 1 73.62 19 PRO B O 1
ATOM 2946 N N . ARG B 1 20 ? 9.039 -22.469 -24.25 1 70.06 20 ARG B N 1
ATOM 2947 C CA . ARG B 1 20 ? 8.039 -22.047 -25.234 1 70.06 20 ARG B CA 1
ATOM 2948 C C . ARG B 1 20 ? 8.695 -21.562 -26.516 1 70.06 20 ARG B C 1
ATOM 2950 O O . ARG B 1 20 ? 9.781 -20.984 -26.484 1 70.06 20 ARG B O 1
ATOM 2957 N N . ALA B 1 21 ? 7.906 -21.828 -27.688 1 72.75 21 ALA B N 1
ATOM 2958 C CA . ALA B 1 21 ? 8.414 -21.297 -28.969 1 72.75 21 ALA B CA 1
ATOM 2959 C C . ALA B 1 21 ? 8.617 -19.797 -28.891 1 72.75 21 ALA B C 1
ATOM 2961 O O . ALA B 1 21 ? 7.863 -19.094 -28.203 1 72.75 21 ALA B O 1
ATOM 2962 N N . PRO B 1 22 ? 9.805 -19.172 -29.469 1 78.12 22 PRO B N 1
ATOM 2963 C CA . PRO B 1 22 ? 10.719 -19.781 -30.422 1 78.12 22 PRO B CA 1
ATOM 2964 C C . PRO B 1 22 ? 11.875 -20.516 -29.766 1 78.12 22 PRO B C 1
ATOM 2966 O O . PRO B 1 22 ? 12.711 -21.109 -30.438 1 78.12 22 PRO B O 1
ATOM 2969 N N . LYS B 1 23 ? 11.922 -20.406 -28.422 1 80.44 23 LYS B N 1
ATOM 2970 C CA . LYS B 1 23 ? 12.969 -21.203 -27.797 1 80.44 23 LYS B CA 1
ATOM 2971 C C . LYS B 1 23 ? 12.625 -22.688 -27.844 1 80.44 23 LYS B C 1
ATOM 2973 O O . LYS B 1 23 ? 11.453 -23.062 -27.844 1 80.44 23 LYS B O 1
ATOM 2978 N N . SER B 1 24 ? 13.711 -23.469 -28.078 1 84.69 24 SER B N 1
ATOM 2979 C CA . SER B 1 24 ? 13.531 -24.922 -28.125 1 84.69 24 SER B CA 1
ATOM 2980 C C . SER B 1 24 ? 14.656 -25.641 -27.375 1 84.69 24 SER B C 1
ATOM 2982 O O . SER B 1 24 ? 15.68 -25.031 -27.062 1 84.69 24 SER B O 1
ATOM 2984 N N . ILE B 1 25 ? 14.352 -26.797 -26.891 1 87.44 25 ILE B N 1
ATOM 2985 C CA . ILE B 1 25 ? 15.359 -27.594 -26.203 1 87.44 25 ILE B CA 1
ATOM 2986 C C . ILE B 1 25 ? 15.516 -28.938 -26.906 1 87.44 25 ILE B C 1
ATOM 2988 O O . ILE B 1 25 ? 14.531 -29.547 -27.344 1 87.44 25 ILE B O 1
ATOM 2992 N N . SER B 1 26 ? 16.781 -29.297 -27.125 1 88.12 26 SER B N 1
ATOM 2993 C CA . SER B 1 26 ? 17.047 -30.578 -27.781 1 88.12 26 SER B CA 1
ATOM 2994 C C . SER B 1 26 ? 16.766 -31.734 -26.844 1 88.12 26 SER B C 1
ATOM 2996 O O . SER B 1 26 ? 16.797 -31.578 -25.625 1 88.12 26 SER B O 1
ATOM 2998 N N . THR B 1 27 ? 16.562 -32.875 -27.438 1 87.25 27 THR B N 1
ATOM 2999 C CA . THR B 1 27 ? 16.312 -34.094 -26.656 1 87.25 27 THR B CA 1
ATOM 3000 C C . THR B 1 27 ? 17.5 -34.406 -25.75 1 87.25 27 THR B C 1
ATOM 3002 O O . THR B 1 27 ? 17.312 -34.812 -24.594 1 87.25 27 THR B O 1
ATOM 3005 N N . THR B 1 28 ? 18.641 -34.188 -26.297 1 87.44 28 THR B N 1
ATOM 3006 C CA . THR B 1 28 ? 19.859 -34.469 -25.547 1 87.44 28 THR B CA 1
ATOM 3007 C C . THR B 1 28 ? 20 -33.531 -24.359 1 87.44 28 THR B C 1
ATOM 3009 O O . THR B 1 28 ? 20.359 -33.969 -23.25 1 87.44 28 THR B O 1
ATOM 3012 N N . GLU B 1 29 ? 19.734 -32.312 -24.609 1 88.69 29 GLU B N 1
ATOM 3013 C CA . GLU B 1 29 ? 19.797 -31.328 -23.531 1 88.69 29 GLU B CA 1
ATOM 3014 C C . GLU B 1 29 ? 18.719 -31.578 -22.484 1 88.69 29 GLU B C 1
ATOM 3016 O O . GLU B 1 29 ? 18.969 -31.422 -21.281 1 88.69 29 GLU B O 1
ATOM 3021 N N . LEU B 1 30 ? 17.609 -31.875 -22.906 1 87.06 30 LEU B N 1
ATOM 3022 C CA . LEU B 1 30 ? 16.484 -32.188 -22.031 1 87.06 30 LEU B CA 1
ATOM 3023 C C . LEU B 1 30 ? 16.812 -33.375 -21.141 1 87.06 30 LEU B C 1
ATOM 3025 O O . LEU B 1 30 ? 16.469 -33.375 -19.938 1 87.06 30 LEU B O 1
ATOM 3029 N N . LEU B 1 31 ? 17.453 -34.344 -21.75 1 86.25 31 LEU B N 1
ATOM 3030 C CA . LEU B 1 31 ? 17.875 -35.531 -21 1 86.25 31 LEU B CA 1
ATOM 3031 C C . LEU B 1 31 ? 18.875 -35.156 -19.922 1 86.25 31 LEU B C 1
ATOM 3033 O O . LEU B 1 31 ? 18.797 -35.688 -18.797 1 86.25 31 LEU B O 1
ATOM 3037 N N . LYS B 1 32 ? 19.781 -34.375 -20.25 1 84.69 32 LYS B N 1
ATOM 3038 C CA . LYS B 1 32 ? 20.781 -33.906 -19.297 1 84.69 32 LYS B CA 1
ATOM 3039 C C . LYS B 1 32 ? 20.125 -33.156 -18.141 1 84.69 32 LYS B C 1
ATOM 3041 O O . LYS B 1 32 ? 20.469 -33.344 -16.969 1 84.69 32 LYS B O 1
ATOM 3046 N N . LYS B 1 33 ? 19.219 -32.312 -18.484 1 80.38 33 LYS B N 1
ATOM 3047 C CA . LYS B 1 33 ? 18.531 -31.516 -17.469 1 80.38 33 LYS B CA 1
ATOM 3048 C C . LYS B 1 33 ? 17.672 -32.406 -16.562 1 80.38 33 LYS B C 1
ATOM 3050 O O . LYS B 1 33 ? 17.594 -32.156 -15.359 1 80.38 33 LYS B O 1
ATOM 3055 N N . LEU B 1 34 ? 17.125 -33.406 -17.109 1 77.88 34 LEU B N 1
ATOM 3056 C CA . LEU B 1 34 ? 16.328 -34.344 -16.328 1 77.88 34 LEU B CA 1
ATOM 3057 C C . LEU B 1 34 ? 17.219 -35.156 -15.391 1 77.88 34 LEU B C 1
ATOM 3059 O O . LEU B 1 34 ? 16.844 -35.406 -14.242 1 77.88 34 LEU B O 1
ATOM 3063 N N . LYS B 1 35 ? 18.328 -35.5 -15.945 1 76.06 35 LYS B N 1
ATOM 3064 C CA . LYS B 1 35 ? 19.281 -36.219 -15.125 1 76.06 35 LYS B CA 1
ATOM 3065 C C . LYS B 1 35 ? 19.766 -35.344 -13.953 1 76.06 35 LYS B C 1
ATOM 3067 O O . LYS B 1 35 ? 19.922 -35.844 -12.836 1 76.06 35 LYS B O 1
ATOM 3072 N N . ALA B 1 36 ? 19.891 -34.156 -14.297 1 73.94 36 ALA B N 1
ATOM 3073 C CA . ALA B 1 36 ? 20.297 -33.219 -13.258 1 73.94 36 ALA B CA 1
ATOM 3074 C C . ALA B 1 36 ? 19.219 -33.062 -12.188 1 73.94 36 ALA B C 1
ATOM 3076 O O . ALA B 1 36 ? 19.531 -32.781 -11.031 1 73.94 36 ALA B O 1
ATOM 3077 N N . GLU B 1 37 ? 18.078 -33.281 -12.516 1 63.06 37 GLU B N 1
ATOM 3078 C CA . GLU B 1 37 ? 16.953 -33.219 -11.57 1 63.06 37 GLU B CA 1
ATOM 3079 C C . GLU B 1 37 ? 16.656 -34.562 -10.977 1 63.06 37 GLU B C 1
ATOM 3081 O O . GLU B 1 37 ? 15.586 -34.812 -10.43 1 63.06 37 GLU B O 1
ATOM 3086 N N . ASN B 1 38 ? 17.562 -35.5 -11.227 1 62.69 38 ASN B N 1
ATOM 3087 C CA . ASN B 1 38 ? 17.594 -36.812 -10.617 1 62.69 38 ASN B CA 1
ATOM 3088 C C . ASN B 1 38 ? 16.562 -37.75 -11.258 1 62.69 38 ASN B C 1
ATOM 3090 O O . ASN B 1 38 ? 16.016 -38.625 -10.594 1 62.69 38 ASN B O 1
ATOM 3094 N N . PHE B 1 39 ? 16.188 -37.375 -12.406 1 73.25 39 PHE B N 1
ATOM 3095 C CA . PHE B 1 39 ? 15.438 -38.312 -13.203 1 73.25 39 PHE B CA 1
ATOM 3096 C C . PHE B 1 39 ? 16.359 -39.094 -14.125 1 73.25 39 PHE B C 1
ATOM 3098 O O . PHE B 1 39 ? 16.844 -38.562 -15.133 1 73.25 39 PHE B O 1
ATOM 3105 N N . ASP B 1 40 ? 16.656 -40.312 -13.711 1 75.19 40 ASP B N 1
ATOM 3106 C CA . ASP B 1 40 ? 17.594 -41.125 -14.461 1 75.19 40 ASP B CA 1
ATOM 3107 C C . ASP B 1 40 ? 16.875 -41.969 -15.508 1 75.19 40 ASP B C 1
ATOM 3109 O O . ASP B 1 40 ? 16.5 -43.125 -15.227 1 75.19 40 ASP B O 1
ATOM 3113 N N . ILE B 1 41 ? 16.562 -41.438 -16.656 1 80.12 41 ILE B N 1
ATOM 3114 C CA . ILE B 1 41 ? 15.898 -42.156 -17.75 1 80.12 41 ILE B CA 1
ATOM 3115 C C . ILE B 1 41 ? 16.797 -42.156 -18.984 1 80.12 41 ILE B C 1
ATOM 3117 O O . ILE B 1 41 ? 17.734 -41.375 -19.078 1 80.12 41 ILE B O 1
ATOM 3121 N N . ASP B 1 42 ? 16.594 -43.156 -19.875 1 83.12 42 ASP B N 1
ATOM 3122 C CA . ASP B 1 42 ? 17.359 -43.188 -21.109 1 83.12 42 ASP B CA 1
ATOM 3123 C C . ASP B 1 42 ? 16.656 -42.406 -22.219 1 83.12 42 ASP B C 1
ATOM 3125 O O . ASP B 1 42 ? 15.531 -41.938 -22.047 1 83.12 42 ASP B O 1
ATOM 3129 N N . GLN B 1 43 ? 17.391 -42.188 -23.328 1 85.25 43 GLN B N 1
ATOM 3130 C CA . GLN B 1 43 ? 16.922 -41.375 -24.438 1 85.25 43 GLN B CA 1
ATOM 3131 C C . GLN B 1 43 ? 15.633 -41.938 -25.047 1 85.25 43 GLN B C 1
ATOM 3133 O O . GLN B 1 43 ? 14.742 -41.188 -25.453 1 85.25 43 GLN B O 1
ATOM 3138 N N . ARG B 1 44 ? 15.578 -43.188 -25.062 1 81.12 44 ARG B N 1
ATOM 3139 C CA . ARG B 1 44 ? 14.414 -43.875 -25.641 1 81.12 44 ARG B CA 1
ATOM 3140 C C . ARG B 1 44 ? 13.164 -43.594 -24.812 1 81.12 44 ARG B C 1
ATOM 3142 O O . ARG B 1 44 ? 12.102 -43.312 -25.359 1 81.12 44 ARG B O 1
ATOM 3149 N N . THR B 1 45 ? 13.227 -43.688 -23.531 1 81 45 THR B N 1
ATOM 3150 C CA . THR B 1 45 ? 12.125 -43.438 -22.609 1 81 45 THR B CA 1
ATOM 3151 C C . THR B 1 45 ? 11.672 -41.969 -22.719 1 81 45 THR B C 1
ATOM 3153 O O . THR B 1 45 ? 10.469 -41.688 -22.719 1 81 45 THR B O 1
ATOM 3156 N N . LEU B 1 46 ? 12.648 -41.094 -22.766 1 85.69 46 LEU B N 1
ATOM 3157 C CA . LEU B 1 46 ? 12.328 -39.656 -22.906 1 85.69 46 LEU B CA 1
ATOM 3158 C C . LEU B 1 46 ? 11.57 -39.406 -24.203 1 85.69 46 LEU B C 1
ATOM 3160 O O . LEU B 1 46 ? 10.57 -38.688 -24.203 1 85.69 46 LEU B O 1
ATOM 3164 N N . GLN B 1 47 ? 12.078 -40.031 -25.25 1 79.19 47 GLN B N 1
ATOM 3165 C CA . GLN B 1 47 ? 11.422 -39.844 -26.547 1 79.19 47 GLN B CA 1
ATOM 3166 C C . GLN B 1 47 ? 10 -40.406 -26.516 1 79.19 47 GLN B C 1
ATOM 3168 O O . GLN B 1 47 ? 9.086 -39.812 -27.094 1 79.19 47 GLN B O 1
ATOM 3173 N N . ARG B 1 48 ? 9.805 -41.438 -25.875 1 75.94 48 ARG B N 1
ATOM 3174 C CA . ARG B 1 48 ? 8.477 -42.031 -25.719 1 75.94 48 ARG B CA 1
ATOM 3175 C C . ARG B 1 48 ? 7.555 -41.094 -24.938 1 75.94 48 ARG B C 1
ATOM 3177 O O . ARG B 1 48 ? 6.379 -40.969 -25.281 1 75.94 48 ARG B O 1
ATOM 3184 N N . ASP B 1 49 ? 8.117 -40.531 -23.922 1 75.94 49 ASP B N 1
ATOM 3185 C CA . ASP B 1 49 ? 7.336 -39.594 -23.125 1 75.94 49 ASP B CA 1
ATOM 3186 C C . ASP B 1 49 ? 6.93 -38.375 -23.953 1 75.94 49 ASP B C 1
ATOM 3188 O O . ASP B 1 49 ? 5.781 -37.938 -23.891 1 75.94 49 ASP B O 1
ATOM 3192 N N . LEU B 1 50 ? 7.891 -37.844 -24.641 1 79.75 50 LEU B N 1
ATOM 3193 C CA . LEU B 1 50 ? 7.684 -36.594 -25.375 1 79.75 50 LEU B CA 1
ATOM 3194 C C . LEU B 1 50 ? 6.723 -36.812 -26.531 1 79.75 50 LEU B C 1
ATOM 3196 O O . LEU B 1 50 ? 5.852 -35.969 -26.781 1 79.75 50 LEU B O 1
ATOM 3200 N N . ILE B 1 51 ? 6.984 -37.875 -27.25 1 73.69 51 ILE B N 1
ATOM 3201 C CA . ILE B 1 51 ? 6.188 -38.156 -28.438 1 73.69 51 ILE B CA 1
ATOM 3202 C C . ILE B 1 51 ? 4.871 -38.812 -28.047 1 73.69 51 ILE B C 1
ATOM 3204 O O . ILE B 1 51 ? 3.826 -38.531 -28.641 1 73.69 51 ILE B O 1
ATOM 3208 N N . GLY B 1 52 ? 4.859 -39.5 -27.109 1 66.62 52 GLY B N 1
ATOM 3209 C CA . GLY B 1 52 ? 3.682 -40.25 -26.688 1 66.62 52 GLY B CA 1
ATOM 3210 C C . GLY B 1 52 ? 2.822 -39.5 -25.688 1 66.62 52 GLY B C 1
ATOM 3211 O O . GLY B 1 52 ? 1.904 -38.781 -26.078 1 66.62 52 GLY B O 1
ATOM 3212 N N . ARG B 1 53 ? 3.201 -39.594 -24.469 1 59.03 53 ARG B N 1
ATOM 3213 C CA . ARG B 1 53 ? 2.33 -39.219 -23.359 1 59.03 53 ARG B CA 1
ATOM 3214 C C . ARG B 1 53 ? 2.217 -37.719 -23.25 1 59.03 53 ARG B C 1
ATOM 3216 O O . ARG B 1 53 ? 1.111 -37.156 -23.156 1 59.03 53 ARG B O 1
ATOM 3223 N N . LEU B 1 54 ? 3.369 -37.094 -23.219 1 62.25 54 LEU B N 1
ATOM 3224 C CA . LEU B 1 54 ? 3.352 -35.656 -23.078 1 62.25 54 LEU B CA 1
ATOM 3225 C C . LEU B 1 54 ? 2.904 -34.969 -24.375 1 62.25 54 LEU B C 1
ATOM 3227 O O . LEU B 1 54 ? 2.146 -34 -24.344 1 62.25 54 LEU B O 1
ATOM 3231 N N . GLY B 1 55 ? 3.43 -35.531 -25.484 1 57.97 55 GLY B N 1
ATOM 3232 C CA . GLY B 1 55 ? 3.086 -34.969 -26.797 1 57.97 55 GLY B CA 1
ATOM 3233 C C . GLY B 1 55 ? 1.608 -35.094 -27.125 1 57.97 55 GLY B C 1
ATOM 3234 O O . GLY B 1 55 ? 1.07 -34.312 -27.891 1 57.97 55 GLY B O 1
ATOM 3235 N N . LEU B 1 56 ? 1.023 -36 -26.5 1 55.28 56 LEU B N 1
ATOM 3236 C CA . LEU B 1 56 ? -0.403 -36.219 -26.734 1 55.28 56 LEU B CA 1
ATOM 3237 C C . LEU B 1 56 ? -1.232 -35.25 -25.891 1 55.28 56 LEU B C 1
ATOM 3239 O O . LEU B 1 56 ? -2.297 -34.812 -26.328 1 55.28 56 LEU B O 1
ATOM 3243 N N . ASP B 1 57 ? -0.729 -34.938 -24.812 1 52.78 57 ASP B N 1
ATOM 3244 C CA . ASP B 1 57 ? -1.52 -34.125 -23.875 1 52.78 57 ASP B CA 1
ATOM 3245 C C . ASP B 1 57 ? -1.156 -32.656 -23.969 1 52.78 57 ASP B C 1
ATOM 3247 O O . ASP B 1 57 ? -1.961 -31.781 -23.609 1 52.78 57 ASP B O 1
ATOM 3251 N N . PHE B 1 58 ? -0.004 -32.375 -24.312 1 59.09 58 PHE B N 1
ATOM 3252 C CA . PHE B 1 58 ? 0.485 -31.016 -24.391 1 59.09 58 PHE B CA 1
ATOM 3253 C C . PHE B 1 58 ? 0.901 -30.656 -25.812 1 59.09 58 PHE B C 1
ATOM 3255 O O . PHE B 1 58 ? 1.371 -31.516 -26.562 1 59.09 58 PHE B O 1
ATOM 3262 N N . PRO B 1 59 ? 0.445 -29.438 -26.156 1 61.78 59 PRO B N 1
ATOM 3263 C CA . PRO B 1 59 ? 0.846 -29.016 -27.5 1 61.78 59 PRO B CA 1
ATOM 3264 C C . PRO B 1 59 ? 2.359 -28.875 -27.641 1 61.78 59 PRO B C 1
ATOM 3266 O O . PRO B 1 59 ? 2.875 -27.766 -27.734 1 61.78 59 PRO B O 1
ATOM 3269 N N . LEU B 1 60 ? 2.945 -30 -27.641 1 70.81 60 LEU B N 1
ATOM 3270 C CA . LEU B 1 60 ? 4.395 -30.047 -27.781 1 70.81 60 LEU B CA 1
ATOM 3271 C C . LEU B 1 60 ? 4.793 -30.047 -29.25 1 70.81 60 LEU B C 1
ATOM 3273 O O . LEU B 1 60 ? 4.289 -30.844 -30.047 1 70.81 60 LEU B O 1
ATOM 3277 N N . ASP B 1 61 ? 5.496 -29.031 -29.594 1 77 61 ASP B N 1
ATOM 3278 C CA . ASP B 1 61 ? 6.035 -28.969 -30.953 1 77 61 ASP B CA 1
ATOM 3279 C C . ASP B 1 61 ? 7.387 -29.672 -31.047 1 77 61 ASP B C 1
ATOM 3281 O O . ASP B 1 61 ? 8.234 -29.5 -30.172 1 77 61 ASP B O 1
ATOM 3285 N N . CYS B 1 62 ? 7.469 -30.562 -31.984 1 81.38 62 CYS B N 1
ATOM 3286 C CA . CYS B 1 62 ? 8.727 -31.266 -32.25 1 81.38 62 CYS B CA 1
ATOM 3287 C C . CYS B 1 62 ? 9.297 -30.859 -33.594 1 81.38 62 CYS B C 1
ATOM 3289 O O . CYS B 1 62 ? 8.664 -31.062 -34.625 1 81.38 62 CYS B O 1
ATOM 3291 N N . ASP B 1 63 ? 10.406 -30.078 -33.625 1 80.81 63 ASP B N 1
ATOM 3292 C CA . ASP B 1 63 ? 11.148 -29.781 -34.844 1 80.81 63 ASP B CA 1
ATOM 3293 C C . ASP B 1 63 ? 12.023 -30.969 -35.281 1 80.81 63 ASP B C 1
ATOM 3295 O O . ASP B 1 63 ? 13.086 -31.203 -34.688 1 80.81 63 ASP B O 1
ATOM 3299 N N . GLU B 1 64 ? 11.602 -31.672 -36.281 1 74.5 64 GLU B N 1
ATOM 3300 C CA . GLU B 1 64 ? 12.297 -32.875 -36.719 1 74.5 64 GLU B CA 1
ATOM 3301 C C . GLU B 1 64 ? 13.289 -32.562 -37.844 1 74.5 64 GLU B C 1
ATOM 3303 O O . GLU B 1 64 ? 13.883 -33.469 -38.438 1 74.5 64 GLU B O 1
ATOM 3308 N N . SER B 1 65 ? 13.375 -31.203 -38.188 1 75.62 65 SER B N 1
ATOM 3309 C CA . SER B 1 65 ? 14.266 -30.859 -39.312 1 75.62 65 SER B CA 1
ATOM 3310 C C . SER B 1 65 ? 15.727 -31.016 -38.906 1 75.62 65 SER B C 1
ATOM 3312 O O . SER B 1 65 ? 16.609 -31.062 -39.781 1 75.62 65 SER B O 1
ATOM 3314 N N . ARG B 1 66 ? 15.969 -30.984 -37.594 1 74.88 66 ARG B N 1
ATOM 3315 C CA . ARG B 1 66 ? 17.344 -31.094 -37.062 1 74.88 66 ARG B CA 1
ATOM 3316 C C . ARG B 1 66 ? 17.438 -32.219 -36.031 1 74.88 66 ARG B C 1
ATOM 3318 O O . ARG B 1 66 ? 16.547 -32.375 -35.188 1 74.88 66 ARG B O 1
ATOM 3325 N N . LYS B 1 67 ? 18.297 -33.188 -36.188 1 76.38 67 LYS B N 1
ATOM 3326 C CA . LYS B 1 67 ? 18.609 -34.156 -35.156 1 76.38 67 LYS B CA 1
ATOM 3327 C C . LYS B 1 67 ? 19.734 -33.688 -34.25 1 76.38 67 LYS B C 1
ATOM 3329 O O . LYS B 1 67 ? 20.734 -33.156 -34.719 1 76.38 67 LYS B O 1
ATOM 3334 N N . PRO B 1 68 ? 19.594 -33.688 -32.875 1 78.62 68 PRO B N 1
ATOM 3335 C CA . PRO B 1 68 ? 18.484 -34.25 -32.125 1 78.62 68 PRO B CA 1
ATOM 3336 C C . PRO B 1 68 ? 17.234 -33.375 -32.125 1 78.62 68 PRO B C 1
ATOM 3338 O O . PRO B 1 68 ? 17.359 -32.125 -32.281 1 78.62 68 PRO B O 1
ATOM 3341 N N . PHE B 1 69 ? 16.109 -34.125 -32.094 1 83.88 69 PHE B N 1
ATOM 3342 C CA . PHE B 1 69 ? 14.82 -33.406 -32.156 1 83.88 69 PHE B CA 1
ATOM 3343 C C . PHE B 1 69 ? 14.766 -32.281 -31.141 1 83.88 69 PHE B C 1
ATOM 3345 O O . PHE B 1 69 ? 15.336 -32.406 -30.047 1 83.88 69 PHE B O 1
ATOM 3352 N N . ARG B 1 70 ? 14.258 -31.188 -31.484 1 86.81 70 ARG B N 1
ATOM 3353 C CA . ARG B 1 70 ? 14.07 -30.062 -30.562 1 86.81 70 ARG B CA 1
ATOM 3354 C C . ARG B 1 70 ? 12.594 -29.891 -30.219 1 86.81 70 ARG B C 1
ATOM 3356 O O . ARG B 1 70 ? 11.719 -30.094 -31.062 1 86.81 70 ARG B O 1
ATOM 3363 N N . TRP B 1 71 ? 12.375 -29.625 -28.953 1 85.56 71 TRP B N 1
ATOM 3364 C CA . TRP B 1 71 ? 11.023 -29.578 -28.406 1 85.56 71 TRP B CA 1
ATOM 3365 C C . TRP B 1 71 ? 10.711 -28.188 -27.859 1 85.56 71 TRP B C 1
ATOM 3367 O O . TRP B 1 71 ? 11.578 -27.531 -27.281 1 85.56 71 TRP B O 1
ATOM 3377 N N . SER B 1 72 ? 9.586 -27.734 -28.188 1 83 72 SER B N 1
ATOM 3378 C CA . SER B 1 72 ? 9.094 -26.469 -27.625 1 83 72 SER B 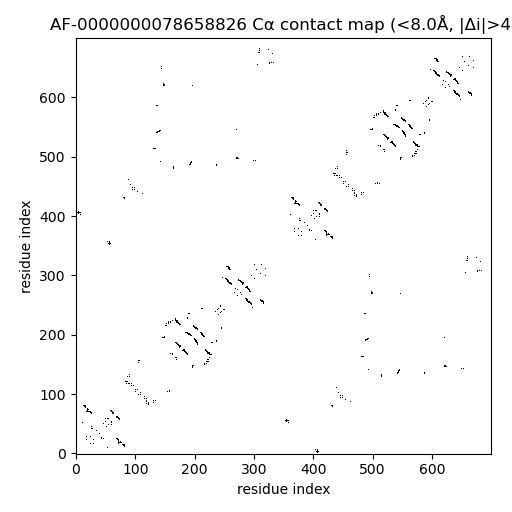CA 1
ATOM 3379 C C . SER B 1 72 ? 7.578 -26.484 -27.469 1 83 72 SER B C 1
ATOM 3381 O O . SER B 1 72 ? 6.887 -27.25 -28.156 1 83 72 SER B O 1
ATOM 3383 N N . PHE B 1 73 ? 7.094 -25.766 -26.422 1 72.31 73 PHE B N 1
ATOM 3384 C CA . PHE B 1 73 ? 5.664 -25.484 -26.328 1 72.31 73 PHE B CA 1
ATOM 3385 C C . PHE B 1 73 ? 5.293 -24.297 -27.203 1 72.31 73 PHE B C 1
ATOM 3387 O O . PHE B 1 73 ? 6.141 -23.453 -27.5 1 72.31 73 PHE B O 1
ATOM 3394 N N . PRO B 1 74 ? 4 -24.312 -27.641 1 67.44 74 PRO B N 1
ATOM 3395 C CA . PRO B 1 74 ? 3.596 -23.109 -28.359 1 67.44 74 PRO B CA 1
ATOM 3396 C C . PRO B 1 74 ? 3.797 -21.828 -27.547 1 67.44 74 PRO B C 1
ATOM 3398 O O . PRO B 1 74 ? 3.719 -21.859 -26.312 1 67.44 74 PRO B O 1
ATOM 3401 N N . SER B 1 75 ? 4.109 -20.797 -28.188 1 63.69 75 SER B N 1
ATOM 3402 C CA . SER B 1 75 ? 4.434 -19.516 -27.578 1 63.69 75 SER B CA 1
ATOM 3403 C C . SER B 1 75 ? 3.303 -19.031 -26.672 1 63.69 75 SER B C 1
ATOM 3405 O O . SER B 1 75 ? 3.541 -18.312 -25.703 1 63.69 75 SER B O 1
ATOM 3407 N N . ASP B 1 76 ? 2.227 -19.484 -27 1 50.25 76 ASP B N 1
ATOM 3408 C CA . ASP B 1 76 ? 1.054 -18.953 -26.312 1 50.25 76 ASP B CA 1
ATOM 3409 C C . ASP B 1 76 ? 0.672 -19.844 -25.125 1 50.25 76 ASP B C 1
ATOM 3411 O O . ASP B 1 76 ? -0.331 -19.594 -24.453 1 50.25 76 ASP B O 1
ATOM 3415 N N . MET B 1 77 ? 1.379 -20.891 -24.953 1 52.47 77 MET B N 1
ATOM 3416 C CA . MET B 1 77 ? 1.026 -21.812 -23.875 1 52.47 77 MET B CA 1
ATOM 3417 C C . MET B 1 77 ? 1.448 -21.25 -22.531 1 52.47 77 MET B C 1
ATOM 3419 O O . MET B 1 77 ? 2.568 -20.75 -22.375 1 52.47 77 MET B O 1
ATOM 3423 N N . PRO B 1 78 ? 0.495 -21.156 -21.5 1 46.03 78 PRO B N 1
ATOM 3424 C CA . PRO B 1 78 ? 0.866 -20.719 -20.156 1 46.03 78 PRO B CA 1
ATOM 3425 C C . PRO B 1 78 ? 1.907 -21.625 -19.5 1 46.03 78 PRO B C 1
ATOM 3427 O O . PRO B 1 78 ? 1.992 -22.812 -19.828 1 46.03 78 PRO B O 1
ATOM 3430 N N . ARG B 1 79 ? 2.977 -21.078 -18.969 1 47.31 79 ARG B N 1
ATOM 3431 C CA . ARG B 1 79 ? 3.998 -21.875 -18.297 1 47.31 79 ARG B CA 1
ATOM 3432 C C . ARG B 1 79 ? 3.383 -22.75 -17.219 1 47.31 79 ARG B C 1
ATOM 3434 O O . ARG B 1 79 ? 2.525 -22.297 -16.453 1 47.31 79 ARG B O 1
ATOM 3441 N N . PHE B 1 80 ? 3.361 -24.047 -17.484 1 43.22 80 PHE B N 1
ATOM 3442 C CA . PHE B 1 80 ? 2.846 -25.047 -16.547 1 43.22 80 PHE B CA 1
ATOM 3443 C C . PHE B 1 80 ? 3.717 -25.109 -15.297 1 43.22 80 PHE B C 1
ATOM 3445 O O . PHE B 1 80 ? 4.746 -25.781 -15.281 1 43.22 80 PHE B O 1
ATOM 3452 N N . ASP B 1 81 ? 4.125 -24.109 -14.648 1 43.19 81 ASP B N 1
ATOM 3453 C CA . ASP B 1 81 ? 4.984 -24.359 -13.5 1 43.19 81 ASP B CA 1
ATOM 3454 C C . ASP B 1 81 ? 4.297 -25.281 -12.492 1 43.19 81 ASP B C 1
ATOM 3456 O O . ASP B 1 81 ? 3.23 -24.953 -11.969 1 43.19 81 ASP B O 1
ATOM 3460 N N . PHE B 1 82 ? 4.277 -26.719 -12.672 1 40.5 82 PHE B N 1
ATOM 3461 C CA . PHE B 1 82 ? 3.945 -27.688 -11.633 1 40.5 82 PHE B CA 1
ATOM 3462 C C . PHE B 1 82 ? 4.223 -27.109 -10.25 1 40.5 82 PHE B C 1
ATOM 3464 O O . PHE B 1 82 ? 4.855 -26.062 -10.117 1 40.5 82 PHE B O 1
ATOM 3471 N N . PRO B 1 83 ? 4.367 -28.016 -9.109 1 43.19 83 PRO B N 1
ATOM 3472 C CA . PRO B 1 83 ? 4.355 -27.594 -7.707 1 43.19 83 PRO B CA 1
ATOM 3473 C C . PRO B 1 83 ? 5.215 -26.359 -7.453 1 43.19 83 PRO B C 1
ATOM 3475 O O . PRO B 1 83 ? 4.887 -25.547 -6.594 1 43.19 83 PRO B O 1
ATOM 3478 N N . ALA B 1 84 ? 6.469 -26.328 -8.039 1 45.47 84 ALA B N 1
ATOM 3479 C CA . ALA B 1 84 ? 7.43 -25.281 -7.688 1 45.47 84 ALA B CA 1
ATOM 3480 C C . ALA B 1 84 ? 7.094 -23.969 -8.398 1 45.47 84 ALA B C 1
ATOM 3482 O O . ALA B 1 84 ? 6.777 -23.969 -9.586 1 45.47 84 ALA B O 1
ATOM 3483 N N . LEU B 1 85 ? 6.527 -23.188 -7.699 1 57.94 85 LEU B N 1
ATOM 3484 C CA . LEU B 1 85 ? 6.387 -21.844 -8.242 1 57.94 85 LEU B CA 1
ATOM 3485 C C . LEU B 1 85 ? 7.656 -21.422 -8.969 1 57.94 85 LEU B C 1
ATOM 3487 O O . LEU B 1 85 ? 8.766 -21.641 -8.477 1 57.94 85 LEU B O 1
ATOM 3491 N N . ASP B 1 86 ? 7.594 -21.203 -10.312 1 64.81 86 ASP B N 1
ATOM 3492 C CA . ASP B 1 86 ? 8.781 -20.578 -10.898 1 64.81 86 ASP B CA 1
ATOM 3493 C C . ASP B 1 86 ? 9.227 -19.375 -10.078 1 64.81 86 ASP B C 1
ATOM 3495 O O . ASP B 1 86 ? 8.453 -18.828 -9.289 1 64.81 86 ASP B O 1
ATOM 3499 N N . THR B 1 87 ? 10.445 -19.078 -10.211 1 70.19 87 THR B N 1
ATOM 3500 C CA . THR B 1 87 ? 11.07 -18.078 -9.352 1 70.19 87 THR B CA 1
ATOM 3501 C C . THR B 1 87 ? 10.32 -16.75 -9.422 1 70.19 87 THR B C 1
ATOM 3503 O O . THR B 1 87 ? 10.039 -16.141 -8.391 1 70.19 87 THR B O 1
ATOM 3506 N N . PRO B 1 88 ? 9.945 -16.297 -10.68 1 74.25 88 PRO B N 1
ATOM 3507 C CA . PRO B 1 88 ? 9.156 -15.055 -10.727 1 74.25 88 PRO B CA 1
ATOM 3508 C C . PRO B 1 88 ? 7.836 -15.164 -9.969 1 74.25 88 PRO B C 1
ATOM 3510 O O . PRO B 1 88 ? 7.445 -14.234 -9.258 1 74.25 88 PRO B O 1
ATOM 3513 N N . THR B 1 89 ? 7.238 -16.281 -10.047 1 79.25 89 THR B N 1
ATOM 3514 C CA . THR B 1 89 ? 5.977 -16.5 -9.352 1 79.25 89 THR B CA 1
ATOM 3515 C C . THR B 1 89 ? 6.191 -16.547 -7.844 1 79.25 89 THR B C 1
ATOM 3517 O O . THR B 1 89 ? 5.418 -15.953 -7.082 1 79.25 89 THR B O 1
ATOM 3520 N N . ALA B 1 90 ? 7.219 -17.188 -7.469 1 78.25 90 ALA B N 1
ATOM 3521 C CA . ALA B 1 90 ? 7.551 -17.234 -6.047 1 78.25 90 ALA B CA 1
ATOM 3522 C C . ALA B 1 90 ? 7.82 -15.844 -5.5 1 78.25 90 ALA B C 1
ATOM 3524 O O . ALA B 1 90 ? 7.34 -15.484 -4.422 1 78.25 90 ALA B O 1
ATOM 3525 N N . LEU B 1 91 ? 8.57 -15.117 -6.25 1 82.81 91 LEU B N 1
ATOM 3526 C CA . LEU B 1 91 ? 8.883 -13.75 -5.855 1 82.81 91 LEU B CA 1
ATOM 3527 C C . LEU B 1 91 ? 7.609 -12.906 -5.754 1 82.81 91 LEU B C 1
ATOM 3529 O O . LEU B 1 91 ? 7.438 -12.148 -4.801 1 82.81 91 LEU B O 1
ATOM 3533 N N . ALA B 1 92 ? 6.758 -13.062 -6.695 1 85.5 92 ALA B N 1
ATOM 3534 C CA . ALA B 1 92 ? 5.488 -12.344 -6.695 1 85.5 92 ALA B CA 1
ATOM 3535 C C . ALA B 1 92 ? 4.684 -12.648 -5.434 1 85.5 92 ALA B C 1
ATOM 3537 O O . ALA B 1 92 ? 4.184 -11.734 -4.773 1 85.5 92 ALA B O 1
ATOM 3538 N N . PHE B 1 93 ? 4.602 -13.883 -5.094 1 84.06 93 PHE B N 1
ATOM 3539 C CA . PHE B 1 93 ? 3.852 -14.289 -3.912 1 84.06 93 PHE B CA 1
ATOM 3540 C C . PHE B 1 93 ? 4.488 -13.734 -2.646 1 84.06 93 PHE B C 1
ATOM 3542 O O . PHE B 1 93 ? 3.791 -13.242 -1.756 1 84.06 93 PHE B O 1
ATOM 3549 N N . ALA B 1 94 ? 5.758 -13.836 -2.566 1 85.5 94 ALA B N 1
ATOM 3550 C CA . ALA B 1 94 ? 6.461 -13.352 -1.382 1 85.5 94 ALA B CA 1
ATOM 3551 C C . ALA B 1 94 ? 6.242 -11.852 -1.185 1 85.5 94 ALA B C 1
ATOM 3553 O O . ALA B 1 94 ? 5.973 -11.398 -0.069 1 85.5 94 ALA B O 1
ATOM 3554 N N . LEU B 1 95 ? 6.324 -11.141 -2.283 1 87.5 95 LEU B N 1
ATOM 3555 C CA . LEU B 1 95 ? 6.215 -9.688 -2.203 1 87.5 95 LEU B CA 1
ATOM 3556 C C . LEU B 1 95 ? 4.762 -9.266 -2.02 1 87.5 95 LEU B C 1
ATOM 3558 O O . LEU B 1 95 ? 4.484 -8.211 -1.439 1 87.5 95 LEU B O 1
ATOM 3562 N N . ALA B 1 96 ? 3.867 -10.07 -2.467 1 89.88 96 ALA B N 1
ATOM 3563 C CA . ALA B 1 96 ? 2.451 -9.711 -2.439 1 89.88 96 ALA B CA 1
ATOM 3564 C C . ALA B 1 96 ? 1.822 -10.07 -1.095 1 89.88 96 ALA B C 1
ATOM 3566 O O . ALA B 1 96 ? 0.736 -9.586 -0.763 1 89.88 96 ALA B O 1
ATOM 3567 N N . GLN B 1 97 ? 2.426 -10.914 -0.343 1 87.44 97 GLN B N 1
ATOM 3568 C CA . GLN B 1 97 ? 1.811 -11.5 0.841 1 87.44 97 GLN B CA 1
ATOM 3569 C C . GLN B 1 97 ? 1.347 -10.422 1.814 1 87.44 97 GLN B C 1
ATOM 3571 O O . GLN B 1 97 ? 0.213 -10.461 2.295 1 87.44 97 GLN B O 1
ATOM 3576 N N . SER B 1 98 ? 2.184 -9.477 2.096 1 82.75 98 SER B N 1
ATOM 3577 C CA . SER B 1 98 ? 1.845 -8.438 3.061 1 82.75 98 SER B CA 1
ATOM 3578 C C . SER B 1 98 ? 0.633 -7.633 2.602 1 82.75 98 SER B C 1
ATOM 3580 O O . SER B 1 98 ? -0.208 -7.246 3.416 1 82.75 98 SER B O 1
ATOM 3582 N N . HIS B 1 99 ? 0.581 -7.355 1.347 1 84.44 99 HIS B N 1
ATOM 3583 C CA . HIS B 1 99 ? -0.549 -6.633 0.772 1 84.44 99 HIS B CA 1
ATOM 3584 C C . HIS B 1 99 ? -1.819 -7.477 0.814 1 84.44 99 HIS B C 1
ATOM 3586 O O . HIS B 1 99 ? -2.887 -6.977 1.18 1 84.44 99 HIS B O 1
ATOM 3592 N N . LEU B 1 100 ? -1.7 -8.695 0.464 1 87.69 100 LEU B N 1
ATOM 3593 C CA . LEU B 1 100 ? -2.852 -9.586 0.378 1 87.69 100 LEU B CA 1
ATOM 3594 C C . LEU B 1 100 ? -3.445 -9.844 1.76 1 87.69 100 LEU B C 1
ATOM 3596 O O . LEU B 1 100 ? -4.656 -10.039 1.894 1 87.69 100 LEU B O 1
ATOM 3600 N N . ASN B 1 101 ? -2.65 -9.82 2.764 1 83.06 101 ASN B N 1
ATOM 3601 C CA . ASN B 1 101 ? -3.127 -9.977 4.137 1 83.06 101 ASN B CA 1
ATOM 3602 C C . ASN B 1 101 ? -4.121 -8.875 4.508 1 83.06 101 ASN B C 1
ATOM 3604 O O . ASN B 1 101 ? -4.957 -9.07 5.391 1 83.06 101 ASN B O 1
ATOM 3608 N N . LYS B 1 102 ? -4.086 -7.82 3.791 1 77.19 102 LYS B N 1
ATOM 3609 C CA . LYS B 1 102 ? -4.938 -6.676 4.113 1 77.19 102 LYS B CA 1
ATOM 3610 C C . LYS B 1 102 ? -6.227 -6.707 3.299 1 77.19 102 LYS B C 1
ATOM 3612 O O . LYS 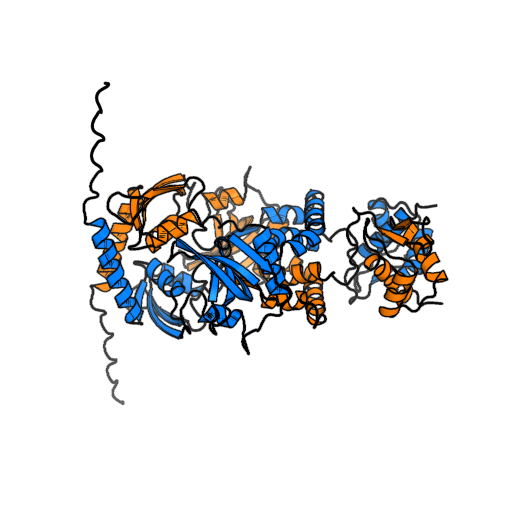B 1 102 ? -7.211 -6.059 3.662 1 77.19 102 LYS B O 1
ATOM 3617 N N . VAL B 1 103 ? -6.184 -7.449 2.244 1 83.19 103 VAL B N 1
ATOM 3618 C CA . VAL B 1 103 ? -7.289 -7.27 1.31 1 83.19 103 VAL B CA 1
ATOM 3619 C C . VAL B 1 103 ? -8.023 -8.602 1.117 1 83.19 103 VAL B C 1
ATOM 3621 O O . VAL B 1 103 ? -9.141 -8.625 0.602 1 83.19 103 VAL B O 1
ATOM 3624 N N . LEU B 1 104 ? -7.473 -9.672 1.552 1 84.38 104 LEU B N 1
ATOM 3625 C CA . LEU B 1 104 ? -8.125 -10.961 1.356 1 84.38 104 LEU B CA 1
ATOM 3626 C C . LEU B 1 104 ? -8.797 -11.43 2.643 1 84.38 104 LEU B C 1
ATOM 3628 O O . LEU B 1 104 ? -8.258 -11.242 3.734 1 84.38 104 LEU B O 1
ATOM 3632 N N . PRO B 1 105 ? -9.852 -12.102 2.479 1 76.81 105 PRO B N 1
ATOM 3633 C CA . PRO B 1 105 ? -10.445 -12.758 3.646 1 76.81 105 PRO B CA 1
ATOM 3634 C C . PRO B 1 105 ? -9.531 -13.828 4.246 1 76.81 105 PRO B C 1
ATOM 3636 O O . PRO B 1 105 ? -8.773 -14.469 3.52 1 76.81 105 PRO B O 1
ATOM 3639 N N . PRO B 1 106 ? -9.617 -14.008 5.504 1 77.5 106 PRO B N 1
ATOM 3640 C CA . PRO B 1 106 ? -8.773 -15 6.168 1 77.5 106 PRO B CA 1
ATOM 3641 C C . PRO B 1 106 ? -8.93 -16.391 5.574 1 77.5 106 PRO B C 1
ATOM 3643 O O . PRO B 1 106 ? -7.949 -17.141 5.469 1 77.5 106 PRO B O 1
ATOM 3646 N N . SER B 1 107 ? -10.117 -16.766 5.176 1 74.31 107 SER B N 1
ATOM 3647 C CA . SER B 1 107 ? -10.352 -18.094 4.613 1 74.31 107 SER B CA 1
ATOM 3648 C C . SER B 1 107 ? -9.578 -18.281 3.314 1 74.31 107 SER B C 1
ATOM 3650 O O . SER B 1 107 ? -9.07 -19.375 3.045 1 74.31 107 SER B O 1
ATOM 3652 N N . ILE B 1 108 ? -9.555 -17.281 2.596 1 77.12 108 ILE B N 1
ATOM 3653 C CA . ILE B 1 108 ? -8.828 -17.359 1.337 1 77.12 108 ILE B CA 1
ATOM 3654 C C . ILE B 1 108 ? -7.324 -17.359 1.613 1 77.12 108 ILE B C 1
ATOM 3656 O O . ILE B 1 108 ? -6.566 -18.078 0.959 1 77.12 108 ILE B O 1
ATOM 3660 N N . LEU B 1 109 ? -6.859 -16.516 2.561 1 84.62 109 LEU B N 1
ATOM 3661 C CA . LEU B 1 109 ? -5.457 -16.516 2.955 1 84.62 109 LEU B CA 1
ATOM 3662 C C . LEU B 1 109 ? -5.008 -17.891 3.406 1 84.62 109 LEU B C 1
ATOM 3664 O O . LEU B 1 109 ? -3.887 -18.312 3.105 1 84.62 109 LEU B O 1
ATOM 3668 N N . GLU B 1 110 ? -5.871 -18.484 4.094 1 78.94 110 GLU B N 1
ATOM 3669 C CA . GLU B 1 110 ? -5.562 -19.844 4.551 1 78.94 110 GLU B CA 1
ATOM 3670 C C . GLU B 1 110 ? -5.359 -20.781 3.373 1 78.94 110 GLU B C 1
ATOM 3672 O O . GLU B 1 110 ? -4.477 -21.641 3.404 1 78.94 110 GLU B O 1
ATOM 3677 N N . LEU B 1 111 ? -6.188 -20.656 2.377 1 71.56 111 LEU B N 1
ATOM 3678 C CA . LEU B 1 111 ? -6.07 -21.469 1.175 1 71.56 111 LEU B CA 1
ATOM 3679 C C . LEU B 1 111 ? -4.762 -21.172 0.447 1 71.56 111 LEU B C 1
ATOM 3681 O O . LEU B 1 111 ? -4.203 -22.047 -0.216 1 71.56 111 LEU B O 1
ATOM 3685 N N . LEU B 1 112 ? -4.262 -19.969 0.611 1 81.31 112 LEU B N 1
ATOM 3686 C CA . LEU B 1 112 ? -3.061 -19.547 -0.1 1 81.31 112 LEU B CA 1
ATOM 3687 C C . LEU B 1 112 ? -1.813 -19.797 0.739 1 81.31 112 LEU B C 1
ATOM 3689 O O . LEU B 1 112 ? -0.691 -19.688 0.243 1 81.31 112 LEU B O 1
ATOM 3693 N N . ALA B 1 113 ? -1.98 -20.109 2 1 80.56 113 ALA B N 1
ATOM 3694 C CA . ALA B 1 113 ? -0.871 -20.266 2.938 1 80.56 113 ALA B CA 1
ATOM 3695 C C . ALA B 1 113 ? 0.204 -21.188 2.367 1 80.56 113 ALA B C 1
ATOM 3697 O O . ALA B 1 113 ? 1.393 -20.859 2.402 1 80.56 113 ALA B O 1
ATOM 3698 N N . PRO B 1 114 ? -0.159 -22.312 1.771 1 72.12 114 PRO B N 1
ATOM 3699 C CA . PRO B 1 114 ? 0.869 -23.188 1.2 1 72.12 114 PRO B CA 1
ATOM 3700 C C . PRO B 1 114 ? 1.66 -22.516 0.081 1 72.12 114 PRO B C 1
ATOM 3702 O O . PRO B 1 114 ? 2.857 -22.766 -0.072 1 72.12 114 PRO B O 1
ATOM 3705 N N . HIS B 1 115 ? 0.976 -21.719 -0.709 1 76.12 115 HIS B N 1
ATOM 3706 C CA . HIS B 1 115 ? 1.651 -21 -1.787 1 76.12 115 HIS B CA 1
ATOM 3707 C C . HIS B 1 115 ? 2.668 -20.016 -1.237 1 76.12 115 HIS B C 1
ATOM 3709 O O . HIS B 1 115 ? 3.779 -19.906 -1.759 1 76.12 115 HIS B O 1
ATOM 3715 N N . PHE B 1 116 ? 2.295 -19.312 -0.185 1 82.38 116 PHE B N 1
ATOM 3716 C CA . PHE B 1 116 ? 3.223 -18.375 0.449 1 82.38 116 PHE B CA 1
ATOM 3717 C C . PHE B 1 116 ? 4.418 -19.125 1.036 1 82.38 116 PHE B C 1
ATOM 3719 O O . PHE B 1 116 ? 5.562 -18.703 0.86 1 82.38 116 PHE B O 1
ATOM 3726 N N . ASP B 1 117 ? 4.102 -20.188 1.688 1 77.19 117 ASP B N 1
ATOM 3727 C CA . ASP B 1 117 ? 5.164 -20.984 2.295 1 77.19 117 ASP B CA 1
ATOM 3728 C C . ASP B 1 117 ? 6.125 -21.516 1.234 1 77.19 117 ASP B C 1
ATOM 3730 O O . ASP B 1 117 ? 7.344 -21.453 1.404 1 77.19 117 ASP B O 1
ATOM 3734 N N . LEU B 1 118 ? 5.559 -22.047 0.205 1 72.44 118 LEU B N 1
ATOM 3735 C CA . LEU B 1 118 ? 6.363 -22.562 -0.894 1 72.44 118 LEU B CA 1
ATOM 3736 C C . LEU B 1 118 ? 7.219 -21.453 -1.508 1 72.44 118 LEU B C 1
ATOM 3738 O O . LEU B 1 118 ? 8.398 -21.672 -1.812 1 72.44 118 LEU B O 1
ATOM 3742 N N . ALA B 1 119 ? 6.598 -20.359 -1.745 1 79.12 119 ALA B N 1
ATOM 3743 C CA . ALA B 1 119 ? 7.32 -19.219 -2.314 1 79.12 119 ALA B CA 1
ATOM 3744 C C . ALA B 1 119 ? 8.523 -18.844 -1.453 1 79.12 119 ALA B C 1
ATOM 3746 O O . ALA B 1 119 ? 9.633 -18.688 -1.964 1 79.12 119 ALA B O 1
ATOM 3747 N N . HIS B 1 120 ? 8.305 -18.781 -0.169 1 78.5 120 HIS B N 1
ATOM 3748 C CA . HIS B 1 120 ? 9.375 -18.422 0.749 1 78.5 120 HIS B CA 1
ATOM 3749 C C . HIS B 1 120 ? 10.469 -19.484 0.763 1 78.5 120 HIS B C 1
ATOM 3751 O O . HIS B 1 120 ? 11.656 -19.156 0.716 1 78.5 120 HIS B O 1
ATOM 3757 N N . ARG B 1 121 ? 10.102 -20.656 0.823 1 72.5 121 ARG B N 1
ATOM 3758 C CA . ARG B 1 121 ? 11.062 -21.75 0.842 1 72.5 121 ARG B CA 1
ATOM 3759 C C . ARG B 1 121 ? 11.891 -21.781 -0.442 1 72.5 121 ARG B C 1
ATOM 3761 O O . ARG B 1 121 ? 13.102 -21.984 -0.401 1 72.5 121 ARG B O 1
ATOM 3768 N N . GLN B 1 122 ? 11.203 -21.656 -1.494 1 69.81 122 GLN B N 1
ATOM 3769 C CA . GLN B 1 122 ? 11.883 -21.672 -2.783 1 69.81 122 GLN B CA 1
ATOM 3770 C C . GLN B 1 122 ? 12.898 -20.531 -2.881 1 69.81 122 GLN B C 1
ATOM 3772 O O . GLN B 1 122 ? 14.023 -20.734 -3.35 1 69.81 122 GLN B O 1
ATOM 3777 N N . LEU B 1 123 ? 12.531 -19.406 -2.525 1 76 123 LEU B N 1
ATOM 3778 C CA . LEU B 1 123 ? 13.43 -18.25 -2.588 1 76 123 LEU B CA 1
ATOM 3779 C C . LEU B 1 123 ? 14.609 -18.438 -1.642 1 76 123 LEU B C 1
ATOM 3781 O O . LEU B 1 123 ? 15.734 -18.031 -1.96 1 76 123 LEU B O 1
ATOM 3785 N N . GLN B 1 124 ? 14.305 -18.938 -0.507 1 72 124 GLN B N 1
ATOM 3786 C CA . GLN B 1 124 ? 15.367 -19.188 0.461 1 72 124 GLN B CA 1
ATOM 3787 C C . GLN B 1 124 ? 16.359 -20.219 -0.057 1 72 124 GLN B C 1
ATOM 3789 O O . GLN B 1 124 ? 17.547 -20.156 0.272 1 72 124 GLN B O 1
ATOM 3794 N N . GLY B 1 125 ? 15.891 -21.141 -0.739 1 65.19 125 GLY B N 1
ATOM 3795 C CA . GLY B 1 125 ? 16.734 -22.203 -1.269 1 65.19 125 GLY B CA 1
ATOM 3796 C C . GLY B 1 125 ? 17.594 -21.75 -2.436 1 65.1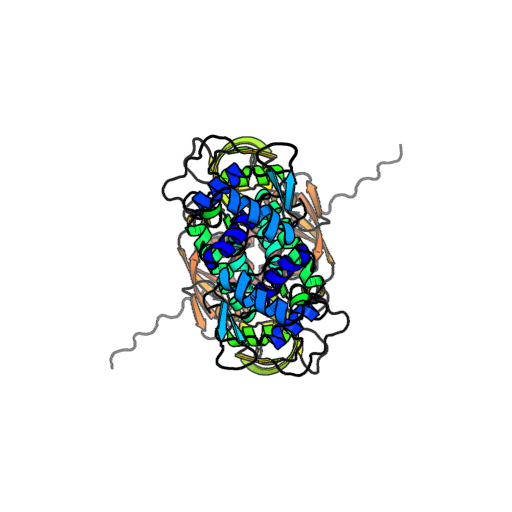9 125 GLY B C 1
ATOM 3797 O O . GLY B 1 125 ? 18.562 -22.422 -2.795 1 65.19 125 GLY B O 1
ATOM 3798 N N . LEU B 1 126 ? 17.234 -20.625 -3.021 1 62.19 126 LEU B N 1
ATOM 3799 C CA . LEU B 1 126 ? 17.969 -20.125 -4.176 1 62.19 126 LEU B CA 1
ATOM 3800 C C . LEU B 1 126 ? 19.125 -19.234 -3.732 1 62.19 126 LEU B C 1
ATOM 3802 O O . LEU B 1 126 ? 19.109 -18.016 -3.953 1 62.19 126 LEU B O 1
ATOM 3806 N N . GLU B 1 127 ? 20.016 -19.656 -2.869 1 57.72 127 GLU B N 1
ATOM 3807 C CA . GLU B 1 127 ? 21.094 -18.875 -2.277 1 57.72 127 GLU B CA 1
ATOM 3808 C C . GLU B 1 127 ? 21.797 -18.031 -3.33 1 57.72 127 GLU B C 1
ATOM 3810 O O . GLU B 1 127 ? 22.188 -16.891 -3.062 1 57.72 127 GLU B O 1
ATOM 3815 N N . HIS B 1 128 ? 21.891 -18.578 -4.574 1 63.22 128 HIS B N 1
ATOM 3816 C CA . HIS B 1 128 ? 22.703 -17.859 -5.547 1 63.22 128 HIS B CA 1
ATOM 3817 C C . HIS B 1 128 ? 21.844 -17.172 -6.594 1 63.22 128 HIS B C 1
ATOM 3819 O O . HIS B 1 128 ? 22.375 -16.578 -7.543 1 63.22 128 HIS B O 1
ATOM 3825 N N . ASN B 1 129 ? 20.594 -17.125 -6.367 1 68.62 129 ASN B N 1
ATOM 3826 C CA . ASN B 1 129 ? 19.703 -16.469 -7.316 1 68.62 129 ASN B CA 1
ATOM 3827 C C . ASN B 1 129 ? 19.375 -15.039 -6.891 1 68.62 129 ASN B C 1
ATOM 3829 O O . ASN B 1 129 ? 18.922 -14.812 -5.77 1 68.62 129 ASN B O 1
ATOM 3833 N N . PRO B 1 130 ? 19.797 -14.055 -7.703 1 73.31 130 PRO B N 1
ATOM 3834 C CA . PRO B 1 130 ? 19.547 -12.648 -7.383 1 73.31 130 PRO B CA 1
ATOM 3835 C C . PRO B 1 130 ? 18.094 -12.375 -7.02 1 73.31 130 PRO B C 1
ATOM 3837 O O . PRO B 1 130 ? 17.812 -11.484 -6.211 1 73.31 130 PRO B O 1
ATOM 3840 N N . LEU B 1 131 ? 17.234 -13.18 -7.512 1 74.06 131 LEU B N 1
ATOM 3841 C CA . LEU B 1 131 ? 15.812 -12.961 -7.254 1 74.06 131 LEU B CA 1
ATOM 3842 C C . LEU B 1 131 ? 15.461 -13.312 -5.816 1 74.06 131 LEU B C 1
ATOM 3844 O O . LEU B 1 131 ? 14.531 -12.742 -5.242 1 74.06 131 LEU B O 1
ATOM 3848 N N . ALA B 1 132 ? 16.203 -14.18 -5.258 1 74.19 132 ALA B N 1
ATOM 3849 C CA . ALA B 1 132 ? 15.953 -14.617 -3.885 1 74.19 132 ALA B CA 1
ATOM 3850 C C . ALA B 1 132 ? 16.219 -13.484 -2.895 1 74.19 132 ALA B C 1
ATOM 3852 O O . ALA B 1 132 ? 15.594 -13.422 -1.831 1 74.19 132 ALA B O 1
ATOM 3853 N N . ASN B 1 133 ? 17.047 -12.555 -3.25 1 79 133 ASN B N 1
ATOM 3854 C CA . ASN B 1 133 ? 17.422 -11.469 -2.35 1 79 133 ASN B CA 1
ATOM 3855 C C . ASN B 1 133 ? 16.609 -10.203 -2.631 1 79 133 ASN B C 1
ATOM 3857 O O . ASN B 1 133 ? 16.719 -9.219 -1.906 1 79 133 ASN B O 1
ATOM 3861 N N . TRP B 1 134 ? 15.836 -10.266 -3.607 1 82.5 134 TRP B N 1
ATOM 3862 C CA . TRP B 1 134 ? 15.117 -9.086 -4.066 1 82.5 134 TRP B CA 1
ATOM 3863 C C . TRP B 1 134 ? 14.18 -8.562 -2.982 1 82.5 134 TRP B C 1
ATOM 3865 O O . TRP B 1 134 ? 14.117 -7.352 -2.738 1 82.5 134 TRP B O 1
ATOM 3875 N N . PRO B 1 135 ? 13.469 -9.453 -2.227 1 80.88 135 PRO B N 1
ATOM 3876 C CA . PRO B 1 135 ? 12.578 -8.938 -1.187 1 80.88 135 PRO B CA 1
ATOM 3877 C C . PRO B 1 135 ? 13.312 -8.094 -0.144 1 80.88 135 PRO B C 1
ATOM 3879 O O . PRO B 1 135 ? 12.719 -7.188 0.444 1 80.88 135 PRO B O 1
ATOM 3882 N N . GLY B 1 136 ? 14.516 -8.367 0.022 1 85.81 136 GLY B N 1
ATOM 3883 C CA . GLY B 1 136 ? 15.312 -7.609 0.973 1 85.81 136 GLY B CA 1
ATOM 3884 C C . GLY B 1 136 ? 15.82 -6.297 0.408 1 85.81 136 GLY B C 1
ATOM 3885 O O . GLY B 1 136 ? 16.312 -5.441 1.151 1 85.81 136 GLY B O 1
ATOM 3886 N N . ARG B 1 137 ? 15.648 -6.082 -0.871 1 89.56 137 ARG B N 1
ATOM 3887 C CA . ARG B 1 137 ? 16.234 -4.922 -1.531 1 89.56 137 ARG B CA 1
ATOM 3888 C C . ARG B 1 137 ? 15.164 -3.957 -2.012 1 89.56 137 ARG B C 1
ATOM 3890 O O . ARG B 1 137 ? 15.469 -2.914 -2.596 1 89.56 137 ARG B O 1
ATOM 3897 N N . VAL B 1 138 ? 13.969 -4.348 -1.748 1 89.25 138 VAL B N 1
ATOM 3898 C CA . VAL B 1 138 ? 12.875 -3.473 -2.154 1 89.25 138 VAL B CA 1
ATOM 3899 C C . VAL B 1 138 ? 11.922 -3.266 -0.985 1 89.25 138 VAL B C 1
ATOM 3901 O O . VAL B 1 138 ? 11.672 -4.188 -0.203 1 89.25 138 VAL B O 1
ATOM 3904 N N . ARG B 1 139 ? 11.398 -2.066 -0.862 1 87.69 139 ARG B N 1
ATOM 3905 C CA . ARG B 1 139 ? 10.438 -1.743 0.188 1 87.69 139 ARG B CA 1
ATOM 3906 C C . ARG B 1 139 ? 9.414 -0.731 -0.304 1 87.69 139 ARG B C 1
ATOM 3908 O O . ARG B 1 139 ? 9.742 0.169 -1.079 1 87.69 139 ARG B O 1
ATOM 3915 N N . VAL B 1 140 ? 8.219 -0.977 0.128 1 81.75 140 VAL B N 1
ATOM 3916 C CA . VAL B 1 140 ? 7.176 0.028 -0.021 1 81.75 140 VAL B CA 1
ATOM 3917 C C . VAL B 1 140 ? 6.836 0.628 1.342 1 81.75 140 VAL B C 1
ATOM 3919 O O . VAL B 1 140 ? 6.52 -0.099 2.285 1 81.75 140 VAL B O 1
ATOM 3922 N N . ILE B 1 141 ? 6.918 1.895 1.436 1 81.19 141 ILE B N 1
ATOM 3923 C CA . ILE B 1 141 ? 6.656 2.543 2.717 1 81.19 141 ILE B CA 1
ATOM 3924 C C . ILE B 1 141 ? 5.57 3.6 2.549 1 81.19 141 ILE B C 1
ATOM 3926 O O . ILE B 1 141 ? 5.371 4.129 1.451 1 81.19 141 ILE B O 1
ATOM 3930 N N . PRO B 1 142 ? 4.77 3.824 3.586 1 76.75 142 PRO B N 1
ATOM 3931 C CA . PRO B 1 142 ? 3.715 4.84 3.516 1 76.75 142 PRO B CA 1
ATOM 3932 C C . PRO B 1 142 ? 4.266 6.258 3.395 1 76.75 142 PRO B C 1
ATOM 3934 O O . PRO B 1 142 ? 5.445 6.488 3.664 1 76.75 142 PRO B O 1
ATOM 3937 N N . ASN B 1 143 ? 3.244 7.059 2.883 1 75 143 ASN B N 1
ATOM 3938 C CA . ASN B 1 143 ? 3.568 8.477 2.863 1 75 143 ASN B CA 1
ATOM 3939 C C . ASN B 1 143 ? 3.307 9.133 4.215 1 75 143 ASN B C 1
ATOM 3941 O O . ASN B 1 143 ? 2.211 9.016 4.766 1 75 143 ASN B O 1
ATOM 3945 N N . GLY B 1 144 ? 4.281 9.594 4.844 1 75 144 GLY B N 1
ATOM 3946 C CA . GLY B 1 144 ? 4.09 10.25 6.133 1 75 144 GLY B CA 1
ATOM 3947 C C . GLY B 1 144 ? 4.199 9.289 7.305 1 75 144 GLY B C 1
ATOM 3948 O O . GLY B 1 144 ? 4.797 8.219 7.184 1 75 144 GLY B O 1
ATOM 3949 N N . LYS B 1 145 ? 3.582 9.703 8.414 1 78.62 145 LYS B N 1
ATOM 3950 C CA . LYS B 1 145 ? 3.66 8.906 9.633 1 78.62 145 LYS B CA 1
ATOM 3951 C C . LYS B 1 145 ? 2.629 7.781 9.617 1 78.62 145 LYS B C 1
ATOM 3953 O O . LYS B 1 145 ? 1.444 8.023 9.375 1 78.62 145 LYS B O 1
ATOM 3958 N N . ALA B 1 146 ? 3.133 6.641 9.773 1 77.19 146 ALA B N 1
ATOM 3959 C CA . ALA B 1 146 ? 2.244 5.484 9.883 1 77.19 146 ALA B CA 1
ATOM 3960 C C . ALA B 1 146 ? 1.997 5.129 11.352 1 77.19 146 ALA B C 1
ATOM 3962 O O . ALA B 1 146 ? 2.936 4.82 12.086 1 77.19 146 ALA B O 1
ATOM 3963 N N . LEU B 1 147 ? 0.709 5.195 11.766 1 84 147 LEU B N 1
ATOM 3964 C CA . LEU B 1 147 ? 0.333 4.742 13.102 1 84 147 LEU B CA 1
ATOM 3965 C C . LEU B 1 147 ? 0.253 3.219 13.156 1 84 147 LEU B C 1
ATOM 3967 O O . LEU B 1 147 ? 0.236 2.557 12.117 1 84 147 LEU B O 1
ATOM 3971 N N . LEU B 1 148 ? 0.293 2.76 14.328 1 86.25 148 LEU B N 1
ATOM 3972 C CA . LEU B 1 148 ? 0.151 1.315 14.484 1 86.25 148 LEU B CA 1
ATOM 3973 C C . LEU B 1 148 ? -1.279 0.875 14.195 1 86.25 148 LEU B C 1
ATOM 3975 O O . LEU B 1 148 ? -2.234 1.507 14.656 1 86.25 148 LEU B O 1
ATOM 3979 N N . PRO B 1 149 ? -1.396 -0.152 13.445 1 84.56 149 PRO B N 1
ATOM 3980 C CA . PRO B 1 149 ? -2.736 -0.561 13.016 1 84.56 149 PRO B CA 1
ATOM 3981 C C . PRO B 1 149 ? -3.627 -0.98 14.18 1 84.56 149 PRO B C 1
ATOM 3983 O O . PRO B 1 149 ? -3.143 -1.555 15.164 1 84.56 149 PRO B O 1
ATOM 3986 N N . ALA B 1 150 ? -4.867 -0.672 14.016 1 87.38 150 ALA B N 1
ATOM 3987 C CA . ALA B 1 150 ? -5.867 -1.146 14.969 1 87.38 150 ALA B CA 1
ATOM 3988 C C . ALA B 1 150 ? -6.105 -2.645 14.812 1 87.38 150 ALA B C 1
ATOM 3990 O O . ALA B 1 150 ? -6.238 -3.146 13.695 1 87.38 150 ALA B O 1
ATOM 3991 N N . ALA B 1 151 ? -6.16 -3.348 15.844 1 82.06 151 ALA B N 1
ATOM 3992 C CA . ALA B 1 151 ? -6.316 -4.801 15.805 1 82.06 151 ALA B CA 1
ATOM 3993 C C . ALA B 1 151 ? -7.773 -5.188 15.562 1 82.06 151 ALA B C 1
ATOM 3995 O O . ALA B 1 151 ? -8.68 -4.656 16.203 1 82.06 151 ALA B O 1
ATOM 3996 N N . VAL B 1 152 ? -8 -5.957 14.578 1 87.25 152 VAL B N 1
ATOM 3997 C CA . VAL B 1 152 ? -9.32 -6.527 14.32 1 87.25 152 VAL B CA 1
ATOM 3998 C C . VAL B 1 152 ? -9.32 -8.016 14.68 1 87.25 152 VAL B C 1
ATOM 4000 O O . VAL B 1 152 ? -8.422 -8.758 14.281 1 87.25 152 VAL B O 1
ATOM 4003 N N . GLU B 1 153 ? -10.281 -8.398 15.406 1 87.06 153 GLU B N 1
ATOM 4004 C CA . GLU B 1 153 ? -10.391 -9.812 15.758 1 87.06 153 GLU B CA 1
ATOM 4005 C C . GLU B 1 153 ? -10.562 -10.68 14.508 1 87.06 153 GLU B C 1
ATOM 4007 O O . GLU B 1 153 ? -11.32 -10.328 13.602 1 87.06 153 GLU B O 1
ATOM 4012 N N . ALA B 1 154 ? -9.953 -11.766 14.516 1 82.5 154 ALA B N 1
ATOM 4013 C CA . ALA B 1 154 ? -9.953 -12.656 13.352 1 82.5 154 ALA B CA 1
ATOM 4014 C C . ALA B 1 154 ? -11.367 -13.125 13.016 1 82.5 154 ALA B C 1
ATOM 4016 O O . ALA B 1 154 ? -11.727 -13.219 11.844 1 82.5 154 ALA B O 1
ATOM 4017 N N . THR B 1 155 ? -12.109 -13.414 14.016 1 86.69 155 THR B N 1
ATOM 4018 C CA . THR B 1 155 ? -13.469 -13.898 13.805 1 86.69 155 THR B CA 1
ATOM 4019 C C . THR B 1 155 ? -14.328 -12.82 13.172 1 86.69 155 THR B C 1
ATOM 4021 O O . THR B 1 155 ? -15.141 -13.102 12.281 1 86.69 155 THR B O 1
ATOM 4024 N N . VAL B 1 156 ? -14.18 -11.617 13.625 1 92.44 156 VAL B N 1
ATOM 4025 C CA . VAL B 1 156 ? -14.914 -10.492 13.055 1 92.44 156 VAL B CA 1
ATOM 4026 C C . VAL B 1 156 ? -14.539 -10.312 11.586 1 92.44 156 VAL B C 1
ATOM 4028 O O . VAL B 1 156 ? -15.406 -10.18 10.727 1 92.44 156 VAL B O 1
ATOM 4031 N N . TRP B 1 157 ? -13.273 -10.328 11.383 1 88.25 157 TRP B N 1
ATOM 4032 C CA . TRP B 1 157 ? -12.805 -10.203 10.008 1 88.25 157 TRP B CA 1
ATOM 4033 C C . TRP B 1 157 ? -13.414 -11.281 9.117 1 88.25 157 TRP B C 1
ATOM 4035 O O . TRP B 1 157 ? -13.883 -10.992 8.023 1 88.25 157 TRP B O 1
ATOM 4045 N N . SER B 1 158 ? -13.383 -12.461 9.57 1 86.56 158 SER B N 1
ATOM 4046 C CA . SER B 1 158 ? -13.891 -13.586 8.789 1 86.56 158 SER B CA 1
ATOM 4047 C C . SER B 1 158 ? -15.383 -13.43 8.5 1 86.56 158 SER B C 1
ATOM 4049 O O . SER B 1 158 ? -15.82 -13.625 7.363 1 86.56 158 SER B O 1
ATOM 4051 N N . GLU B 1 159 ? -16.125 -13.062 9.5 1 92.5 159 GLU B N 1
ATOM 4052 C CA . GLU B 1 159 ? -17.578 -12.906 9.344 1 92.5 159 GLU B CA 1
ATOM 4053 C C . GLU B 1 159 ? -17.906 -11.758 8.391 1 92.5 159 GLU B C 1
ATOM 4055 O O . GLU B 1 159 ? -18.797 -11.883 7.547 1 92.5 159 GLU B O 1
ATOM 4060 N N . VAL B 1 160 ? -17.203 -10.711 8.555 1 94.38 160 VAL B N 1
ATOM 4061 C CA . VAL B 1 160 ? -17.422 -9.547 7.695 1 94.38 160 VAL B CA 1
ATOM 4062 C C . VAL B 1 160 ? -17.062 -9.898 6.254 1 94.38 160 VAL B C 1
ATOM 4064 O O . VAL B 1 160 ? -17.844 -9.625 5.328 1 94.38 160 VAL B O 1
ATOM 4067 N N . ALA B 1 161 ? -15.914 -10.484 6.094 1 88.5 161 ALA B N 1
ATOM 4068 C CA . ALA B 1 161 ? -15.453 -10.859 4.762 1 88.5 161 ALA B CA 1
ATOM 4069 C C . ALA B 1 161 ? -16.438 -11.828 4.098 1 88.5 161 ALA B C 1
ATOM 4071 O O . ALA B 1 161 ? -16.734 -11.688 2.91 1 88.5 161 ALA B O 1
ATOM 4072 N N . MET B 1 162 ? -16.891 -12.719 4.82 1 86.38 162 MET B N 1
ATOM 4073 C CA . MET B 1 162 ? -17.844 -13.688 4.301 1 86.38 162 MET B CA 1
ATOM 4074 C C . MET B 1 162 ? -19.141 -12.992 3.873 1 86.38 162 MET B C 1
ATOM 4076 O O . MET B 1 162 ? -19.672 -13.289 2.805 1 86.38 162 MET B O 1
ATOM 4080 N N . ALA B 1 163 ? -19.609 -12.141 4.719 1 93.44 163 ALA B N 1
ATOM 4081 C CA . ALA B 1 163 ? -20.828 -11.414 4.41 1 93.44 163 ALA B CA 1
ATOM 4082 C C . ALA B 1 163 ? -20.688 -10.602 3.129 1 93.44 163 ALA B C 1
ATOM 4084 O O . ALA B 1 163 ? -21.594 -10.586 2.289 1 93.44 163 ALA B O 1
ATOM 4085 N N . VAL B 1 164 ? -19.625 -9.953 2.992 1 91.75 164 VAL B N 1
ATOM 4086 C CA . VAL B 1 164 ? -19.359 -9.148 1.804 1 91.75 164 VAL B CA 1
ATOM 4087 C C . VAL B 1 164 ? -19.219 -10.055 0.583 1 91.75 164 VAL B C 1
ATOM 4089 O O . VAL B 1 164 ? -19.797 -9.781 -0.474 1 91.75 164 VAL B O 1
ATOM 4092 N N . LEU B 1 165 ? -18.5 -11.117 0.756 1 83.81 165 LEU B N 1
ATOM 4093 C CA . LEU B 1 165 ? -18.219 -12.047 -0.331 1 83.81 165 LEU B CA 1
ATOM 4094 C C . LEU B 1 165 ? -19.5 -12.703 -0.828 1 83.81 165 LEU B C 1
ATOM 4096 O O . LEU B 1 165 ? -19.75 -12.766 -2.035 1 83.81 165 LEU B O 1
ATOM 4100 N N . GLU B 1 166 ? -20.297 -13.156 0.049 1 84.12 166 GLU B N 1
ATOM 4101 C CA . GLU B 1 166 ? -21.5 -13.906 -0.29 1 84.12 166 GLU B CA 1
ATOM 4102 C C . GLU B 1 166 ? -22.719 -12.984 -0.411 1 84.12 166 GLU B C 1
ATOM 4104 O O . GLU B 1 166 ? -23.828 -13.453 -0.656 1 84.12 166 GLU B O 1
ATOM 4109 N N . ARG B 1 167 ? -22.531 -11.766 -0.201 1 89.5 167 ARG B N 1
ATOM 4110 C CA . ARG B 1 167 ? -23.594 -10.773 -0.283 1 89.5 167 ARG B CA 1
ATOM 4111 C C . ARG B 1 167 ? -24.734 -11.117 0.654 1 89.5 167 ARG B C 1
ATOM 4113 O O . ARG B 1 167 ? -25.891 -11.195 0.229 1 89.5 167 ARG B O 1
ATOM 4120 N N . ARG B 1 168 ? -24.359 -11.266 1.904 1 94.56 168 ARG B N 1
ATOM 4121 C CA . ARG B 1 168 ? -25.312 -11.594 2.953 1 94.56 168 ARG B CA 1
ATOM 4122 C C . ARG B 1 168 ? -25.375 -10.484 4 1 94.56 168 ARG B C 1
ATOM 4124 O O . ARG B 1 168 ? -24.438 -9.695 4.133 1 94.56 168 ARG B O 1
ATOM 4131 N N . GLN B 1 169 ? -26.484 -10.539 4.699 1 97.06 169 GLN B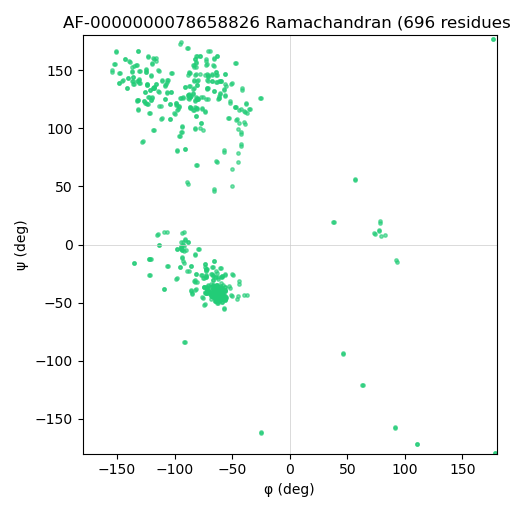 N 1
ATOM 4132 C CA . GLN B 1 169 ? -26.641 -9.57 5.777 1 97.06 169 GLN B CA 1
ATOM 4133 C C . GLN B 1 169 ? -25.719 -9.898 6.953 1 97.06 169 GLN B C 1
ATOM 4135 O O . GLN B 1 169 ? -25.297 -11.047 7.109 1 97.06 169 GLN B O 1
ATOM 4140 N N . LEU B 1 170 ? -25.391 -8.867 7.723 1 97.56 170 LEU B N 1
ATOM 4141 C CA . LEU B 1 170 ? -24.438 -8.992 8.82 1 97.56 170 LEU B CA 1
ATOM 4142 C C . LEU B 1 170 ? -24.969 -8.336 10.086 1 97.56 170 LEU B C 1
ATOM 4144 O O . LEU B 1 170 ? -25.359 -7.164 10.062 1 97.56 170 LEU B O 1
ATOM 4148 N N . ASP B 1 171 ? -25.047 -9.094 11.148 1 97.75 171 ASP B N 1
ATOM 4149 C CA . ASP B 1 171 ? -25.344 -8.531 12.469 1 97.75 171 ASP B CA 1
ATOM 4150 C C . ASP B 1 171 ? -24.047 -8.195 13.219 1 97.75 171 ASP B C 1
ATOM 4152 O O . ASP B 1 171 ? -23.156 -9.039 13.344 1 97.75 171 ASP B O 1
ATOM 4156 N N . ILE B 1 172 ? -24.016 -6.973 13.641 1 96.5 172 ILE B N 1
ATOM 4157 C CA . ILE B 1 172 ? -22.797 -6.602 14.359 1 96.5 172 ILE B CA 1
ATOM 4158 C C . ILE B 1 172 ? -23.156 -5.914 15.672 1 96.5 172 ILE B C 1
ATOM 4160 O O . ILE B 1 172 ? -24.25 -5.355 15.805 1 96.5 172 ILE B O 1
ATOM 4164 N N . ARG B 1 173 ? -22.328 -6.055 16.672 1 95.69 173 ARG B N 1
ATOM 4165 C CA . ARG B 1 173 ? -22.281 -5.215 17.859 1 95.69 173 ARG B CA 1
ATOM 4166 C C . ARG B 1 173 ? -21.156 -4.191 17.75 1 95.69 173 ARG B C 1
ATOM 4168 O O . ARG B 1 173 ? -19.984 -4.551 17.781 1 95.69 173 ARG B O 1
ATOM 4175 N N . TYR B 1 174 ? -21.547 -2.975 17.656 1 93.44 174 TYR B N 1
ATOM 4176 C CA . TYR B 1 174 ? -20.609 -1.918 17.297 1 93.44 174 TYR B CA 1
ATOM 4177 C C . TYR B 1 174 ? -20.422 -0.943 18.453 1 93.44 174 TYR B C 1
ATOM 4179 O O . TYR B 1 174 ? -21.391 -0.496 19.062 1 93.44 174 TYR B O 1
ATOM 4187 N N . HIS B 1 175 ? -19.125 -0.646 18.75 1 87.69 175 HIS B N 1
ATOM 4188 C CA . HIS B 1 175 ? -18.766 0.33 19.781 1 87.69 175 HIS B CA 1
ATOM 4189 C C . HIS B 1 175 ? -18.547 1.71 19.172 1 87.69 175 HIS B C 1
ATOM 4191 O O . HIS B 1 175 ? -17.438 2.018 18.703 1 87.69 175 HIS B O 1
ATOM 4197 N N . SER B 1 176 ? -19.609 2.52 19.25 1 77.5 176 SER B N 1
ATOM 4198 C CA . SER B 1 176 ? -19.531 3.834 18.609 1 77.5 176 SER B CA 1
ATOM 4199 C C . SER B 1 176 ? -18.812 4.836 19.516 1 77.5 176 SER B C 1
ATOM 4201 O O . SER B 1 176 ? -18.906 4.762 20.734 1 77.5 176 SER B O 1
ATOM 4203 N N . ARG B 1 177 ? -18.078 5.758 18.938 1 67.88 177 ARG B N 1
ATOM 4204 C CA . ARG B 1 177 ? -17.328 6.805 19.625 1 67.88 177 ARG B CA 1
ATOM 4205 C C . ARG B 1 177 ? -18.25 7.734 20.406 1 67.88 177 ARG B C 1
ATOM 4207 O O . ARG B 1 177 ? -17.938 8.117 21.531 1 67.88 177 ARG B O 1
ATOM 4214 N N . SER B 1 178 ? -19.25 8.188 19.688 1 59.97 178 SER B N 1
ATOM 4215 C CA . SER B 1 178 ? -20.094 9.266 20.188 1 59.97 178 SER B CA 1
ATOM 4216 C C . SER B 1 178 ? -20.844 8.844 21.453 1 59.97 178 SER B C 1
ATOM 4218 O O . SER B 1 178 ? -21.031 9.648 22.359 1 59.97 178 SER B O 1
ATOM 4220 N N . LYS B 1 179 ? -21.234 7.566 21.5 1 58.66 179 LYS B N 1
ATOM 4221 C CA . LYS B 1 179 ? -22.141 7.223 22.594 1 58.66 179 LYS B CA 1
ATOM 4222 C C . LYS B 1 179 ? -21.484 6.25 23.562 1 58.66 179 LYS B C 1
ATOM 4224 O O . LYS B 1 179 ? -22.062 5.922 24.609 1 58.66 179 LYS B O 1
ATOM 4229 N N . ALA B 1 180 ? -20.266 5.992 23.438 1 65.5 180 ALA B N 1
ATOM 4230 C CA . ALA B 1 180 ? -19.547 5.039 24.281 1 65.5 180 ALA B CA 1
ATOM 4231 C C . ALA B 1 180 ? -20.422 3.828 24.609 1 65.5 180 ALA B C 1
ATOM 4233 O O . ALA B 1 180 ? -20.344 3.285 25.719 1 65.5 180 ALA B O 1
ATOM 4234 N N . GLU B 1 181 ? -21.5 3.672 23.719 1 75.88 181 GLU B N 1
ATOM 4235 C CA . GLU B 1 181 ? -22.391 2.537 23.953 1 75.88 181 GLU B CA 1
ATOM 4236 C C . GLU B 1 181 ? -22.312 1.536 22.797 1 75.88 181 GLU B C 1
ATOM 4238 O O . GLU B 1 181 ? -21.953 1.901 21.672 1 75.88 181 GLU B O 1
ATOM 4243 N N . HIS B 1 182 ? -22.547 0.33 23.188 1 84.75 182 HIS B N 1
ATOM 4244 C CA . HIS B 1 182 ? -22.625 -0.74 22.188 1 84.75 182 HIS B CA 1
ATOM 4245 C C . HIS B 1 182 ? -24 -0.777 21.531 1 84.75 182 HIS B C 1
ATOM 4247 O O . HIS B 1 182 ? -25.031 -0.68 22.219 1 84.75 182 HIS B O 1
ATOM 4253 N N . LYS B 1 183 ? -23.984 -0.747 20.234 1 90.31 183 LYS B N 1
ATOM 4254 C CA . LYS B 1 183 ? -25.219 -0.82 19.469 1 90.31 183 LYS B CA 1
ATOM 4255 C C . LYS B 1 183 ? -25.25 -2.062 18.594 1 90.31 183 LYS B C 1
ATOM 4257 O O . LYS B 1 183 ? -24.25 -2.418 17.969 1 90.31 183 LYS B O 1
ATOM 4262 N N . ALA B 1 184 ? -26.406 -2.668 18.672 1 93.38 184 ALA B N 1
ATOM 4263 C CA . ALA B 1 184 ? -26.625 -3.771 17.75 1 93.38 184 ALA B CA 1
ATOM 4264 C C . ALA B 1 184 ? -27.172 -3.264 16.406 1 93.38 184 ALA B C 1
ATOM 4266 O O . ALA B 1 184 ? -28.156 -2.525 16.375 1 93.38 184 ALA B O 1
ATOM 4267 N N . LEU B 1 185 ? -26.5 -3.65 15.359 1 95.38 185 LEU B N 1
ATOM 4268 C CA . LEU B 1 185 ? -26.891 -3.164 14.039 1 95.38 185 LEU B CA 1
ATOM 4269 C C . LEU B 1 185 ? -26.984 -4.312 13.039 1 95.38 185 LEU B C 1
ATOM 4271 O O . LEU B 1 185 ? -26.188 -5.25 13.094 1 95.38 185 LEU B O 1
ATOM 4275 N N . ARG B 1 186 ? -28 -4.234 12.18 1 97.31 186 ARG B N 1
ATOM 4276 C CA . ARG B 1 186 ? -28.062 -5.098 11.008 1 97.31 186 ARG B CA 1
ATOM 4277 C C . ARG B 1 186 ? -27.578 -4.367 9.766 1 97.31 186 ARG B C 1
ATOM 4279 O O . ARG B 1 186 ? -28.156 -3.363 9.352 1 97.31 186 ARG B O 1
ATOM 4286 N N . ILE B 1 187 ? -26.531 -4.938 9.133 1 97.19 187 ILE B N 1
ATOM 4287 C CA . ILE B 1 187 ? -25.875 -4.227 8.047 1 97.19 187 ILE B CA 1
ATOM 4288 C C . ILE B 1 187 ? -26.031 -5 6.738 1 97.19 187 ILE B C 1
ATOM 4290 O O . ILE B 1 187 ? -26 -6.234 6.73 1 97.19 187 ILE B O 1
ATOM 4294 N N . HIS B 1 188 ? -26.297 -4.277 5.715 1 96.94 188 HIS B N 1
ATOM 4295 C CA . HIS B 1 188 ? -26.156 -4.758 4.344 1 96.94 188 HIS B CA 1
ATOM 4296 C C . HIS B 1 188 ? -24.797 -4.359 3.762 1 96.94 188 HIS B C 1
ATOM 4298 O O . HIS B 1 188 ? -24.656 -3.262 3.213 1 96.94 188 HIS B O 1
ATOM 4304 N N . PRO B 1 189 ? -23.812 -5.25 3.873 1 95.75 189 PRO B N 1
ATOM 4305 C CA . PRO B 1 189 ? -22.438 -4.891 3.521 1 95.75 189 PRO B CA 1
ATOM 4306 C C . PRO B 1 189 ? -22.25 -4.719 2.016 1 95.75 189 PRO B C 1
ATOM 4308 O O . PRO B 1 189 ? -22.828 -5.465 1.225 1 95.75 189 PRO B O 1
ATOM 4311 N N . SER B 1 190 ? -21.406 -3.789 1.629 1 93.38 190 SER B N 1
ATOM 4312 C CA . SER B 1 190 ? -21.156 -3.488 0.225 1 93.38 190 SER B CA 1
ATOM 4313 C C . SER B 1 190 ? -19.672 -3.643 -0.11 1 93.38 190 SER B C 1
ATOM 4315 O O . SER B 1 190 ? -19.312 -3.812 -1.275 1 93.38 190 SER B O 1
ATOM 4317 N N . GLY B 1 191 ? -18.859 -3.482 0.875 1 94.12 191 GLY B N 1
ATOM 4318 C CA . GLY B 1 191 ? -17.438 -3.621 0.606 1 94.12 191 GLY B CA 1
ATOM 4319 C C . GLY B 1 191 ? -16.578 -3.33 1.817 1 94.12 191 GLY B C 1
ATOM 4320 O O . GLY B 1 191 ? -17.078 -3.039 2.898 1 94.12 191 GLY B O 1
ATOM 4321 N N . ILE B 1 192 ? -15.234 -3.51 1.623 1 93 192 ILE B N 1
ATOM 4322 C CA . ILE B 1 192 ? -14.242 -3.258 2.656 1 93 192 ILE B CA 1
ATOM 4323 C C . ILE B 1 192 ? -13.18 -2.291 2.127 1 93 192 ILE B C 1
ATOM 4325 O O . ILE B 1 192 ? -12.695 -2.451 1.006 1 93 192 ILE B O 1
ATOM 4329 N N . VAL B 1 193 ? -12.898 -1.312 2.867 1 91.69 193 VAL B N 1
ATOM 4330 C CA . VAL B 1 193 ? -11.875 -0.336 2.516 1 91.69 193 VAL B CA 1
ATOM 4331 C C . VAL B 1 193 ? -10.797 -0.311 3.594 1 91.69 193 VAL B C 1
ATOM 4333 O O . VAL B 1 193 ? -11.094 -0.154 4.777 1 91.69 193 VAL B O 1
ATOM 4336 N N . SER B 1 194 ? -9.609 -0.519 3.174 1 87.44 194 SER B N 1
ATOM 4337 C CA . SER B 1 194 ? -8.477 -0.427 4.09 1 87.44 194 SER B CA 1
ATOM 4338 C C . SER B 1 194 ? -7.703 0.872 3.885 1 87.44 194 SER B C 1
ATOM 4340 O O . SER B 1 194 ? -7.215 1.143 2.787 1 87.44 194 SER B O 1
ATOM 4342 N N . ARG B 1 195 ? -7.637 1.594 4.898 1 84.56 195 ARG B N 1
ATOM 4343 C CA . ARG B 1 195 ? -6.855 2.826 4.91 1 84.56 195 ARG B CA 1
ATOM 4344 C C . ARG B 1 195 ? -5.738 2.758 5.949 1 84.56 195 ARG B C 1
ATOM 4346 O O . ARG B 1 195 ? -5.961 3.031 7.129 1 84.56 195 ARG B O 1
ATOM 4353 N N . HIS B 1 196 ? -4.574 2.447 5.41 1 76 196 HIS B N 1
ATOM 4354 C CA . HIS B 1 196 ? -3.363 2.311 6.211 1 76 196 HIS B CA 1
ATOM 4355 C C . HIS B 1 196 ? -3.617 1.479 7.461 1 76 196 HIS B C 1
ATOM 4357 O O . HIS B 1 196 ? -3.787 0.26 7.379 1 76 196 HIS B O 1
ATOM 4363 N N . ALA B 1 197 ? -3.965 2.229 8.688 1 77.88 197 ALA B N 1
ATOM 4364 C CA . ALA B 1 197 ? -3.967 1.544 9.977 1 77.88 197 ALA B CA 1
ATOM 4365 C C . ALA B 1 197 ? -5.363 1.047 10.328 1 77.88 197 ALA B C 1
ATOM 4367 O O . ALA B 1 197 ? -5.539 0.319 11.312 1 77.88 197 ALA B O 1
ATOM 4368 N N . VAL B 1 198 ? -6.348 1.365 9.469 1 87.38 198 VAL B N 1
ATOM 4369 C CA . VAL B 1 198 ? -7.711 1.021 9.852 1 87.38 198 VAL B CA 1
ATOM 4370 C C . VAL B 1 198 ? -8.445 0.418 8.656 1 87.38 198 VAL B C 1
ATOM 4372 O O . VAL B 1 198 ? -8.336 0.916 7.535 1 87.38 198 VAL B O 1
ATOM 4375 N N . SER B 1 199 ? -9.18 -0.575 8.859 1 90.75 199 SER B N 1
ATOM 4376 C CA . SER B 1 199 ? -10.078 -1.166 7.875 1 90.75 199 SER B CA 1
ATOM 4377 C C . SER B 1 199 ? -11.531 -0.834 8.188 1 90.75 199 SER B C 1
ATOM 4379 O O . SER B 1 199 ? -11.945 -0.843 9.352 1 90.75 199 SER B O 1
ATOM 4381 N N . TYR B 1 200 ? -12.273 -0.58 7.105 1 93.38 200 TYR B N 1
ATOM 4382 C CA . TYR B 1 200 ? -13.664 -0.171 7.262 1 93.38 200 TYR B CA 1
ATOM 4383 C C . TYR B 1 200 ? -14.594 -1.108 6.504 1 93.38 200 TYR B C 1
ATOM 4385 O O . TYR B 1 200 ? -14.305 -1.499 5.371 1 93.38 200 TYR B O 1
ATOM 4393 N N . LEU B 1 201 ? -15.656 -1.413 7.156 1 96.06 201 LEU B N 1
ATOM 4394 C CA . LEU B 1 201 ? -16.797 -2.02 6.473 1 96.06 201 LEU B CA 1
ATOM 4395 C C . LEU B 1 201 ? -17.719 -0.949 5.906 1 96.06 201 LEU B C 1
ATOM 4397 O O . LEU B 1 201 ? -18.109 -0.026 6.621 1 96.06 201 LEU B O 1
ATOM 4401 N N . VAL B 1 202 ? -17.953 -1.046 4.676 1 95.38 202 VAL B N 1
ATOM 4402 C CA . VAL B 1 202 ? -18.891 -0.134 4.023 1 95.38 202 VAL B CA 1
ATOM 4403 C C . VAL B 1 202 ? -20.219 -0.841 3.783 1 95.38 202 VAL B C 1
ATOM 4405 O O . VAL B 1 202 ? -20.25 -1.962 3.268 1 95.38 202 VAL B O 1
ATOM 4408 N N . GLY B 1 203 ? -21.25 -0.157 4.172 1 94.81 203 GLY B N 1
ATOM 4409 C CA . GLY B 1 203 ? -22.562 -0.762 3.971 1 94.81 203 GLY B CA 1
ATOM 4410 C C . GLY B 1 203 ? -23.703 0.093 4.488 1 94.81 203 GLY B C 1
ATOM 4411 O O . GLY B 1 203 ? -23.469 1.184 5.016 1 94.81 203 GLY B O 1
ATOM 4412 N N . ARG B 1 204 ? -24.875 -0.454 4.32 1 94.75 204 ARG B N 1
ATOM 4413 C CA . ARG B 1 204 ? -26.094 0.209 4.758 1 94.75 204 ARG B CA 1
ATOM 4414 C C . ARG B 1 204 ? -26.688 -0.485 5.98 1 94.75 204 ARG B C 1
ATOM 4416 O O . ARG B 1 204 ? -26.703 -1.715 6.055 1 94.75 204 ARG B O 1
ATOM 4423 N N . VAL B 1 205 ? -27.125 0.345 6.914 1 94.88 205 VAL B N 1
ATOM 4424 C CA . VAL B 1 205 ? -27.844 -0.201 8.062 1 94.88 205 VAL B CA 1
ATOM 4425 C C . VAL B 1 205 ? -29.297 -0.482 7.695 1 94.88 205 VAL B C 1
ATOM 4427 O O . VAL B 1 205 ? -29.922 0.307 6.988 1 94.88 205 VAL B O 1
ATOM 4430 N N . GLU B 1 206 ? -29.75 -1.514 8.18 1 94.69 206 GLU B N 1
ATOM 4431 C CA . GLU B 1 206 ? -31.156 -1.841 7.938 1 94.69 206 GLU B CA 1
ATOM 4432 C C . GLU B 1 206 ? -32.062 -0.718 8.414 1 94.69 206 GLU B C 1
ATOM 4434 O O . GLU B 1 206 ? -31.922 -0.208 9.523 1 94.69 206 GLU B O 1
ATOM 4439 N N . GLY B 1 207 ? -33 -0.378 7.547 1 91.62 207 GLY B N 1
ATOM 4440 C CA . GLY B 1 207 ? -33.906 0.689 7.898 1 91.62 207 GLY B CA 1
ATOM 4441 C C . GLY B 1 207 ? -33.469 2.053 7.41 1 91.62 207 GLY B C 1
ATOM 4442 O O . GLY B 1 207 ? -34.219 3.02 7.457 1 91.62 207 GLY B O 1
ATOM 4443 N N . TYR B 1 208 ? -32.219 2.141 7.016 1 91.06 208 TYR B N 1
ATOM 4444 C CA . TYR B 1 208 ? -31.688 3.393 6.496 1 91.06 208 TYR B CA 1
ATOM 4445 C C . TYR B 1 208 ? -31.281 3.25 5.035 1 91.06 208 TYR B C 1
ATOM 4447 O O . TYR B 1 208 ? -31.094 2.135 4.543 1 91.06 208 TYR B O 1
ATOM 4455 N N . SER B 1 209 ? -31.172 4.285 4.363 1 87.06 209 SER B N 1
ATOM 4456 C CA . SER B 1 209 ? -30.875 4.227 2.938 1 87.06 209 SER B CA 1
ATOM 4457 C C . SER B 1 209 ? -29.438 4.66 2.662 1 87.06 209 SER B C 1
ATOM 4459 O O . SER B 1 209 ? -28.891 4.355 1.604 1 87.06 209 SER B O 1
ATOM 4461 N N . ASP B 1 210 ? -28.844 5.328 3.576 1 88 210 ASP B N 1
ATOM 4462 C CA . ASP B 1 210 ? -27.5 5.852 3.33 1 88 210 ASP B CA 1
ATOM 4463 C C . ASP B 1 210 ? -26.438 4.789 3.59 1 88 210 ASP B C 1
ATOM 4465 O O . ASP B 1 210 ? -26.578 3.979 4.508 1 88 210 ASP B O 1
ATOM 4469 N N . VAL B 1 211 ? -25.469 4.793 2.773 1 91.19 211 VAL B N 1
ATOM 4470 C CA . VAL B 1 211 ? -24.312 3.928 2.963 1 91.19 211 VAL B CA 1
ATOM 4471 C C . VAL B 1 211 ? -23.312 4.59 3.918 1 91.19 211 VAL B C 1
ATOM 4473 O O . VAL B 1 211 ? -23.031 5.785 3.795 1 91.19 211 VAL B O 1
ATOM 4476 N N . ARG B 1 212 ? -22.844 3.801 4.84 1 91.62 212 ARG B N 1
ATOM 4477 C CA . ARG B 1 212 ? -21.906 4.316 5.84 1 91.62 212 ARG B CA 1
ATOM 4478 C C . ARG B 1 212 ? -20.703 3.402 5.977 1 91.62 212 ARG B C 1
ATOM 4480 O O . ARG B 1 212 ? -20.672 2.312 5.402 1 91.62 212 ARG B O 1
ATOM 4487 N N . GLN B 1 213 ? -19.719 3.959 6.645 1 92.94 213 GLN B N 1
ATOM 4488 C CA . GLN B 1 213 ? -18.531 3.164 6.941 1 92.94 213 GLN B CA 1
ATOM 4489 C C . GLN B 1 213 ? -18.422 2.865 8.438 1 92.94 213 GLN B C 1
ATOM 4491 O O . GLN B 1 213 ? -18.781 3.701 9.266 1 92.94 213 GLN B O 1
ATOM 4496 N N . PHE B 1 214 ? -18.016 1.706 8.75 1 93.44 214 PHE B N 1
ATOM 4497 C CA . PHE B 1 214 ? -17.844 1.24 10.125 1 93.44 214 PHE B CA 1
ATOM 4498 C C . PHE B 1 214 ? -16.422 0.727 10.352 1 93.44 214 PHE B C 1
ATOM 4500 O O . PHE B 1 214 ? -15.984 -0.21 9.68 1 93.44 214 PHE B O 1
ATOM 4507 N N . ALA B 1 215 ? -15.742 1.332 11.305 1 92.94 215 ALA B N 1
ATOM 4508 C CA . ALA B 1 215 ? -14.406 0.832 11.641 1 92.94 215 ALA B CA 1
ATOM 4509 C C . ALA B 1 215 ? -14.477 -0.606 12.148 1 92.94 215 ALA B C 1
ATOM 4511 O O . ALA B 1 215 ? -15.164 -0.892 13.133 1 92.94 215 ALA B O 1
ATOM 4512 N N . MET B 1 216 ? -13.766 -1.482 11.586 1 93.31 216 MET B N 1
ATOM 4513 C CA . MET B 1 216 ? -13.891 -2.91 11.875 1 93.31 216 MET B CA 1
ATOM 4514 C C . MET B 1 216 ? -13.367 -3.236 13.266 1 93.31 216 MET B C 1
ATOM 4516 O O . MET B 1 216 ? -13.875 -4.148 13.93 1 93.31 216 MET B O 1
ATOM 4520 N N . HIS B 1 217 ? -12.297 -2.504 13.664 1 91.69 217 HIS B N 1
ATOM 4521 C CA . HIS B 1 217 ? -11.734 -2.785 14.984 1 91.69 217 HIS B CA 1
ATOM 4522 C C . HIS B 1 217 ? -12.719 -2.438 16.094 1 91.69 217 HIS B C 1
ATOM 4524 O O . HIS B 1 217 ? -12.531 -2.844 17.234 1 91.69 217 HIS B O 1
ATOM 4530 N N . ARG B 1 218 ? -13.766 -1.702 15.82 1 93.44 218 ARG B N 1
ATOM 4531 C CA . ARG B 1 218 ? -14.781 -1.318 16.797 1 93.44 218 ARG B CA 1
ATOM 4532 C C . ARG B 1 218 ? -15.945 -2.299 16.797 1 93.44 218 ARG B C 1
ATOM 4534 O O . ARG B 1 218 ? -16.906 -2.139 17.562 1 93.44 218 ARG B O 1
ATOM 4541 N N . ILE B 1 219 ? -15.898 -3.223 15.898 1 95.06 219 ILE B N 1
ATOM 4542 C CA . ILE B 1 219 ? -16.875 -4.301 15.891 1 95.06 219 ILE B CA 1
ATOM 4543 C C . ILE B 1 219 ? -16.484 -5.371 16.906 1 95.06 219 ILE B C 1
ATOM 4545 O O . ILE B 1 219 ? -15.461 -6.047 16.734 1 95.06 219 ILE B O 1
ATOM 4549 N N . GLN B 1 220 ? -17.266 -5.539 17.812 1 92.12 220 GLN B N 1
ATOM 4550 C CA . GLN B 1 220 ? -16.953 -6.488 18.875 1 92.12 220 GLN B CA 1
ATOM 4551 C C . GLN B 1 220 ? -17.375 -7.902 18.5 1 92.12 220 GLN B C 1
ATOM 4553 O O . GLN B 1 220 ? -16.719 -8.875 18.891 1 92.12 220 GLN B O 1
ATOM 4558 N N . GLN B 1 221 ? -18.5 -7.898 17.875 1 94.44 221 GLN B N 1
ATOM 4559 C CA . GLN B 1 221 ? -19.047 -9.164 17.406 1 94.44 221 GLN B CA 1
ATOM 4560 C C . GLN B 1 221 ? -19.688 -9.016 16.031 1 94.44 221 GLN B C 1
ATOM 4562 O O . GLN B 1 221 ? -20.328 -7.992 15.75 1 94.44 221 GLN B O 1
ATOM 4567 N N . ALA B 1 222 ? -19.516 -10.023 15.273 1 96.44 222 ALA B N 1
ATOM 4568 C CA . ALA B 1 222 ? -20.109 -10.039 13.938 1 96.44 222 ALA B CA 1
ATOM 4569 C C . ALA B 1 222 ? -20.641 -11.438 13.586 1 96.44 222 ALA B C 1
ATOM 4571 O O . ALA B 1 222 ? -20 -12.438 13.906 1 96.44 222 ALA B O 1
ATOM 4572 N N . THR B 1 223 ? -21.797 -11.445 13.055 1 96.31 223 THR B N 1
ATOM 4573 C CA . THR B 1 223 ? -22.375 -12.703 12.602 1 96.31 223 THR B CA 1
ATOM 4574 C C . THR B 1 223 ? -22.938 -12.562 11.195 1 96.31 223 THR B C 1
ATOM 4576 O O . THR B 1 223 ? -23.844 -11.758 10.953 1 96.31 223 THR B O 1
ATOM 4579 N N . CYS B 1 224 ? -22.375 -13.289 10.289 1 95.5 224 CYS B N 1
ATOM 4580 C CA . CYS B 1 224 ? -22.891 -13.344 8.93 1 95.5 224 CYS B CA 1
ATOM 4581 C C . CYS B 1 224 ? -24.188 -14.133 8.883 1 95.5 224 CYS B C 1
ATOM 4583 O O . CYS B 1 224 ? -24.234 -15.297 9.281 1 95.5 224 CYS B O 1
ATOM 4585 N N . LEU B 1 225 ? -25.203 -13.516 8.352 1 96.38 225 LEU B N 1
ATOM 4586 C CA . LEU B 1 225 ? -26.531 -14.141 8.32 1 96.38 225 LEU B CA 1
ATOM 4587 C C . LEU B 1 225 ? -26.766 -14.852 6.992 1 96.38 225 LEU B C 1
ATOM 4589 O O . LEU B 1 225 ? -25.938 -14.75 6.074 1 96.38 225 LEU B O 1
ATOM 4593 N N . ASP B 1 226 ? -27.844 -15.578 6.867 1 93.62 226 ASP B N 1
ATOM 4594 C CA . ASP B 1 226 ? -28.172 -16.312 5.648 1 93.62 226 ASP B CA 1
ATOM 4595 C C . ASP B 1 226 ? -28.938 -15.445 4.664 1 93.62 226 ASP B C 1
ATOM 4597 O O . ASP B 1 226 ? -28.922 -15.703 3.457 1 93.62 226 ASP B O 1
ATOM 4601 N N . GLN B 1 227 ? -29.547 -14.461 5.188 1 94.38 227 GLN B N 1
ATOM 4602 C CA . GLN B 1 227 ? -30.344 -13.578 4.355 1 94.38 227 GLN B CA 1
ATOM 4603 C C . GLN B 1 227 ? -29.469 -12.773 3.395 1 94.38 227 GLN B C 1
ATOM 4605 O O . GLN B 1 227 ? -28.391 -12.312 3.768 1 94.38 227 GLN B O 1
ATOM 4610 N N . ALA B 1 228 ? -29.984 -12.648 2.246 1 93.44 228 ALA B N 1
ATOM 4611 C CA . ALA B 1 228 ? -29.266 -11.883 1.229 1 93.44 228 ALA B CA 1
ATOM 4612 C C . ALA B 1 228 ? -29.297 -10.391 1.546 1 93.44 228 ALA B C 1
ATOM 4614 O O . ALA B 1 228 ? -30.266 -9.891 2.119 1 93.44 228 ALA B O 1
ATOM 4615 N N . CYS B 1 229 ? -28.234 -9.75 1.18 1 91.44 229 CYS B N 1
ATOM 4616 C CA . CYS B 1 229 ? -28.203 -8.305 1.39 1 91.44 229 CYS B CA 1
ATOM 4617 C C . CYS B 1 229 ? -28.891 -7.578 0.248 1 91.44 229 CYS B C 1
ATOM 4619 O O . CYS B 1 229 ? -29.109 -8.148 -0.825 1 91.44 229 CYS B O 1
ATOM 4621 N N . VAL B 1 230 ? -29.375 -6.438 0.531 1 89.44 230 VAL B N 1
ATOM 4622 C CA . VAL B 1 230 ? -29.969 -5.547 -0.459 1 89.44 230 VAL B CA 1
ATOM 4623 C C . VAL B 1 230 ? -29 -4.41 -0.777 1 89.44 230 VAL B C 1
ATOM 4625 O O . VAL B 1 230 ? -28.703 -3.576 0.083 1 89.44 230 VAL B O 1
ATOM 4628 N N . GLU B 1 231 ? -28.438 -4.441 -1.93 1 82 231 GLU B N 1
ATOM 4629 C CA . GLU B 1 231 ? -27.5 -3.396 -2.33 1 82 231 GLU B CA 1
ATOM 4630 C C . GLU B 1 231 ? -28.219 -2.213 -2.961 1 82 231 GLU B C 1
ATOM 4632 O O . GLU B 1 231 ? -29.172 -2.398 -3.721 1 82 231 GLU B O 1
ATOM 4637 N N . PRO B 1 232 ? -27.781 -1.112 -2.539 1 83.69 232 PRO B N 1
ATOM 4638 C CA . PRO B 1 232 ? -28.375 0.046 -3.209 1 83.69 232 PRO B CA 1
ATOM 4639 C C . PRO B 1 232 ? -28.125 0.044 -4.715 1 83.69 232 PRO B C 1
ATOM 4641 O O . PRO B 1 232 ? -27.062 -0.385 -5.172 1 83.69 232 PRO B O 1
ATOM 4644 N N . ALA B 1 233 ? -29.094 0.43 -5.461 1 82.12 233 ALA B N 1
ATOM 4645 C CA . ALA B 1 233 ? -28.984 0.462 -6.918 1 82.12 233 ALA B CA 1
ATOM 4646 C C . ALA B 1 233 ? -27.812 1.319 -7.371 1 82.12 233 ALA B C 1
ATOM 4648 O O . ALA B 1 233 ? -27.641 2.447 -6.902 1 82.12 233 ALA B O 1
ATOM 4649 N N . GLY B 1 234 ? -27 0.746 -8.203 1 83.31 234 GLY B N 1
ATOM 4650 C CA . GLY B 1 234 ? -25.922 1.495 -8.828 1 83.31 234 GLY B CA 1
ATOM 4651 C C . GLY B 1 234 ? -24.75 1.726 -7.898 1 83.31 234 GLY B C 1
ATOM 4652 O O . GLY B 1 234 ? -23.891 2.578 -8.164 1 83.31 234 GLY B O 1
ATOM 4653 N N . PHE B 1 235 ? -24.703 1.072 -6.824 1 87.5 235 PHE B N 1
ATOM 4654 C CA . PHE B 1 235 ? -23.625 1.298 -5.883 1 87.5 235 PHE B CA 1
ATOM 4655 C C . PHE B 1 235 ? -22.281 0.865 -6.484 1 87.5 235 PHE B C 1
ATOM 4657 O O . PHE B 1 235 ? -22.188 -0.224 -7.051 1 87.5 235 PHE B O 1
ATOM 4664 N N . GLU B 1 236 ? -21.297 1.759 -6.359 1 88.75 236 GLU B N 1
ATOM 4665 C CA . GLU B 1 236 ? -19.906 1.481 -6.688 1 88.75 236 GLU B CA 1
ATOM 4666 C C . GLU B 1 236 ? -18.969 1.926 -5.562 1 88.75 236 GLU B C 1
ATOM 4668 O O . GLU B 1 236 ? -18.984 3.092 -5.164 1 88.75 236 GLU B O 1
ATOM 4673 N N . LEU B 1 237 ? -18.203 0.986 -5.105 1 90.56 237 LEU B N 1
ATOM 4674 C CA . LEU B 1 237 ? -17.312 1.256 -3.975 1 90.56 237 LEU B CA 1
ATOM 4675 C C . LEU B 1 237 ? -16.391 2.434 -4.273 1 90.56 237 LEU B C 1
ATOM 4677 O O . LEU B 1 237 ? -16.188 3.301 -3.422 1 90.56 237 LEU B O 1
ATOM 4681 N N . ASP B 1 238 ? -15.898 2.531 -5.496 1 87.12 238 ASP B N 1
ATOM 4682 C CA . ASP B 1 238 ? -14.977 3.598 -5.879 1 87.12 238 ASP B CA 1
ATOM 4683 C C . ASP B 1 238 ? -15.672 4.961 -5.832 1 87.12 238 ASP B C 1
ATOM 4685 O O . ASP B 1 238 ? -15.062 5.957 -5.434 1 87.12 238 ASP B O 1
ATOM 4689 N N . THR B 1 239 ? -16.906 4.965 -6.258 1 84.31 239 THR B N 1
ATOM 4690 C CA . THR B 1 239 ? -17.672 6.199 -6.203 1 84.31 239 THR B CA 1
ATOM 4691 C C . THR B 1 239 ? -17.906 6.629 -4.758 1 84.31 239 THR B C 1
ATOM 4693 O O . THR B 1 239 ? -17.781 7.812 -4.43 1 84.31 239 THR B O 1
ATOM 4696 N N . PHE B 1 240 ? -18.219 5.684 -3.912 1 87.25 240 PHE B N 1
ATOM 4697 C CA . PHE B 1 240 ? -18.422 5.98 -2.498 1 87.25 240 PHE B CA 1
ATOM 4698 C C . PHE B 1 240 ? -17.141 6.523 -1.873 1 87.25 240 PHE B C 1
ATOM 4700 O O . PHE B 1 240 ? -17.188 7.457 -1.071 1 87.25 240 PHE B O 1
ATOM 4707 N N . ILE B 1 241 ? -15.961 6.008 -2.213 1 85.69 241 ILE B N 1
ATOM 4708 C CA . ILE B 1 241 ? -14.664 6.43 -1.681 1 85.69 241 ILE B CA 1
ATOM 4709 C C . ILE B 1 241 ? -14.383 7.871 -2.092 1 85.69 241 ILE B C 1
ATOM 4711 O O . ILE B 1 241 ? -13.898 8.672 -1.286 1 85.69 241 ILE B O 1
ATOM 4715 N N . ARG B 1 242 ? -14.719 8.211 -3.264 1 76.56 242 ARG B N 1
ATOM 4716 C CA . ARG B 1 242 ? -14.461 9.555 -3.785 1 76.56 242 ARG B CA 1
ATOM 4717 C C . ARG B 1 242 ? -15.422 10.57 -3.18 1 76.56 242 ARG B C 1
ATOM 4719 O O . ARG B 1 242 ? -15.055 11.734 -2.986 1 76.56 242 ARG B O 1
ATOM 4726 N N . SER B 1 243 ? -16.562 10.117 -2.838 1 72.31 243 SER B N 1
ATOM 4727 C CA . SER B 1 243 ? -17.578 11.102 -2.51 1 72.31 243 SER B CA 1
ATOM 4728 C C . SER B 1 243 ? -18.109 10.906 -1.094 1 72.31 243 SER B C 1
ATOM 4730 O O . SER B 1 243 ? -18.688 11.82 -0.504 1 72.31 243 SER B O 1
ATOM 4732 N N . GLY B 1 244 ? -17.797 9.867 -0.557 1 64.94 244 GLY B N 1
ATOM 4733 C CA . GLY B 1 244 ? -18.547 9.586 0.656 1 64.94 244 GLY B CA 1
ATOM 4734 C C . GLY B 1 244 ? -17.688 9.094 1.799 1 64.94 244 GLY B C 1
ATOM 4735 O O . GLY B 1 244 ? -18.094 9.141 2.961 1 64.94 244 GLY B O 1
ATOM 4736 N N . PHE B 1 245 ? -16.578 8.719 1.447 1 74.38 245 PHE B N 1
ATOM 4737 C CA . PHE B 1 245 ? -15.75 8.133 2.486 1 74.38 245 PHE B CA 1
ATOM 4738 C C . PHE B 1 245 ? -15.164 9.211 3.391 1 74.38 245 PHE B C 1
ATOM 4740 O O . PHE B 1 245 ? -14.445 10.102 2.924 1 74.38 245 PHE B O 1
ATOM 4747 N N . ASN B 1 246 ? -15.477 9.234 4.605 1 66 246 ASN B N 1
ATOM 4748 C CA . ASN B 1 246 ? -15.07 10.18 5.641 1 66 246 ASN B CA 1
ATOM 4749 C C . ASN B 1 246 ? -15.781 11.523 5.477 1 66 246 ASN B C 1
ATOM 4751 O O . ASN B 1 246 ? -15.32 12.539 6.004 1 66 246 ASN B O 1
ATOM 4755 N N . HIS B 1 247 ? -16.766 11.578 4.574 1 66.81 247 HIS B N 1
ATOM 4756 C CA . HIS B 1 247 ? -17.516 12.812 4.352 1 66.81 247 HIS B CA 1
ATOM 4757 C C . HIS B 1 247 ? -19.016 12.531 4.234 1 66.81 247 HIS B C 1
ATOM 4759 O O . HIS B 1 247 ? -19.422 11.469 3.75 1 66.81 247 HIS B O 1
ATOM 4765 N N . LYS B 1 248 ? -19.562 13.562 4.898 1 63 248 LYS B N 1
ATOM 4766 C CA . LYS B 1 248 ? -21 13.5 4.73 1 63 248 LYS B CA 1
ATOM 4767 C C . LYS B 1 248 ? -21.438 14.117 3.4 1 63 248 LYS B C 1
ATOM 4769 O O . LYS B 1 248 ? -21.266 15.32 3.186 1 63 248 LYS B O 1
ATOM 4774 N N . GLY B 1 249 ? -21.719 13.398 2.396 1 62.47 249 GLY B N 1
ATOM 4775 C CA . GLY B 1 249 ? -22.281 13.914 1.158 1 62.47 249 GLY B CA 1
ATOM 4776 C C . GLY B 1 249 ? -21.312 13.859 -0.005 1 62.47 249 GLY B C 1
ATOM 4777 O O . GLY B 1 249 ? -20.219 13.305 0.119 1 62.47 249 GLY B O 1
ATOM 4778 N N . GLN B 1 250 ? -21.625 14.438 -1.138 1 69.5 250 GLN B N 1
ATOM 4779 C CA . GLN B 1 250 ? -20.828 14.43 -2.359 1 69.5 250 GLN B CA 1
ATOM 4780 C C . GLN B 1 250 ? -19.703 15.461 -2.297 1 69.5 250 GLN B C 1
ATOM 4782 O O . GLN B 1 250 ? -19.922 16.594 -1.85 1 69.5 250 GLN B O 1
ATOM 4787 N N . ILE B 1 251 ? -18.562 15.062 -2.49 1 78.06 251 ILE B N 1
ATOM 4788 C CA . ILE B 1 251 ? -17.406 15.953 -2.52 1 78.06 251 ILE B CA 1
ATOM 4789 C C . ILE B 1 251 ? -17.297 16.609 -3.895 1 78.06 251 ILE B C 1
ATOM 4791 O O . ILE B 1 251 ? -17.125 15.922 -4.902 1 78.06 251 ILE B O 1
ATOM 4795 N N . GLY B 1 252 ? -17.547 17.906 -3.977 1 81.69 252 GLY B N 1
ATOM 4796 C CA . GLY B 1 252 ? -17.375 18.641 -5.223 1 81.69 252 GLY B CA 1
ATOM 4797 C C . GLY B 1 252 ? -15.938 19.031 -5.5 1 81.69 252 GLY B C 1
ATOM 4798 O O . GLY B 1 252 ? -15.078 18.922 -4.625 1 81.69 252 GLY B O 1
ATOM 4799 N N . GLN B 1 253 ? -15.734 19.344 -6.742 1 89.25 253 GLN B N 1
ATOM 4800 C CA . GLN B 1 253 ? -14.445 19.875 -7.148 1 89.25 253 GLN B CA 1
ATOM 4801 C C . GLN B 1 253 ? -14.398 21.391 -6.973 1 89.25 253 GLN B C 1
ATOM 4803 O O . GLN B 1 253 ? -15.43 22.062 -7.07 1 89.25 253 GLN B O 1
ATOM 4808 N N . GLN B 1 254 ? -13.227 21.859 -6.656 1 93.44 254 GLN B N 1
ATOM 4809 C CA . GLN B 1 254 ? -13.07 23.312 -6.52 1 93.44 254 GLN B CA 1
ATOM 4810 C C . GLN B 1 254 ? -11.711 23.766 -7.039 1 93.44 254 GLN B C 1
ATOM 4812 O O . GLN B 1 254 ? -10.781 22.969 -7.156 1 93.44 254 GLN B O 1
ATOM 4817 N N . ARG B 1 255 ? -11.68 25.016 -7.336 1 95.88 255 ARG B N 1
ATOM 4818 C CA . ARG B 1 255 ? -10.453 25.625 -7.824 1 95.88 255 ARG B CA 1
ATOM 4819 C C . ARG B 1 255 ? -9.547 26.031 -6.668 1 95.88 255 ARG B C 1
ATOM 4821 O O . ARG B 1 255 ? -10.008 26.656 -5.703 1 95.88 255 ARG B O 1
ATOM 4828 N N . LEU B 1 256 ? -8.297 25.641 -6.742 1 97 256 LEU B N 1
ATOM 4829 C CA . LEU B 1 256 ? -7.285 26.016 -5.762 1 97 256 LEU B CA 1
ATOM 4830 C C . LEU B 1 256 ? -6.234 26.922 -6.391 1 97 256 LEU B C 1
ATOM 4832 O O . LEU B 1 256 ? -5.637 26.578 -7.41 1 97 256 LEU B O 1
ATOM 4836 N N . VAL B 1 257 ? -6.094 28.109 -5.883 1 97.69 257 VAL B N 1
ATOM 4837 C CA . VAL B 1 257 ? -5.059 29.047 -6.297 1 97.69 257 VAL B CA 1
ATOM 4838 C C . VAL B 1 257 ? -4.164 29.391 -5.105 1 97.69 257 VAL B C 1
ATOM 4840 O O . VAL B 1 257 ? -4.656 29.797 -4.051 1 97.69 257 VAL B O 1
ATOM 4843 N N . ALA B 1 258 ? -2.875 29.219 -5.293 1 97.62 258 ALA B N 1
ATOM 4844 C CA . ALA B 1 258 ? -1.962 29.453 -4.18 1 97.62 258 ALA B CA 1
ATOM 4845 C C . ALA B 1 258 ? -0.571 29.828 -4.684 1 97.62 258 ALA B C 1
ATOM 4847 O O . ALA B 1 258 ? -0.187 29.469 -5.797 1 97.62 258 ALA B O 1
ATOM 4848 N N . ASP B 1 259 ? 0.125 30.641 -3.924 1 97.25 259 ASP B N 1
ATOM 4849 C CA . ASP B 1 259 ? 1.56 30.812 -4.125 1 97.25 259 ASP B CA 1
ATOM 4850 C C . ASP B 1 259 ? 2.355 29.766 -3.34 1 97.25 259 ASP B C 1
ATOM 4852 O O . ASP B 1 259 ? 2.141 29.594 -2.141 1 97.25 259 ASP B O 1
ATOM 4856 N N . VAL B 1 260 ? 3.238 29.094 -4.012 1 96.94 260 VAL B N 1
ATOM 4857 C CA . VAL B 1 260 ? 3.971 28.016 -3.352 1 96.94 260 VAL B CA 1
ATOM 4858 C C . VAL B 1 260 ? 5.469 28.312 -3.398 1 96.94 260 VAL B C 1
ATOM 4860 O O . VAL B 1 260 ? 5.969 28.891 -4.371 1 96.94 260 VAL B O 1
ATOM 4863 N N . ALA B 1 261 ? 6.152 27.906 -2.344 1 95.62 261 ALA B N 1
ATOM 4864 C CA . ALA B 1 261 ? 7.605 28.047 -2.25 1 95.62 261 ALA B CA 1
ATOM 4865 C C . ALA B 1 261 ? 8.305 27.219 -3.33 1 95.62 261 ALA B C 1
ATOM 4867 O O . ALA B 1 261 ? 7.727 26.281 -3.875 1 95.62 261 ALA B O 1
ATOM 4868 N N . PRO B 1 262 ? 9.539 27.516 -3.594 1 93.38 262 PRO B N 1
ATOM 4869 C CA . PRO B 1 262 ? 10.266 26.844 -4.672 1 93.38 262 PRO B CA 1
ATOM 4870 C C . PRO B 1 262 ? 10.352 25.344 -4.473 1 93.38 262 PRO B C 1
ATOM 4872 O O . PRO B 1 262 ? 10.195 24.578 -5.426 1 93.38 262 PRO B O 1
ATOM 4875 N N . SER B 1 263 ? 10.562 24.969 -3.273 1 91.06 263 SER B N 1
ATOM 4876 C CA . SER B 1 263 ? 10.695 23.531 -3.012 1 91.06 263 SER B CA 1
ATOM 4877 C C . SER B 1 263 ? 9.391 22.797 -3.295 1 91.06 263 SER B C 1
ATOM 4879 O O . SER B 1 263 ? 9.406 21.703 -3.855 1 91.06 263 SER B O 1
ATOM 4881 N N . ILE B 1 264 ? 8.312 23.422 -2.951 1 93.31 264 ILE B N 1
ATOM 4882 C CA . ILE B 1 264 ? 7 22.828 -3.178 1 93.31 264 ILE B CA 1
ATOM 4883 C C . ILE B 1 264 ? 6.672 22.844 -4.668 1 93.31 264 ILE B C 1
ATOM 4885 O O . ILE B 1 264 ? 6.133 21.875 -5.207 1 93.31 264 ILE B O 1
ATOM 4889 N N . ALA B 1 265 ? 7 23.953 -5.273 1 94.06 265 ALA B N 1
ATOM 4890 C CA . ALA B 1 265 ? 6.789 24.062 -6.715 1 94.06 265 ALA B CA 1
ATOM 4891 C C . ALA B 1 265 ? 7.523 22.938 -7.453 1 94.06 265 ALA B C 1
ATOM 4893 O O . ALA B 1 265 ? 6.961 22.312 -8.359 1 94.06 265 ALA B O 1
ATOM 4894 N N . TRP B 1 266 ? 8.688 22.781 -7.062 1 89.12 266 TRP B N 1
ATOM 4895 C CA . TRP B 1 266 ? 9.484 21.719 -7.664 1 89.12 266 TRP B CA 1
ATOM 4896 C C . TRP B 1 266 ? 8.82 20.359 -7.473 1 89.12 266 TRP B C 1
ATOM 4898 O O . TRP B 1 266 ? 8.695 19.578 -8.422 1 89.12 266 TRP B O 1
ATOM 4908 N N . MET B 1 267 ? 8.445 20.094 -6.297 1 89.06 267 MET B N 1
ATOM 4909 C CA . MET B 1 267 ? 7.781 18.828 -5.98 1 89.06 267 MET B CA 1
ATOM 4910 C C . MET B 1 267 ? 6.523 18.656 -6.82 1 89.06 267 MET B C 1
ATOM 4912 O O . MET B 1 267 ? 6.285 17.578 -7.379 1 89.06 267 MET B O 1
ATOM 4916 N N . LEU B 1 268 ? 5.758 19.672 -6.961 1 93.06 268 LEU B N 1
ATOM 4917 C CA . LEU B 1 268 ? 4.473 19.609 -7.652 1 93.06 268 LEU B CA 1
ATOM 4918 C C . LEU B 1 268 ? 4.672 19.484 -9.164 1 93.06 268 LEU B C 1
ATOM 4920 O O . LEU B 1 268 ? 3.77 19.047 -9.875 1 93.06 268 LEU B O 1
ATOM 4924 N N . HIS B 1 269 ? 5.832 19.922 -9.586 1 90.81 269 HIS B N 1
ATOM 4925 C CA . HIS B 1 269 ? 6.168 19.672 -10.984 1 90.81 269 HIS B CA 1
ATOM 4926 C C . HIS B 1 269 ? 6.367 18.188 -11.258 1 90.81 269 HIS B C 1
ATOM 4928 O O . HIS B 1 269 ? 6.035 17.703 -12.344 1 90.81 269 HIS B O 1
ATOM 4934 N N . GLU B 1 270 ? 6.91 17.594 -10.305 1 89.12 270 GLU B N 1
ATOM 4935 C CA . GLU B 1 270 ? 7.227 16.188 -10.43 1 89.12 270 GLU B CA 1
ATOM 4936 C C . GLU B 1 270 ? 6.023 15.312 -10.078 1 89.12 270 GLU B C 1
ATOM 4938 O O . GLU B 1 270 ? 5.781 14.289 -10.711 1 89.12 270 GLU B O 1
ATOM 4943 N N . THR B 1 271 ? 5.363 15.703 -9.039 1 90.06 271 THR B N 1
ATOM 4944 C CA . THR B 1 271 ? 4.188 15 -8.555 1 90.06 271 THR B CA 1
ATOM 4945 C C . THR B 1 271 ? 3.006 15.953 -8.398 1 90.06 271 THR B C 1
ATOM 4947 O O . THR B 1 271 ? 2.717 16.422 -7.297 1 90.06 271 THR B O 1
ATOM 4950 N N . PRO B 1 272 ? 2.27 16.078 -9.484 1 92.5 272 PRO B N 1
ATOM 4951 C CA . PRO B 1 272 ? 1.204 17.094 -9.492 1 92.5 272 PRO B CA 1
ATOM 4952 C C . PRO B 1 272 ? 0.086 16.766 -8.5 1 92.5 272 PRO B C 1
ATOM 4954 O O . PRO B 1 272 ? -0.122 15.602 -8.156 1 92.5 272 PRO B O 1
ATOM 4957 N N . LEU B 1 273 ? -0.532 17.828 -8.117 1 92 273 LEU B N 1
ATOM 4958 C CA . LEU B 1 273 ? -1.662 17.734 -7.195 1 92 273 LEU B CA 1
ATOM 4959 C C . LEU B 1 273 ? -2.898 17.203 -7.91 1 92 273 LEU B C 1
ATOM 4961 O O . LEU B 1 273 ? -3.717 16.5 -7.309 1 92 273 LEU B O 1
ATOM 4965 N N . SER B 1 274 ? -3.061 17.562 -9.078 1 91.44 274 SER B N 1
ATOM 4966 C CA . SER B 1 274 ? -4.18 17.141 -9.914 1 91.44 274 SER B CA 1
ATOM 4967 C C . SER B 1 274 ? -3.791 17.109 -11.391 1 91.44 274 SER B C 1
ATOM 4969 O O . SER B 1 274 ? -2.738 17.625 -11.766 1 91.44 274 SER B O 1
ATOM 4971 N N . ALA B 1 275 ? -4.656 16.469 -12.164 1 90.06 275 ALA B N 1
ATOM 4972 C CA . ALA B 1 275 ? -4.41 16.422 -13.602 1 90.06 275 ALA B CA 1
ATOM 4973 C C . ALA B 1 275 ? -4.449 17.812 -14.211 1 90.06 275 ALA B C 1
ATOM 4975 O O . ALA B 1 275 ? -3.719 18.109 -15.164 1 90.06 275 ALA B O 1
ATOM 4976 N N . GLU B 1 276 ? -5.305 18.609 -13.664 1 92.88 276 GLU B N 1
ATOM 4977 C CA . GLU B 1 276 ? -5.398 20 -14.109 1 92.88 276 GLU B CA 1
ATOM 4978 C C . GLU B 1 276 ? -4.621 20.922 -13.188 1 92.88 276 GLU B C 1
ATOM 4980 O O . GLU B 1 276 ? -5.18 21.469 -12.227 1 92.88 276 GLU B O 1
ATOM 4985 N N . GLN B 1 277 ? -3.385 21 -13.367 1 95.44 277 GLN B N 1
ATOM 4986 C CA . GLN B 1 277 ? -2.496 21.797 -12.531 1 95.44 277 GLN B CA 1
ATOM 4987 C C . GLN B 1 277 ? -1.586 22.672 -13.391 1 95.44 277 GLN B C 1
ATOM 4989 O O . GLN B 1 277 ? -1.107 22.234 -14.445 1 95.44 277 GLN B O 1
ATOM 4994 N N . SER B 1 278 ? -1.389 23.906 -12.961 1 96.31 278 SER B N 1
ATOM 4995 C CA . SER B 1 278 ? -0.413 24.781 -13.609 1 96.31 278 SER B CA 1
ATOM 4996 C C . SER B 1 278 ? 0.434 25.531 -12.578 1 96.31 278 SER B C 1
ATOM 4998 O O . SER B 1 278 ? -0.048 25.859 -11.492 1 96.31 278 SER B O 1
ATOM 5000 N N . LEU B 1 279 ? 1.647 25.719 -12.875 1 96.19 279 LEU B N 1
ATOM 5001 C CA . LEU B 1 279 ? 2.596 26.5 -12.07 1 96.19 279 LEU B CA 1
ATOM 5002 C C . LEU B 1 279 ? 3.215 27.625 -12.898 1 96.19 279 LEU B C 1
ATOM 5004 O O . LEU B 1 279 ? 3.807 27.375 -13.953 1 96.19 279 LEU B O 1
ATOM 5008 N N . THR B 1 280 ? 3.033 28.828 -12.453 1 96.12 280 THR B N 1
ATOM 5009 C CA . THR B 1 280 ? 3.564 29.984 -13.156 1 96.12 280 THR B CA 1
ATOM 5010 C C . THR B 1 280 ? 4.457 30.812 -12.234 1 96.12 280 THR B C 1
ATOM 5012 O O . THR B 1 280 ? 4.125 31.031 -11.07 1 96.12 280 THR B O 1
ATOM 5015 N N . PRO B 1 281 ? 5.582 31.266 -12.734 1 94.56 281 PRO B N 1
ATOM 5016 C CA . PRO B 1 281 ? 6.469 32.094 -11.914 1 94.56 281 PRO B CA 1
ATOM 5017 C C . PRO B 1 281 ? 5.832 33.438 -11.516 1 94.56 281 PRO B C 1
ATOM 5019 O O . PRO B 1 281 ? 5.098 34.031 -12.305 1 94.56 281 PRO B O 1
ATOM 5022 N N . LEU B 1 282 ? 6.062 33.812 -10.328 1 93.56 282 LEU B N 1
ATOM 5023 C CA . LEU B 1 282 ? 5.609 35.094 -9.844 1 93.56 282 LEU B CA 1
ATOM 5024 C C . LEU B 1 282 ? 6.684 36.156 -10.062 1 93.56 282 LEU B C 1
ATOM 5026 O O . LEU B 1 282 ? 7.867 35.938 -9.828 1 93.56 282 LEU B O 1
ATOM 5030 N N . ALA B 1 283 ? 6.242 37.25 -10.523 1 88.44 283 ALA B N 1
ATOM 5031 C CA . ALA B 1 283 ? 7.188 38.312 -10.797 1 88.44 283 ALA B CA 1
ATOM 5032 C C . ALA B 1 283 ? 7.898 38.781 -9.523 1 88.44 283 ALA B C 1
ATOM 5034 O O . ALA B 1 283 ? 7.254 39 -8.492 1 88.44 283 ALA B O 1
ATOM 5035 N N . GLY B 1 284 ? 9.273 38.781 -9.492 1 89.44 284 GLY B N 1
ATOM 5036 C CA . GLY B 1 284 ? 10.078 39.312 -8.398 1 89.44 284 GLY B CA 1
ATOM 5037 C C . GLY B 1 284 ? 10.227 38.312 -7.254 1 89.44 284 GLY B C 1
ATOM 5038 O O . GLY B 1 284 ? 10.625 38.688 -6.148 1 89.44 284 GLY B O 1
ATOM 5039 N N . SER B 1 285 ? 9.789 37.125 -7.445 1 90.56 285 SER B N 1
ATOM 5040 C CA . SER B 1 285 ? 9.852 36.156 -6.379 1 90.56 285 SER B CA 1
ATOM 5041 C C . SER B 1 285 ? 10.266 34.781 -6.922 1 90.56 285 SER B C 1
ATOM 5043 O O . SER B 1 285 ? 10.125 34.5 -8.117 1 90.56 285 SER B O 1
ATOM 5045 N N . ASP B 1 286 ? 10.789 33.969 -6.051 1 92.94 286 ASP B N 1
ATOM 5046 C CA . ASP B 1 286 ? 11.117 32.594 -6.434 1 92.94 286 ASP B CA 1
ATOM 5047 C C . ASP B 1 286 ? 9.93 31.656 -6.223 1 92.94 286 ASP B C 1
ATOM 5049 O O . ASP B 1 286 ? 10.008 30.453 -6.52 1 92.94 286 ASP B O 1
ATOM 5053 N N . TRP B 1 287 ? 8.914 32.312 -5.797 1 95 287 TRP B N 1
ATOM 5054 C CA . TRP B 1 287 ? 7.684 31.547 -5.613 1 95 287 TRP B CA 1
ATOM 5055 C C . TRP B 1 287 ? 6.938 31.391 -6.934 1 95 287 TRP B C 1
ATOM 5057 O O . TRP B 1 287 ? 7.227 32.094 -7.902 1 95 287 TRP B O 1
ATOM 5067 N N . GLN B 1 288 ? 6.09 30.406 -6.957 1 96.94 288 GLN B N 1
ATOM 5068 C CA . GLN B 1 288 ? 5.27 30.188 -8.148 1 96.94 288 GLN B CA 1
ATOM 5069 C C . GLN B 1 288 ? 3.783 30.172 -7.793 1 96.94 288 GLN B C 1
ATOM 5071 O O . GLN B 1 288 ? 3.41 29.812 -6.672 1 96.94 288 GLN B O 1
ATOM 5076 N N . ARG B 1 289 ? 2.98 30.625 -8.844 1 97.06 289 ARG B N 1
ATOM 5077 C CA . ARG B 1 289 ? 1.531 30.562 -8.688 1 97.06 289 ARG B CA 1
ATOM 5078 C C . ARG B 1 289 ? 0.993 29.203 -9.117 1 97.06 289 ARG B C 1
ATOM 5080 O O . ARG B 1 289 ? 1.159 28.797 -10.273 1 97.06 289 ARG B O 1
ATOM 5087 N N . LEU B 1 290 ? 0.388 28.516 -8.141 1 97.5 290 LEU B N 1
ATOM 5088 C CA . LEU B 1 290 ? -0.235 27.219 -8.391 1 97.5 290 LEU B CA 1
ATOM 5089 C C . LEU B 1 290 ? -1.727 27.375 -8.664 1 97.5 290 LEU B C 1
ATOM 5091 O O . LEU B 1 290 ? -2.434 28.047 -7.91 1 97.5 290 LEU B O 1
ATOM 5095 N N . GLN B 1 291 ? -2.164 26.875 -9.727 1 97.62 291 GLN B N 1
ATOM 5096 C CA . GLN B 1 291 ? -3.586 26.719 -10.023 1 97.62 291 GLN B CA 1
ATOM 5097 C C . GLN B 1 291 ? -3.934 25.25 -10.289 1 97.62 291 GLN B C 1
ATOM 5099 O O . GLN B 1 291 ? -3.289 24.594 -11.117 1 97.62 291 GLN B O 1
ATOM 5104 N N . ALA B 1 292 ? -4.93 24.766 -9.555 1 96.81 292 ALA B N 1
ATOM 5105 C CA . ALA B 1 292 ? -5.305 23.359 -9.711 1 96.81 292 ALA B CA 1
ATOM 5106 C C . ALA B 1 292 ? -6.773 23.156 -9.367 1 96.81 292 ALA B C 1
ATOM 5108 O O . ALA B 1 292 ? -7.383 23.969 -8.672 1 96.81 292 ALA B O 1
ATOM 5109 N N . THR B 1 293 ? -7.348 22.141 -9.914 1 95.38 293 THR B N 1
ATOM 5110 C CA . THR B 1 293 ? -8.672 21.672 -9.523 1 95.38 293 THR B CA 1
ATOM 5111 C C . THR B 1 293 ? -8.57 20.5 -8.547 1 95.38 293 THR B C 1
ATOM 5113 O O . THR B 1 293 ? -7.996 19.469 -8.883 1 95.38 293 THR B O 1
ATOM 5116 N N . VAL B 1 294 ? -9.141 20.688 -7.344 1 92.5 294 VAL B N 1
ATOM 5117 C CA . VAL B 1 294 ? -8.984 19.672 -6.312 1 92.5 294 VAL B CA 1
ATOM 5118 C C . VAL B 1 294 ? -10.336 19.391 -5.656 1 92.5 294 VAL B C 1
ATOM 5120 O O . VAL B 1 294 ? -11.242 20.219 -5.703 1 92.5 294 VAL B O 1
ATOM 5123 N N . PRO B 1 295 ? -10.453 18.219 -5.133 1 88.31 295 PRO B N 1
ATOM 5124 C CA . PRO B 1 295 ? -11.68 17.953 -4.375 1 88.31 295 PRO B CA 1
ATOM 5125 C C . PRO B 1 295 ? -11.766 18.781 -3.09 1 88.31 295 PRO B C 1
ATOM 5127 O O . PRO B 1 295 ? -10.75 19.062 -2.457 1 88.31 295 PRO B O 1
ATOM 5130 N N . ASP B 1 296 ? -12.992 19.141 -2.732 1 88.44 296 ASP B N 1
ATOM 5131 C CA . ASP B 1 296 ? -13.234 19.797 -1.457 1 88.44 296 ASP B CA 1
ATOM 5132 C C . ASP B 1 296 ? -13.312 18.797 -0.315 1 88.44 296 ASP B C 1
ATOM 5134 O O . ASP B 1 296 ? -14.375 18.609 0.282 1 88.44 296 ASP B O 1
ATOM 5138 N N . ASP B 1 297 ? -12.172 18.219 -0.033 1 84.81 297 ASP B N 1
ATOM 5139 C CA . ASP B 1 297 ? -12.133 17.172 0.993 1 84.81 297 ASP B CA 1
ATOM 5140 C C . ASP B 1 297 ? -11.133 17.531 2.092 1 84.81 297 ASP B C 1
ATOM 5142 O O . ASP B 1 297 ? -10.305 18.422 1.917 1 84.81 297 ASP B O 1
ATOM 5146 N N . GLN B 1 298 ? -11.305 16.875 3.18 1 82 298 GLN B N 1
ATOM 5147 C CA . GLN B 1 298 ? -10.477 17.141 4.352 1 82 298 GLN B CA 1
ATOM 5148 C C . GLN B 1 298 ? -9.023 16.734 4.105 1 82 298 GLN B C 1
ATOM 5150 O O . GLN B 1 298 ? -8.102 17.375 4.602 1 82 298 GLN B O 1
ATOM 5155 N N . GLU B 1 299 ? -8.82 15.703 3.373 1 83.44 299 GLU B N 1
ATOM 5156 C CA . GLU B 1 299 ? -7.477 15.211 3.104 1 83.44 299 GLU B CA 1
ATOM 5157 C C . GLU B 1 299 ? -6.641 16.25 2.369 1 83.44 299 GLU B C 1
ATOM 5159 O O . GLU B 1 299 ? -5.496 16.516 2.736 1 83.44 299 GLU B O 1
ATOM 5164 N N . THR B 1 300 ? -7.262 16.781 1.325 1 89.06 300 THR B N 1
ATOM 5165 C CA . THR B 1 300 ? -6.559 17.797 0.559 1 89.06 300 THR B CA 1
ATOM 5166 C C . THR B 1 300 ? -6.32 19.047 1.406 1 89.06 300 THR B C 1
ATOM 5168 O O . THR B 1 300 ? -5.234 19.625 1.376 1 89.06 300 THR B O 1
ATOM 5171 N N . PHE B 1 301 ? -7.367 19.422 2.111 1 89.31 301 PHE B N 1
ATOM 5172 C CA . PHE B 1 301 ? -7.238 20.578 2.988 1 89.31 301 PHE B CA 1
ATOM 5173 C C . PHE B 1 301 ? -6.121 20.375 4 1 89.31 301 PHE B C 1
ATOM 5175 O O . PHE B 1 301 ? -5.301 21.266 4.223 1 89.31 301 PHE B O 1
ATOM 5182 N N . TRP B 1 302 ? -6.066 19.219 4.59 1 83.19 302 TRP B N 1
ATOM 5183 C CA . TRP B 1 302 ? -5.047 18.906 5.586 1 83.19 302 TRP B CA 1
ATOM 5184 C C . TRP B 1 302 ? -3.652 18.938 4.969 1 83.19 302 TRP B C 1
ATOM 5186 O O . TRP B 1 302 ? -2.697 19.391 5.605 1 83.19 302 TRP B O 1
ATOM 5196 N N . TRP B 1 303 ? -3.586 18.484 3.82 1 87.62 303 TRP B N 1
ATOM 5197 C CA . TRP B 1 303 ? -2.307 18.5 3.121 1 87.62 303 TRP B CA 1
ATOM 5198 C C . TRP B 1 303 ? -1.833 19.938 2.889 1 87.62 303 TRP B C 1
ATOM 5200 O O . TRP B 1 303 ? -0.67 20.266 3.141 1 87.62 303 TRP B O 1
ATOM 5210 N N . VAL B 1 304 ? -2.721 20.781 2.461 1 91.31 304 VAL B N 1
ATOM 5211 C CA . VAL B 1 304 ? -2.412 22.172 2.209 1 91.31 304 VAL B CA 1
ATOM 5212 C C . VAL B 1 304 ? -2.01 22.859 3.516 1 91.31 304 VAL B C 1
ATOM 5214 O O . VAL B 1 304 ? -1.012 23.578 3.564 1 91.31 304 VAL B O 1
ATOM 5217 N N . PHE B 1 305 ? -2.785 22.609 4.543 1 88.31 305 PHE B N 1
ATOM 5218 C CA . PHE B 1 305 ? -2.496 23.188 5.855 1 88.31 305 PHE B CA 1
ATOM 5219 C C . PHE B 1 305 ? -1.127 22.734 6.348 1 88.31 305 PHE B C 1
ATOM 5221 O O . PHE B 1 305 ? -0.398 23.516 6.969 1 88.31 305 PHE B O 1
ATOM 5228 N N . GLY B 1 306 ? -0.768 21.547 6.113 1 87.38 306 GLY B N 1
ATOM 5229 C CA . GLY B 1 306 ? 0.489 20.969 6.562 1 87.38 306 GLY B CA 1
ATOM 5230 C C . GLY B 1 306 ? 1.703 21.594 5.902 1 87.38 306 GLY B C 1
ATOM 5231 O O . GLY B 1 306 ? 2.812 21.516 6.438 1 87.38 306 GLY B O 1
ATOM 5232 N N . LEU B 1 307 ? 1.524 22.234 4.797 1 89.5 307 LEU B N 1
ATOM 5233 C CA . LEU B 1 307 ? 2.641 22.844 4.094 1 89.5 307 LEU B CA 1
ATOM 5234 C C . LEU B 1 307 ? 3.111 24.109 4.824 1 89.5 307 LEU B C 1
ATOM 5236 O O . LEU B 1 307 ? 4.211 24.594 4.57 1 89.5 307 LEU B O 1
ATOM 5240 N N . GLY B 1 308 ? 2.215 24.609 5.641 1 88.94 308 GLY B N 1
ATOM 5241 C CA . GLY B 1 308 ? 2.605 25.703 6.512 1 88.94 308 GLY B CA 1
ATOM 5242 C C . GLY B 1 308 ? 3.008 26.953 5.75 1 88.94 308 GLY B C 1
ATOM 5243 O O . GLY B 1 308 ? 2.256 27.438 4.902 1 88.94 308 GLY B O 1
ATOM 5244 N N . GLU B 1 309 ? 4.27 27.375 5.992 1 91.44 309 GLU B N 1
ATOM 5245 C CA . GLU B 1 309 ? 4.766 28.625 5.441 1 91.44 309 GLU B CA 1
ATOM 5246 C C . GLU B 1 309 ? 5.16 28.469 3.975 1 91.44 309 GLU B C 1
ATOM 5248 O O . GLU B 1 309 ? 5.469 29.453 3.299 1 91.44 309 GLU B O 1
ATOM 5253 N N . SER B 1 310 ? 5.07 27.297 3.494 1 93.94 310 SER B N 1
ATOM 5254 C CA . SER B 1 310 ? 5.523 27.047 2.131 1 93.94 310 SER B CA 1
ATOM 5255 C C . SER B 1 310 ? 4.395 27.234 1.127 1 93.94 310 SER B C 1
ATOM 5257 O O . SER B 1 310 ? 4.578 27.031 -0.074 1 93.94 310 SER B O 1
ATOM 5259 N N . ILE B 1 311 ? 3.24 27.672 1.62 1 95 311 ILE B N 1
ATOM 5260 C CA . ILE B 1 311 ? 2.119 27.891 0.71 1 95 311 ILE B CA 1
ATOM 5261 C C . ILE B 1 311 ? 1.247 29.031 1.224 1 95 311 ILE B C 1
ATOM 5263 O O . ILE B 1 311 ? 1.007 29.141 2.428 1 95 311 ILE B O 1
ATOM 5267 N N . ARG B 1 312 ? 0.794 29.875 0.355 1 95.5 312 ARG B N 1
ATOM 5268 C CA . ARG B 1 312 ? -0.181 30.922 0.638 1 95.5 312 ARG B CA 1
ATOM 5269 C C . ARG B 1 312 ? -1.412 30.781 -0.251 1 95.5 312 ARG B C 1
ATOM 5271 O O . ARG B 1 312 ? -1.345 31.016 -1.458 1 95.5 312 ARG B O 1
ATOM 5278 N N . LEU B 1 313 ? -2.477 30.484 0.355 1 96.19 313 LEU B N 1
ATOM 5279 C CA . LEU B 1 313 ? -3.705 30.25 -0.397 1 96.19 313 LEU B CA 1
ATOM 5280 C C . LEU B 1 313 ? -4.367 31.578 -0.77 1 96.19 313 LEU B C 1
ATOM 5282 O O . LEU B 1 313 ? -4.406 32.5 0.041 1 96.19 313 LEU B O 1
ATOM 5286 N N . HIS B 1 314 ? -4.844 31.641 -2.008 1 96.06 314 HIS B N 1
ATOM 5287 C CA . HIS B 1 314 ? -5.68 32.75 -2.473 1 96.06 314 HIS B CA 1
ATOM 5288 C C . HIS B 1 314 ? -7.121 32.281 -2.676 1 96.06 314 HIS B C 1
ATOM 5290 O O . HIS B 1 314 ? -8.055 33.094 -2.523 1 96.06 314 HIS B O 1
ATOM 5296 N N . GLU B 1 315 ? -7.246 31.062 -3.191 1 95.56 315 GLU B N 1
ATOM 5297 C CA . GLU B 1 315 ? -8.516 30.359 -3.354 1 95.56 315 GLU B CA 1
ATOM 5298 C C . GLU B 1 315 ? -8.391 28.891 -2.939 1 95.56 315 GLU B C 1
ATOM 5300 O O . GLU B 1 315 ? -7.316 28.297 -3.062 1 95.56 315 GLU B O 1
ATOM 5305 N N . PRO B 1 316 ? -9.57 28.391 -2.43 1 96.06 316 PRO B N 1
ATOM 5306 C CA . PRO B 1 316 ? -10.898 28.938 -2.145 1 96.06 316 PRO B CA 1
ATOM 5307 C C . PRO B 1 316 ? -10.953 29.688 -0.816 1 96.06 316 PRO B C 1
ATOM 5309 O O . PRO B 1 316 ? -10.211 29.359 0.113 1 96.06 316 PRO B O 1
ATOM 5312 N N . GLN B 1 317 ? -11.898 30.594 -0.633 1 95.25 317 GLN B N 1
ATOM 5313 C CA . GLN B 1 317 ? -12 31.469 0.529 1 95.25 317 GLN B CA 1
ATOM 5314 C C . GLN B 1 317 ? -12.312 30.672 1.794 1 95.25 317 GLN B C 1
ATOM 5316 O O . GLN B 1 317 ? -11.734 30.922 2.852 1 95.25 317 GLN B O 1
ATOM 5321 N N . PRO B 1 318 ? -13.164 29.703 1.687 1 94.62 318 PRO B N 1
ATOM 5322 C CA . PRO B 1 318 ? -13.461 28.953 2.902 1 94.62 318 PRO B CA 1
ATOM 5323 C C . PRO B 1 318 ? -12.219 28.297 3.512 1 94.62 318 PRO B C 1
ATOM 5325 O O . PRO B 1 318 ? -12.102 28.203 4.738 1 94.62 318 PRO B O 1
ATOM 5328 N N . TRP B 1 319 ? -11.281 27.875 2.734 1 94.94 319 TRP B N 1
ATOM 5329 C CA . TRP B 1 319 ? -10.062 27.266 3.24 1 94.94 319 TRP B CA 1
ATOM 5330 C C . TRP B 1 319 ? -9.164 28.312 3.896 1 94.94 319 TRP B C 1
ATOM 5332 O O . TRP B 1 319 ? -8.523 28.031 4.914 1 94.94 319 TRP B O 1
ATOM 5342 N N . ILE B 1 320 ? -9.156 29.438 3.32 1 94.75 320 ILE B N 1
ATOM 5343 C CA . ILE B 1 320 ? -8.367 30.531 3.896 1 94.75 320 ILE B CA 1
ATOM 5344 C C . ILE B 1 320 ? -8.898 30.859 5.289 1 94.75 320 ILE B C 1
ATOM 5346 O O . ILE B 1 320 ? -8.117 31 6.238 1 94.75 320 ILE B O 1
ATOM 5350 N N . ASP B 1 321 ? -10.18 30.969 5.387 1 95.06 321 ASP B N 1
ATOM 5351 C CA . ASP B 1 321 ? -10.812 31.266 6.664 1 95.06 321 ASP B CA 1
ATOM 5352 C C . ASP B 1 321 ? -10.523 30.188 7.691 1 95.06 321 ASP B C 1
ATOM 5354 O O . ASP B 1 321 ? -10.25 30.469 8.859 1 95.06 321 ASP B O 1
ATOM 5358 N N . ALA B 1 322 ? -10.602 29 7.23 1 93.75 322 ALA B N 1
ATOM 5359 C CA . ALA B 1 322 ? -10.344 27.875 8.117 1 93.75 322 ALA B CA 1
ATOM 5360 C C . ALA B 1 322 ? -8.906 27.891 8.617 1 93.75 322 ALA B C 1
ATOM 5362 O O . ALA B 1 322 ? -8.641 27.578 9.781 1 93.75 322 ALA B O 1
ATOM 5363 N N . ILE B 1 323 ? -8.008 28.219 7.742 1 92.88 323 ILE B N 1
ATOM 5364 C CA . ILE B 1 323 ? -6.598 28.266 8.102 1 92.88 323 ILE B CA 1
ATOM 5365 C C . ILE B 1 323 ? -6.367 29.359 9.148 1 92.88 323 ILE B C 1
ATOM 5367 O O . ILE B 1 323 ? -5.699 29.125 10.156 1 92.88 323 ILE B O 1
ATOM 5371 N N . LYS B 1 324 ? -6.891 30.531 8.938 1 92.5 324 LYS B N 1
ATOM 5372 C CA . LYS B 1 324 ? -6.75 31.641 9.883 1 92.5 324 LYS B CA 1
ATOM 5373 C C . LYS B 1 324 ? -7.328 31.266 11.242 1 92.5 324 LYS B C 1
ATOM 5375 O O . LYS B 1 324 ? -6.719 31.547 12.281 1 92.5 324 LYS B O 1
ATOM 5380 N N . ASP B 1 325 ? -8.477 30.656 11.156 1 93.19 325 ASP B N 1
ATOM 5381 C CA . ASP B 1 325 ? -9.117 30.219 12.391 1 93.19 325 ASP B CA 1
ATOM 5382 C C . ASP B 1 325 ? -8.234 29.219 13.148 1 93.19 325 ASP B C 1
ATOM 5384 O O . ASP B 1 325 ? -8.062 29.344 14.359 1 93.19 325 ASP B O 1
ATOM 5388 N N . LYS B 1 326 ? -7.734 28.297 12.484 1 91.12 326 LYS B N 1
ATOM 5389 C CA . LYS B 1 326 ? -6.852 27.297 13.078 1 91.12 326 LYS B CA 1
ATOM 5390 C C . LYS B 1 326 ? -5.598 27.938 13.664 1 91.12 326 LYS B C 1
ATOM 5392 O O . LYS B 1 326 ? -5.141 27.562 14.742 1 91.12 326 LYS B O 1
ATOM 5397 N N . LEU B 1 327 ? -5.027 28.875 12.938 1 90.56 327 LEU B N 1
ATOM 5398 C CA . LEU B 1 327 ? -3.834 29.578 13.406 1 90.56 327 LEU B CA 1
ATOM 5399 C C . LEU B 1 327 ? -4.109 30.297 14.719 1 90.56 327 LEU B C 1
ATOM 5401 O O . LEU B 1 327 ? -3.297 30.234 15.648 1 90.56 327 LEU B O 1
ATOM 5405 N N . ASP B 1 328 ? -5.211 30.906 14.781 1 91.69 328 ASP B N 1
ATOM 5406 C CA . ASP B 1 328 ? -5.594 31.625 15.992 1 91.69 328 ASP B CA 1
ATOM 5407 C C . ASP B 1 328 ? -5.75 30.672 17.172 1 91.69 328 ASP B C 1
ATOM 5409 O O . ASP B 1 328 ? -5.27 30.953 18.281 1 91.69 328 ASP B O 1
ATOM 5413 N N . LYS B 1 329 ? -6.359 29.609 16.922 1 92.38 329 LYS B N 1
ATOM 5414 C CA . LYS B 1 329 ? -6.621 28.625 17.984 1 92.38 329 LYS B CA 1
ATOM 5415 C C . LYS B 1 329 ? -5.324 28 18.484 1 92.38 329 LYS B C 1
ATOM 5417 O O . LYS B 1 329 ? -5.141 27.812 19.688 1 92.38 329 LYS B O 1
ATOM 5422 N N . VAL B 1 330 ? -4.449 27.672 17.578 1 90.75 330 VAL B N 1
ATOM 5423 C CA . VAL B 1 330 ? -3.184 27.047 17.969 1 90.75 330 VAL B CA 1
ATOM 5424 C C . VAL B 1 330 ? -2.318 28.062 18.719 1 90.75 330 VAL B C 1
ATOM 5426 O O . VAL B 1 330 ? -1.685 27.719 19.719 1 90.75 330 VAL B O 1
ATOM 5429 N N . THR B 1 331 ? -2.277 29.25 18.219 1 89.38 331 THR B N 1
ATOM 5430 C CA . THR B 1 331 ? -1.514 30.297 18.875 1 89.38 331 THR B CA 1
ATOM 5431 C C . THR B 1 331 ? -2.02 30.516 20.312 1 89.38 331 THR B C 1
ATOM 5433 O O . THR B 1 331 ? -1.226 30.688 21.234 1 89.38 331 THR B O 1
ATOM 5436 N N . ALA B 1 332 ? -3.277 30.453 20.469 1 89.94 332 ALA B N 1
ATOM 5437 C CA . ALA B 1 332 ? -3.881 30.625 21.797 1 89.94 332 ALA B CA 1
ATOM 5438 C C . ALA B 1 332 ? -3.502 29.469 22.719 1 89.94 332 ALA B C 1
ATOM 5440 O O . ALA B 1 332 ? -3.314 29.672 23.922 1 89.94 332 ALA B O 1
ATOM 5441 N N . LEU B 1 333 ? -3.426 28.328 22.156 1 89.12 333 LEU B N 1
ATOM 5442 C CA . LEU B 1 333 ? -3.068 27.141 22.922 1 89.12 333 LEU B CA 1
ATOM 5443 C C . LEU B 1 333 ? -1.667 27.266 23.516 1 89.12 333 LEU B C 1
ATOM 5445 O O . LEU B 1 333 ? -1.413 26.812 24.641 1 89.12 333 LEU B O 1
ATOM 5449 N N . TYR B 1 334 ? -0.742 27.828 22.859 1 88.5 334 TYR B N 1
ATOM 5450 C CA . TYR B 1 334 ? 0.646 27.906 23.297 1 88.5 334 TYR B CA 1
ATOM 5451 C C . TYR B 1 334 ? 0.898 29.203 24.062 1 88.5 334 TYR B C 1
ATOM 5453 O O . TYR B 1 334 ? 1.948 29.359 24.688 1 88.5 334 TYR B O 1
ATOM 5461 N N . ALA B 1 335 ? 0.064 30.156 24.016 1 81.81 335 ALA B N 1
ATOM 5462 C CA . ALA B 1 335 ? 0.194 31.422 24.75 1 81.81 335 ALA B CA 1
ATOM 5463 C C . ALA B 1 335 ? -0.114 31.219 26.234 1 81.81 335 ALA B C 1
ATOM 5465 O O . ALA B 1 335 ? 0.416 31.922 27.094 1 81.81 335 ALA B O 1
ATOM 5466 N N . THR B 1 336 ? -1.028 30.406 26.656 1 70 336 THR B N 1
ATOM 5467 C CA . THR B 1 336 ? -1.403 30.172 28.047 1 70 336 THR B CA 1
ATOM 5468 C C . THR B 1 336 ? -0.34 29.344 28.766 1 70 336 THR B C 1
ATOM 5470 O O . THR B 1 336 ? 0.09 28.312 28.25 1 70 336 THR B O 1
ATOM 5473 N N . PRO B 1 337 ? 0.366 29.969 29.812 1 62.69 337 PRO B N 1
ATOM 5474 C CA . PRO B 1 337 ? 1.423 29.281 30.562 1 62.69 337 PRO B CA 1
ATOM 5475 C C . PRO B 1 337 ? 1.004 27.891 31.016 1 62.69 337 PRO B C 1
ATOM 5477 O O . PRO B 1 337 ? -0.177 27.656 31.281 1 62.69 337 PRO B O 1
ATOM 5480 N N . ALA B 1 338 ? 1.673 26.828 30.578 1 57.81 338 ALA B N 1
ATOM 5481 C CA . ALA B 1 338 ? 1.479 25.453 31.016 1 57.81 338 ALA B CA 1
ATOM 5482 C C . ALA B 1 338 ? 1.305 25.391 32.531 1 57.81 338 ALA B C 1
ATOM 5484 O O . ALA B 1 338 ? 2.148 25.875 33.281 1 57.81 338 ALA B O 1
ATOM 5485 N N . ASN B 1 339 ? 0.142 25.578 33.188 1 45.97 339 ASN B N 1
ATOM 5486 C CA . ASN B 1 339 ? 0.092 25.391 34.625 1 45.97 339 ASN B CA 1
ATOM 5487 C C . ASN B 1 339 ? 0.88 24.156 35.062 1 45.97 339 ASN B C 1
ATOM 5489 O O . ASN B 1 339 ? 0.555 23.031 34.656 1 45.97 339 ASN B O 1
ATOM 5493 N N . PRO B 1 340 ? 2.15 24.312 35.469 1 45.31 340 PRO B N 1
ATOM 5494 C CA . PRO B 1 340 ? 2.867 23.188 36.094 1 45.31 340 PRO B CA 1
ATOM 5495 C C . PRO B 1 340 ? 2.018 22.453 37.125 1 45.31 340 PRO B C 1
ATOM 5497 O O . PRO B 1 340 ? 1.213 23.062 37.844 1 45.31 340 PRO B O 1
ATOM 5500 N N . GLY B 1 341 ? 1.438 21.312 37 1 38.47 341 GLY B N 1
ATOM 5501 C CA . GLY B 1 341 ? 0.919 20.578 38.156 1 38.47 341 GLY B CA 1
ATOM 5502 C C . GLY B 1 341 ? 1.615 20.938 39.438 1 38.47 341 GLY B C 1
ATOM 5503 O O . GLY B 1 341 ? 2.793 21.312 39.438 1 38.47 341 GLY B O 1
ATOM 5504 N N . GLN B 1 342 ? 0.76 21.375 40.562 1 35.62 342 GLN B N 1
ATOM 5505 C CA . GLN B 1 342 ? 0.92 21.391 42.031 1 35.62 342 GLN B CA 1
ATOM 5506 C C . GLN B 1 342 ? 1.725 20.188 42.5 1 35.62 342 GLN B C 1
ATOM 5508 O O . GLN B 1 342 ? 1.461 19.062 42.094 1 35.62 342 GLN B O 1
ATOM 5513 N N . PRO B 1 343 ? 2.92 20.359 43.094 1 33.56 343 PRO B N 1
ATOM 5514 C CA . PRO B 1 343 ? 3.594 19.359 43.938 1 33.56 343 PRO B CA 1
ATOM 5515 C C . PRO B 1 343 ? 2.637 18.656 44.906 1 33.56 343 PRO B C 1
ATOM 5517 O O . PRO B 1 343 ? 1.618 19.219 45.281 1 33.56 343 PRO B O 1
ATOM 5520 N N . SER B 1 344 ? 2.428 17.312 44.781 1 30.44 344 SER B N 1
ATOM 5521 C CA . SER B 1 344 ? 1.861 16.469 45.844 1 30.44 344 SER B CA 1
ATOM 5522 C C . SER B 1 344 ? 2.41 16.875 47.219 1 30.44 344 SER B C 1
ATOM 5524 O O . SER B 1 344 ? 3.615 17.078 47.375 1 30.44 344 SER B O 1
ATOM 5526 N N . SER B 1 345 ? 1.616 17.562 48.094 1 29.77 345 SER B N 1
ATOM 5527 C CA . SER B 1 345 ? 1.742 17.641 49.531 1 29.77 345 SER B CA 1
ATOM 5528 C C . SER B 1 345 ? 2.17 16.297 50.125 1 29.77 345 SER B C 1
ATOM 5530 O O . SER B 1 345 ? 1.682 15.25 49.688 1 29.77 345 SER B O 1
ATOM 5532 N N . THR B 1 346 ? 3.355 16.266 50.844 1 26.72 346 THR B N 1
ATOM 5533 C CA . THR B 1 346 ? 3.932 15.336 51.812 1 26.72 346 THR B CA 1
ATOM 5534 C C . THR B 1 346 ? 2.883 14.898 52.844 1 26.72 346 THR B C 1
ATOM 5536 O O . THR B 1 346 ? 2.371 15.719 53.594 1 26.72 346 THR B O 1
ATOM 5539 N N . CYS B 1 347 ? 1.961 13.953 52.531 1 25.17 347 CYS B N 1
ATOM 5540 C CA . CYS B 1 347 ? 1.326 13.266 53.656 1 25.17 347 CYS B CA 1
ATOM 5541 C C . CYS B 1 347 ? 2.363 12.82 54.688 1 25.17 347 CYS B C 1
ATOM 5543 O O . CYS B 1 347 ? 3.354 12.18 54.312 1 25.17 347 CYS B O 1
ATOM 5545 N N . ASP B 1 348 ? 2.412 13.484 55.812 1 23.7 348 ASP B N 1
ATOM 5546 C CA . ASP B 1 348 ? 2.938 13.125 57.125 1 23.7 348 ASP B CA 1
ATOM 5547 C C . ASP B 1 348 ? 2.58 11.688 57.5 1 23.7 348 ASP B C 1
ATOM 5549 O O . ASP B 1 348 ? 1.507 11.195 57.125 1 23.7 348 ASP B O 1
ATOM 5553 N N . PRO B 1 349 ? 3.588 10.922 58.031 1 26.66 349 PRO B N 1
ATOM 5554 C CA . PRO B 1 349 ? 3.484 9.641 58.75 1 26.66 349 PRO B CA 1
ATOM 5555 C C . PRO B 1 349 ? 2.459 9.68 59.875 1 26.66 349 PRO B C 1
ATOM 5557 O O . PRO B 1 349 ? 2.51 10.562 60.719 1 26.66 349 PRO B O 1
ATOM 5560 N N . PHE B 1 350 ? 1.112 9.836 59.812 1 20.88 350 PHE B N 1
ATOM 5561 C CA . PHE B 1 350 ? 0.733 8.859 60.844 1 20.88 350 PHE B CA 1
ATOM 5562 C C . PHE B 1 350 ? 0.736 7.449 60.25 1 20.88 350 PHE B C 1
ATOM 5564 O O . PHE B 1 350 ? 0.446 7.254 59.062 1 20.88 350 PHE B O 1
#

Radius of gyration: 31.06 Å; Cα contacts (8 Å, |Δi|>4): 1196; chains: 2; bounding box: 68×101×100 Å

Solvent-accessible surface area (backbone atoms only — not comparable to full-atom values): 37710 Å² total; per-residue (Å²): 128,81,52,36,45,54,48,35,52,44,48,41,45,46,52,52,67,45,34,44,42,90,47,62,37,34,51,67,55,49,49,52,53,35,41,71,71,69,43,88,71,55,71,68,58,51,49,46,37,49,64,43,62,46,31,24,19,36,74,52,42,71,46,75,90,46,88,65,46,26,31,19,28,48,61,82,55,72,77,41,57,48,82,61,58,47,67,65,54,15,48,49,40,52,67,30,46,73,60,43,67,72,69,47,41,59,70,51,48,58,71,41,44,62,57,41,51,49,16,49,52,52,33,63,69,31,80,86,39,46,68,44,52,38,69,66,28,44,46,77,43,73,66,61,63,75,51,42,57,41,71,55,58,66,65,38,48,38,24,51,41,48,13,42,41,68,39,12,21,31,41,32,36,34,54,42,81,92,67,79,41,77,40,80,44,48,31,24,45,62,28,39,41,30,38,77,40,44,45,28,41,28,26,24,42,71,96,51,85,61,73,45,75,40,59,45,56,38,41,77,40,49,43,52,46,87,50,69,40,73,75,65,86,86,72,46,59,68,57,41,55,68,24,38,59,97,39,93,52,79,50,50,77,39,61,35,30,29,42,24,30,50,71,52,45,53,48,39,70,51,31,29,80,32,95,56,56,48,77,40,81,37,90,97,50,76,34,26,38,35,38,32,53,41,63,66,43,68,40,49,50,50,52,58,60,56,49,43,68,41,46,46,74,73,32,49,61,71,57,48,53,51,48,53,50,44,50,52,48,34,53,54,62,71,66,53,77,77,78,71,80,77,79,81,75,82,79,72,81,123,128,81,53,34,45,53,47,35,52,44,49,41,46,46,51,53,68,44,34,43,43,91,45,64,38,34,52,66,56,50,48,52,54,35,40,72,70,70,42,88,71,55,71,68,57,50,48,46,38,48,65,43,62,46,30,24,21,34,75,55,42,71,47,75,90,45,89,65,45,26,32,18,29,47,61,81,57,76,78,40,53,47,81,59,58,46,66,64,54,14,48,49,41,53,69,31,44,72,59,44,68,71,70,48,41,58,71,52,47,58,70,41,42,63,56,43,51,48,17,48,51,53,33,64,68,32,79,85,38,46,68,43,52,39,71,67,27,44,46,78,44,74,64,61,63,76,50,41,57,41,70,56,57,66,65,38,49,39,25,50,39,47,13,42,41,69,38,13,21,30,41,33,35,33,55,43,82,91,67,78,40,78,40,81,43,48,30,23,46,64,27,39,41,30,38,77,39,44,44,26,41,28,25,24,43,70,96,51,85,59,74,44,76,40,58,43,56,38,41,77,41,48,43,51,46,88,50,68,38,71,72,65,85,87,72,46,58,70,59,40,54,68,24,36,59,97,40,92,53,78,51,48,76,41,64,34,30,28,41,24,31,51,72,53,45,53,48,38,70,52,31,30,80,33,93,55,56,49,77,40,81,36,87,97,47,77,31,26,40,36,39,31,54,42,61,68,43,67,41,50,51,47,52,57,59,55,47,44,68,42,44,46,75,73,33,48,62,71,58,48,52,49,50,54,52,46,50,53,49,33,52,53,62,69,66,54,77,76,76,71,79,79,77,82,78,80,79,72,86,123

Organism: NCBI:txid1005395

Foldseek 3Di:
DPDPVLVVVLLLVVLQVAAAPPDWDFLVRSQVVSVVVVNNDDSVVSCCCCVPVNVVVAVWDWDPVDPRIIIHHHNPDPRSNPPQQPLVRLLCLCLCVVVCVQAPQPVVNVVCVVVPVNSLVNLVVPVPDPSSCVSVVDDDDDDDDADAAQDADNQLSNQLNVCQVVQFKKWWFFCDPVPSDTDIWIWRWPGWDDDRRWIWTWTDTPPDDDIDIGTRSRTPDMHTDPHHGDDDPPDDPVLCVQQPHVDDGGWDKDKWKKKFALVVVVVCVVVNPDPAWDWADDPPDSITIIIDIDTPDPVVLVVQLVSPPRMGTPDDPVSVVVSVVVVVVVVVVVVPPPPPPDDPPPPDDD/DPDPVLVVVLLLVVLQPAAAPPDWDFLVRSQVVSVVVVNNDDSVVSCCCCVPVNVVVAVWDWDPVDPRIIIHHHNPDPRSNPPQQPLVRLLCLCLCVVVCVQAPQPVVCVVCVVVPVNSLVNLVVPVPDPSSCVSVVDDDDDDDDADAAQDADNQLSNQLNVCQVVQFKKWWFFCDPVPSDTDIWIWRWPGWDDDRRWIWTWTDTPPDDDIDIGTRSRTPDMHTDPHHGDDDPPDDPVLCVQQPHVDDGGWDKDKWKKKFALVVVVVCVVVNPDPAWDWADDPPDSITIIIDIDTPDPVVLVVQLVSPPRMGTPDDPVSVVVSVVVVVVVVVVVVPPPPDDDPPPPPDDD

pLDDT: mean 80.15, std 15.99, range [20.88, 97.75]

Sequence (700 aa):
MSDPKDRLFRHLALLRLIPRAPKSISTTELLKKLKAENFDIDQRTLQRDLIGRLGLDFPLDCDESRKPFRWSFPSDMPRFDFPALDTPTALAFALAQSHLNKVLPPSILELLAPHFDLAHRQLQGLEHNPLANWPGRVRVIPNGKALLPAAVEATVWSEVAMAVLERRQLDIRYHSRSKAEHKALRIHPSGIVSRHAVSYLVGRVEGYSDVRQFAMHRIQQATCLDQACVEPAGFELDTFIRSGFNHKGQIGQQRLVADVAPSIAWMLHETPLSAEQSLTPLAGSDWQRLQATVPDDQETFWWVFGLGESIRLHEPQPWIDAIKDKLDKVTALYATPANPGQPSSTCDPFMSDPKDRLFRHLALLRLIPRAPKSISTTELLKKLKAENFDIDQRTLQRDLIGRLGLDFPLDCDESRKPFRWSFPSDMPRFDFPALDTPTALAFALAQSHLNKVLPPSILELLAPHFDLAHRQLQGLEHNPLANWPGRVRVIPNGKALLPAAVEATVWSEVAMAVLERRQLDIRYHSRSKAEHKALRIHPSGIVSRHAVSYLVGRVEGYSDVRQFAMHRIQQATCLDQACVEPAGFELDTFIRSGFNHKGQIGQQRLVADVAPSIAWMLHETPLSAEQSLTPLAGSDWQRLQATVPDDQETFWWVFGLGESIRLHEPQPWIDAIKDKLDKVTALYATPANPGQPSSTCDPF

Secondary structure (DSSP, 8-state):
---HHHHHHHHHHHHHHSPBTT--EEHHHHHHHHHHTT----HHHHHHIIIIIHHHHS--EEETTSSSPEEEB-TTS-----SS--HHHHHHHHHHHHHHHHHS-HHHHHHHHHHHHHHHHHHHH-TT-GGGGHHHHEEEE-SSPPPPPPP--HHHHHHHHHHHHHTEEEEEEEE-TTT-SEEEEEEEEEEEEEETTEEEEEEEETT--SEEEEEGGGEEEEEEEEEEP-PPTT--HHHHHHHTTTSSS---EEEEEEEE-HHHHHHHHHS-SSSSEEEEEPTTSS-EEEEEEEE--HHHHHHHHHTGGGEEEEE-HHHHHHHHHHHHHHHHHHHS--------------/---HHHHHHHHHHHHHHSPBTT--EEHHHHHHHHHHTT----HHHHHHIIIIIHHHHS--EEETTSSSPEEEB-TTS-----SS--HHHHHHHHHHHHHHHHHS-HHHHHHHHHHHHHHHHHHHH-TT-GGGGHHHHEEEE-SSPPPPPPP--HHHHHHHHHHHHHTEEEEEEEE-TTT-SEEEEEEEEEEEEEETTEEEEEEEETT--SEEEEEGGGEEEEEEEEEEP-PPTT--HHHHHHHTTTSSS---EEEEEEEE-HHHHHHHHHS-SSSSEEEEEPTTSS-EEEEEEEE--HHHHHHHHHTGGGEEEEE-HHHHHHHHHHHHHHHHHHHS--------------

InterPro domains:
  IPR026881 WYL domain [PF13280] (157-223)
  IPR051534 CBASS antivirus and pafABC operon-associated protein [PTHR34580] (6-334)
  IPR057727 WCX domain [PF25583] (255-329)

Nearest PDB structures (foldseek):
  8tp8-assembly2_C  TM=5.765E-01  e=3.209E-16  Caulobacter vibrioides NA1000
  6sj9-assembly1_A  TM=3.007E-01  e=7.345E-12  Paenarthrobacter aurescens
  6sj9-assembly2_B  TM=3.034E-01  e=1.484E-10  Paenarthrobacter aurescens
  7tb5-assembly1_A-2  TM=4.039E-01  e=3.968E-07  Pseudomonas aeruginosa
  7tb6-assembly1_A-2  TM=3.706E-01  e=1.774E-07  Stenotrophomonas maltophilia